Protein AF-A0A7J5WCY4-F1 (afdb_monomer_lite)

Foldseek 3Di:
DPPVVLLLVLLQVLLLLLLQLVVCLVPPLVSSLVSLQVSLCSLLVDGVVVVLPAQLVRVQVSQCVVPAHPLLSLLSNLSSLQSNLSSCVSVVNNVSSVRSNNSSVSSNVSSCVRPVPSNVVSVLSSVCLDVQLAQDDPVLVVQCVVVVVVQWFKWAFFFDDVQWTFTQTSSGTAIEGADPVCVVVDAQQQDDEHGWIFIWHPPDPDPHTYTPHTGDFLFWQWDDDVPDPRDTHTLHTNAAEEEAFAEPQVAGPQVLSLLLCVSCVLRNHAYAYEHEPVVNHPCSPVSQVVNCVSQPPHHYFYAYLVVGPRLVVCVVQFAGNHEYEYEYDVVRCPVVNVCVQQVHPPVPPPPDPPDDPDDPDDDATQGWDRGSRGYTYTDGPVRHPSSPDPLCVCLCVVVVVLVVQQVQAPDVPDLLPDDPRRSSVVCCVVVVDPPVSSVVSSVSVVVVVVVVVVVVVVSVVVVVVVVVVVVVVVVVVVVVVVVD

pLDDT: mean 75.49, std 17.95, range [25.03, 96.69]

Radius of gyration: 27.41 Å; chains: 1; bounding box: 66×43×81 Å

Structure (mmCIF, N/CA/C/O backbone):
data_AF-A0A7J5WCY4-F1
#
_entry.id   AF-A0A7J5WCY4-F1
#
loop_
_atom_site.group_PDB
_atom_site.id
_atom_site.type_symbol
_atom_site.label_atom_id
_atom_site.label_alt_id
_atom_site.label_comp_id
_atom_site.label_asym_id
_atom_site.label_entity_id
_atom_site.label_seq_id
_atom_site.pdbx_PDB_ins_code
_atom_site.Cartn_x
_atom_site.Cartn_y
_atom_site.Cartn_z
_atom_site.occupancy
_atom_site.B_iso_or_equiv
_atom_site.auth_seq_id
_atom_site.auth_comp_id
_atom_site.auth_asym_id
_atom_site.auth_atom_id
_atom_site.pdbx_PDB_model_num
ATOM 1 N N . MET A 1 1 ? 23.080 9.757 4.730 1.00 40.41 1 MET A N 1
ATOM 2 C CA . MET A 1 1 ? 22.085 8.906 4.050 1.00 40.41 1 MET A CA 1
ATOM 3 C C . MET A 1 1 ? 22.384 7.492 4.512 1.00 40.41 1 MET A C 1
ATOM 5 O O . MET A 1 1 ? 23.509 7.063 4.297 1.00 40.41 1 MET A O 1
ATOM 9 N N . GLN A 1 2 ? 21.509 6.858 5.300 1.00 40.66 2 GLN A N 1
ATOM 10 C CA . GLN A 1 2 ? 21.780 5.501 5.801 1.00 40.66 2 GLN A CA 1
ATOM 11 C C . GLN A 1 2 ? 21.866 4.535 4.609 1.00 40.66 2 GLN A C 1
ATOM 13 O O . GLN A 1 2 ? 21.174 4.735 3.616 1.00 40.66 2 GLN A O 1
ATOM 18 N N . GLN A 1 3 ? 22.721 3.515 4.689 1.00 39.09 3 GLN A N 1
ATOM 19 C CA . GLN A 1 3 ? 22.951 2.538 3.614 1.00 39.09 3 GLN A CA 1
ATOM 20 C C . GLN A 1 3 ? 21.634 1.894 3.120 1.00 39.09 3 GLN A C 1
ATOM 22 O O . GLN A 1 3 ? 21.461 1.693 1.921 1.00 39.09 3 GLN A O 1
ATOM 27 N N . SER A 1 4 ? 20.647 1.722 4.011 1.00 47.53 4 SER A N 1
ATOM 28 C CA . SER A 1 4 ? 19.283 1.279 3.678 1.00 47.53 4 SER A CA 1
ATOM 29 C C . SER A 1 4 ? 18.499 2.245 2.771 1.00 47.53 4 SER A C 1
ATOM 31 O O . SER A 1 4 ? 17.814 1.783 1.864 1.00 47.53 4 SER A O 1
ATOM 33 N N . ASP A 1 5 ? 18.630 3.568 2.941 1.00 48.53 5 ASP A N 1
ATOM 34 C CA . ASP A 1 5 ? 17.945 4.574 2.098 1.00 48.53 5 ASP A CA 1
ATOM 35 C C . ASP A 1 5 ? 18.496 4.617 0.668 1.00 48.53 5 ASP A C 1
ATOM 37 O O . ASP A 1 5 ? 17.808 5.053 -0.257 1.00 48.53 5 ASP A O 1
ATOM 41 N N . TYR A 1 6 ? 19.769 4.252 0.498 1.00 59.94 6 TYR A N 1
ATOM 42 C CA . TYR A 1 6 ? 20.415 4.181 -0.809 1.00 59.94 6 TYR A CA 1
ATOM 43 C C . TYR A 1 6 ? 19.966 2.931 -1.567 1.00 59.94 6 TYR A C 1
ATOM 45 O O . TYR A 1 6 ? 19.558 3.042 -2.718 1.00 59.94 6 TYR A O 1
ATOM 53 N N . ILE A 1 7 ? 19.972 1.767 -0.909 1.00 64.50 7 ILE A N 1
ATOM 54 C CA . ILE A 1 7 ? 19.540 0.504 -1.521 1.00 64.50 7 ILE A CA 1
ATOM 55 C C . ILE A 1 7 ? 18.063 0.549 -1.908 1.00 64.50 7 ILE A C 1
ATOM 57 O O . ILE A 1 7 ? 17.719 0.108 -2.996 1.00 64.50 7 ILE A O 1
ATOM 61 N N . LEU A 1 8 ? 17.194 1.134 -1.079 1.00 61.84 8 LEU A N 1
ATOM 62 C CA . LEU A 1 8 ? 15.782 1.303 -1.437 1.00 61.84 8 LEU A CA 1
ATOM 63 C C . LEU A 1 8 ? 15.611 2.149 -2.703 1.00 61.84 8 LEU A C 1
ATOM 65 O O . LEU A 1 8 ? 14.943 1.718 -3.635 1.00 61.84 8 LEU A O 1
ATOM 69 N N . ARG A 1 9 ? 16.289 3.300 -2.786 1.00 65.81 9 ARG A N 1
ATOM 70 C CA . ARG A 1 9 ? 16.275 4.126 -4.003 1.00 65.81 9 ARG A CA 1
ATOM 71 C C . ARG A 1 9 ? 16.847 3.400 -5.212 1.00 65.81 9 ARG A C 1
ATOM 73 O O . ARG A 1 9 ? 16.345 3.577 -6.315 1.00 65.81 9 ARG A O 1
ATOM 80 N N . LEU A 1 10 ? 17.880 2.588 -5.009 1.00 68.81 10 LEU A N 1
ATOM 81 C CA . LEU A 1 10 ? 18.473 1.794 -6.073 1.00 68.81 10 LEU A CA 1
ATOM 82 C C . LEU A 1 10 ? 17.500 0.718 -6.573 1.00 68.81 10 LEU A C 1
ATOM 84 O O . LEU A 1 10 ? 17.351 0.572 -7.777 1.00 68.81 10 LEU A O 1
ATOM 88 N N . ILE A 1 11 ? 16.796 0.022 -5.675 1.00 70.56 11 ILE A N 1
ATOM 89 C CA . ILE A 1 11 ? 15.743 -0.945 -6.026 1.00 70.56 11 ILE A CA 1
ATOM 90 C C . ILE A 1 11 ? 14.632 -0.254 -6.822 1.00 70.56 11 ILE A C 1
ATOM 92 O O . ILE A 1 11 ? 14.210 -0.774 -7.851 1.00 70.56 11 ILE A O 1
ATOM 96 N N . GLU A 1 12 ? 14.185 0.924 -6.383 1.00 67.06 12 GLU A N 1
ATOM 97 C CA . GLU A 1 12 ? 13.167 1.709 -7.089 1.00 67.06 12 GLU A CA 1
ATOM 98 C C . GLU A 1 12 ? 13.634 2.094 -8.500 1.00 67.06 12 GLU A C 1
ATOM 100 O O . GLU A 1 12 ? 12.932 1.832 -9.473 1.00 67.06 12 GLU A O 1
ATOM 105 N N . GLN A 1 13 ? 14.835 2.665 -8.626 1.00 71.06 13 GLN A N 1
ATOM 106 C CA . GLN A 1 13 ? 15.387 3.128 -9.903 1.00 71.06 13 GLN A CA 1
ATOM 107 C C . GLN A 1 13 ? 15.690 1.977 -10.867 1.00 71.06 13 GLN A C 1
ATOM 109 O O . GLN A 1 13 ? 15.347 2.051 -12.045 1.00 71.06 13 GLN A O 1
ATOM 114 N N . VAL A 1 14 ? 16.312 0.904 -10.378 1.00 76.56 14 VAL A N 1
ATOM 115 C CA . VAL A 1 14 ? 16.646 -0.271 -11.191 1.00 76.56 14 VAL A CA 1
ATOM 116 C C . VAL A 1 14 ? 15.376 -1.026 -11.576 1.00 76.56 14 VAL A C 1
ATOM 118 O O . VAL A 1 14 ? 15.234 -1.405 -12.734 1.00 76.56 14 VAL A O 1
ATOM 121 N N . GLY A 1 15 ? 14.415 -1.174 -10.659 1.00 70.38 15 GLY A N 1
ATOM 122 C CA . GLY A 1 15 ? 13.118 -1.794 -10.936 1.00 70.38 15 GLY A CA 1
ATOM 123 C C . GLY A 1 15 ? 12.342 -1.090 -12.053 1.00 70.38 15 GLY A C 1
ATOM 124 O O . GLY A 1 15 ? 11.773 -1.759 -12.914 1.00 70.38 15 GLY A O 1
ATOM 125 N N . THR A 1 16 ? 12.378 0.247 -12.088 1.00 66.75 16 THR A N 1
ATOM 126 C CA . THR A 1 16 ? 11.810 1.068 -13.171 1.00 66.75 16 THR A CA 1
ATOM 127 C C . THR A 1 16 ? 12.378 0.699 -14.532 1.00 66.75 16 THR A C 1
ATOM 129 O O . THR A 1 16 ? 11.653 0.323 -15.455 1.00 66.75 16 THR A O 1
ATOM 132 N N . VAL A 1 17 ? 13.699 0.748 -14.660 1.00 73.19 17 VAL A N 1
ATOM 133 C CA . VAL A 1 17 ? 14.337 0.538 -15.958 1.00 73.19 17 VAL A CA 1
ATOM 134 C C . VAL A 1 17 ? 14.281 -0.937 -16.390 1.00 73.19 17 VAL A C 1
ATOM 136 O O . VAL A 1 17 ? 14.078 -1.232 -17.568 1.00 73.19 17 VAL A O 1
ATOM 139 N N . LEU A 1 18 ? 14.342 -1.870 -15.435 1.00 73.06 18 LEU A N 1
ATOM 140 C CA . LEU A 1 18 ? 14.146 -3.302 -15.672 1.00 73.06 18 LEU A CA 1
ATOM 141 C C . LEU A 1 18 ? 12.793 -3.619 -16.308 1.00 73.06 18 LEU A C 1
ATOM 143 O O . LEU A 1 18 ? 12.726 -4.385 -17.268 1.00 73.06 18 LEU A O 1
ATOM 147 N N . ARG A 1 19 ? 11.705 -3.036 -15.800 1.00 70.00 19 ARG A N 1
ATOM 148 C CA . ARG A 1 19 ? 10.371 -3.320 -16.340 1.00 70.00 19 ARG A CA 1
ATOM 149 C C . ARG A 1 19 ? 10.179 -2.759 -17.747 1.00 70.00 19 ARG A C 1
ATOM 151 O O . ARG A 1 19 ? 9.595 -3.442 -18.587 1.00 70.00 19 ARG A O 1
ATOM 158 N N . ARG A 1 20 ? 10.761 -1.591 -18.049 1.00 70.38 20 ARG A N 1
ATOM 159 C CA . ARG A 1 20 ? 10.814 -1.067 -19.428 1.00 70.38 20 ARG A CA 1
ATOM 160 C C . ARG A 1 20 ? 11.528 -2.032 -20.371 1.00 70.38 20 ARG A C 1
ATOM 162 O O . ARG A 1 20 ? 11.011 -2.318 -21.450 1.00 70.38 20 ARG A O 1
ATOM 169 N N . ALA A 1 21 ? 12.669 -2.579 -19.941 1.00 70.00 21 ALA A N 1
ATOM 170 C CA . ALA A 1 21 ? 13.410 -3.570 -20.719 1.00 70.00 21 ALA A CA 1
ATOM 171 C C . ALA A 1 21 ? 12.562 -4.825 -20.996 1.00 70.00 21 ALA A C 1
ATOM 173 O O . ALA A 1 21 ? 12.467 -5.276 -22.137 1.00 70.00 21 ALA A O 1
ATOM 174 N N . LEU A 1 22 ? 11.875 -5.346 -19.973 1.00 68.31 22 LEU A N 1
ATOM 175 C CA . LEU A 1 22 ? 11.019 -6.531 -20.097 1.00 68.31 22 LEU A CA 1
ATOM 176 C C . LEU A 1 22 ? 9.798 -6.309 -21.000 1.00 68.31 22 LEU A C 1
ATOM 178 O O . LEU A 1 22 ? 9.417 -7.221 -21.730 1.00 68.31 22 LEU A O 1
ATOM 182 N N . LYS A 1 23 ? 9.195 -5.115 -20.984 1.00 66.88 23 LYS A N 1
ATOM 183 C CA . LYS A 1 23 ? 8.062 -4.765 -21.856 1.00 66.88 23 LYS A CA 1
ATOM 184 C C . LYS A 1 23 ? 8.486 -4.668 -23.320 1.00 66.88 23 LYS A C 1
ATOM 186 O O . LYS A 1 23 ? 7.857 -5.268 -24.190 1.00 66.88 23 LYS A O 1
ATOM 191 N N . ALA A 1 24 ? 9.598 -3.984 -23.584 1.00 65.50 24 ALA A N 1
ATOM 192 C CA . ALA A 1 24 ? 10.130 -3.827 -24.934 1.00 65.50 24 ALA A CA 1
ATOM 193 C C . ALA A 1 24 ? 10.561 -5.163 -25.574 1.00 65.50 24 ALA A C 1
ATOM 195 O O . ALA A 1 24 ? 10.575 -5.267 -26.800 1.00 65.50 24 ALA A O 1
ATOM 196 N N . ARG A 1 25 ? 10.825 -6.209 -24.771 1.00 65.81 25 ARG A N 1
ATOM 197 C CA . ARG A 1 25 ? 11.157 -7.572 -25.232 1.00 65.81 25 ARG A CA 1
ATOM 198 C C . ARG A 1 25 ? 10.136 -8.148 -26.228 1.00 65.81 25 ARG A C 1
ATOM 200 O O . ARG A 1 25 ? 10.508 -8.980 -27.048 1.00 65.81 25 ARG A O 1
ATOM 207 N N . GLY A 1 26 ? 8.866 -7.734 -26.152 1.00 60.59 26 GLY A N 1
ATOM 208 C CA . GLY A 1 26 ? 7.790 -8.222 -27.024 1.00 60.59 26 GLY A CA 1
ATOM 209 C C . GLY A 1 26 ? 7.502 -7.375 -28.270 1.00 60.59 26 GLY A C 1
ATOM 210 O O . GLY A 1 26 ? 6.788 -7.847 -29.152 1.00 60.59 26 GLY A O 1
ATOM 211 N N . GLU A 1 27 ? 8.031 -6.151 -28.351 1.00 62.94 27 GLU A N 1
ATOM 212 C CA . GLU A 1 27 ? 7.623 -5.156 -29.359 1.00 62.94 27 GLU A CA 1
ATOM 213 C C . GLU A 1 27 ? 8.814 -4.612 -30.165 1.00 62.94 27 GLU A C 1
ATOM 215 O O . GLU A 1 27 ? 8.760 -4.593 -31.393 1.00 62.94 27 GLU A O 1
ATOM 220 N N . GLU A 1 28 ? 9.914 -4.236 -29.499 1.00 77.81 28 GLU A N 1
ATOM 221 C CA . GLU A 1 28 ? 11.127 -3.691 -30.126 1.00 77.81 28 GLU A CA 1
ATOM 222 C C . GLU A 1 28 ? 12.398 -4.120 -29.361 1.00 77.81 28 GLU A C 1
ATOM 224 O O . GLU A 1 28 ? 12.808 -3.464 -28.396 1.00 77.81 28 GLU A O 1
ATOM 229 N N . PRO A 1 29 ? 13.093 -5.185 -29.808 1.00 72.69 29 PRO A N 1
ATOM 230 C CA . PRO A 1 29 ? 14.257 -5.732 -29.104 1.00 72.69 29 PRO A CA 1
ATOM 231 C C . PRO A 1 29 ? 15.403 -4.732 -28.860 1.00 72.69 29 PRO A C 1
ATOM 233 O O . PRO A 1 29 ? 16.076 -4.786 -27.833 1.00 72.69 29 PRO A O 1
ATOM 236 N N . GLY A 1 30 ? 15.598 -3.760 -29.759 1.00 76.12 30 GLY A N 1
ATOM 237 C CA . GLY A 1 30 ? 16.605 -2.705 -29.585 1.00 76.12 30 GLY A CA 1
ATOM 238 C C . GLY A 1 30 ? 16.299 -1.741 -28.430 1.00 76.12 30 GLY A C 1
ATOM 239 O O . GLY A 1 30 ? 17.213 -1.317 -27.724 1.00 76.12 30 GLY A O 1
ATOM 240 N N . ALA A 1 31 ? 15.023 -1.430 -28.184 1.00 74.75 31 ALA A N 1
ATOM 241 C CA . ALA A 1 31 ? 14.608 -0.586 -27.063 1.00 74.75 31 ALA A CA 1
ATOM 242 C C . ALA A 1 31 ? 14.756 -1.315 -25.716 1.00 74.75 31 ALA A C 1
ATOM 244 O O . ALA A 1 31 ? 15.099 -0.696 -24.701 1.00 74.75 31 ALA A O 1
ATOM 245 N N . ALA A 1 32 ? 14.562 -2.640 -25.720 1.00 77.44 32 ALA A N 1
ATOM 246 C CA . ALA A 1 32 ? 14.810 -3.488 -24.558 1.00 77.44 32 ALA A CA 1
ATOM 247 C C . ALA A 1 32 ? 16.286 -3.448 -24.144 1.00 77.44 32 ALA A C 1
ATOM 249 O O . ALA A 1 32 ? 16.589 -3.266 -22.965 1.00 77.44 32 ALA A O 1
ATOM 250 N N . LEU A 1 33 ? 17.196 -3.527 -25.121 1.00 84.00 33 LEU A N 1
ATOM 251 C CA . LEU A 1 33 ? 18.635 -3.486 -24.875 1.00 84.00 33 LEU A CA 1
ATOM 252 C C . LEU A 1 33 ? 19.092 -2.125 -24.328 1.00 84.00 33 LEU A C 1
ATOM 254 O O . LEU A 1 33 ? 19.837 -2.078 -23.353 1.00 84.00 33 LEU A O 1
ATOM 258 N N . LEU A 1 34 ? 18.592 -1.019 -24.891 1.00 82.88 34 LEU A N 1
ATOM 259 C CA . LEU A 1 34 ? 18.892 0.332 -24.395 1.00 82.88 34 LEU A CA 1
ATOM 260 C C . LEU A 1 34 ? 18.429 0.538 -22.948 1.00 82.88 34 LEU A C 1
ATOM 262 O O . LEU A 1 34 ? 19.157 1.117 -22.141 1.00 82.88 34 LEU A O 1
ATOM 266 N N . SER A 1 35 ? 17.237 0.040 -22.615 1.00 80.62 35 SER A N 1
ATOM 267 C CA . SER A 1 35 ? 16.720 0.090 -21.246 1.00 80.62 35 SER A CA 1
ATOM 268 C C . SER A 1 35 ? 17.594 -0.755 -20.315 1.00 80.62 35 SER A C 1
ATOM 270 O O . SER A 1 35 ? 18.016 -0.292 -19.261 1.00 80.62 35 SER A O 1
ATOM 272 N N . ALA A 1 36 ? 17.954 -1.975 -20.713 1.00 83.50 36 ALA A N 1
ATOM 273 C CA . ALA A 1 36 ? 18.827 -2.823 -19.907 1.00 83.50 36 ALA A CA 1
ATOM 274 C C . ALA A 1 36 ? 20.217 -2.190 -19.667 1.00 83.50 36 ALA A C 1
ATOM 276 O O . ALA A 1 36 ? 20.724 -2.243 -18.546 1.00 83.50 36 ALA A O 1
ATOM 277 N N . ASP A 1 37 ? 20.797 -1.521 -20.669 1.00 85.69 37 ASP A N 1
ATOM 278 C CA . ASP A 1 37 ? 22.052 -0.764 -20.539 1.00 85.69 37 ASP A CA 1
ATOM 279 C C . ASP A 1 37 ? 21.930 0.421 -19.563 1.00 85.69 37 ASP A C 1
ATOM 281 O O . ASP A 1 37 ? 22.851 0.702 -18.791 1.00 85.69 37 ASP A O 1
ATOM 285 N N . GLU A 1 38 ? 20.795 1.120 -19.561 1.00 81.19 38 GLU A N 1
ATOM 286 C CA . GLU A 1 38 ? 20.516 2.187 -18.596 1.00 81.19 38 GLU A CA 1
ATOM 287 C C . GLU A 1 38 ? 20.391 1.632 -17.167 1.00 81.19 38 GLU A C 1
ATOM 289 O O . GLU A 1 38 ? 20.999 2.174 -16.238 1.00 81.19 38 GLU A O 1
ATOM 294 N N . ALA A 1 39 ? 19.683 0.513 -16.985 1.00 81.31 39 ALA A N 1
ATOM 295 C CA . ALA A 1 39 ? 19.557 -0.148 -15.686 1.00 81.31 39 ALA A CA 1
ATOM 296 C C . ALA A 1 39 ? 20.932 -0.581 -15.157 1.00 81.31 39 ALA A C 1
ATOM 298 O O . ALA A 1 39 ? 21.235 -0.409 -13.974 1.00 81.31 39 ALA A O 1
ATOM 299 N N . LEU A 1 40 ? 21.791 -1.066 -16.057 1.00 84.94 40 LEU A N 1
ATOM 300 C CA . LEU A 1 40 ? 23.149 -1.490 -15.750 1.00 84.94 40 LEU A CA 1
ATOM 301 C C . LEU A 1 40 ? 23.980 -0.320 -15.217 1.00 84.94 40 LEU A C 1
ATOM 303 O O . LEU A 1 40 ? 24.574 -0.422 -14.141 1.00 84.94 40 LEU A O 1
ATOM 307 N N . ARG A 1 41 ? 23.941 0.830 -15.902 1.00 82.62 41 ARG A N 1
ATOM 308 C CA . ARG A 1 41 ? 24.613 2.057 -15.443 1.00 82.62 41 ARG A CA 1
ATOM 309 C C . ARG A 1 41 ? 24.147 2.481 -14.055 1.00 82.62 41 ARG A C 1
ATOM 311 O O . ARG A 1 41 ? 24.980 2.857 -13.232 1.00 82.62 41 ARG A O 1
ATOM 318 N N . LEU A 1 42 ? 22.849 2.387 -13.769 1.00 80.12 42 LEU A N 1
ATOM 319 C CA . LEU A 1 42 ? 22.295 2.730 -12.457 1.00 80.12 42 LEU A CA 1
ATOM 320 C C . LEU A 1 42 ? 22.787 1.784 -11.354 1.00 80.12 42 LEU A C 1
ATOM 322 O O . LEU A 1 42 ? 23.133 2.247 -10.269 1.00 80.12 42 LEU A O 1
ATOM 326 N N . THR A 1 43 ? 22.859 0.476 -11.620 1.00 81.06 43 THR A N 1
ATOM 327 C CA . THR A 1 43 ? 23.239 -0.513 -10.600 1.00 81.06 43 THR A CA 1
ATOM 328 C C . THR A 1 43 ? 24.707 -0.416 -10.182 1.00 81.06 43 THR A C 1
ATOM 330 O O . THR A 1 43 ? 25.010 -0.451 -8.987 1.00 81.06 43 THR A O 1
ATOM 333 N N . VAL A 1 44 ? 25.625 -0.288 -11.145 1.00 81.00 44 VAL A N 1
ATOM 334 C CA . VAL A 1 44 ? 27.082 -0.341 -10.898 1.00 81.00 44 VAL A CA 1
ATOM 335 C C . VAL A 1 44 ? 27.788 1.005 -11.018 1.00 81.00 44 VAL A C 1
ATOM 337 O O . VAL A 1 44 ? 28.975 1.091 -10.713 1.00 81.00 44 VAL A O 1
ATOM 340 N N . SER A 1 45 ? 27.083 2.065 -11.429 1.00 78.31 45 SER A N 1
ATOM 341 C CA . SER A 1 45 ? 27.686 3.381 -11.707 1.00 78.31 45 SER A CA 1
ATOM 342 C C . SER A 1 45 ? 28.847 3.299 -12.710 1.00 78.31 45 SER A C 1
ATOM 344 O O . SER A 1 45 ? 29.837 4.018 -12.588 1.00 78.31 45 SER A O 1
ATOM 346 N N . ALA A 1 46 ? 28.739 2.392 -13.685 1.00 75.81 46 ALA A N 1
ATOM 347 C CA . ALA A 1 46 ? 29.765 2.100 -14.679 1.00 75.81 46 ALA A CA 1
ATOM 348 C C . ALA A 1 46 ? 29.156 1.904 -16.072 1.00 75.81 46 ALA A C 1
ATOM 350 O O . ALA A 1 46 ? 27.983 1.559 -16.204 1.00 75.81 46 ALA A O 1
ATOM 351 N N . GLU A 1 47 ? 29.964 2.113 -17.113 1.00 83.75 47 GLU A N 1
ATOM 352 C CA . GLU A 1 47 ? 29.540 1.874 -18.495 1.00 83.75 47 GLU A CA 1
ATOM 353 C C . GLU A 1 47 ? 29.345 0.375 -18.776 1.00 83.75 47 GLU A C 1
ATOM 355 O O . GLU A 1 47 ? 30.156 -0.435 -18.308 1.00 83.75 47 GLU A O 1
ATOM 360 N N . PRO A 1 48 ? 28.346 -0.009 -19.596 1.00 84.81 48 PRO A N 1
ATOM 361 C CA . PRO A 1 48 ? 28.082 -1.407 -19.931 1.00 84.81 48 PRO A CA 1
ATOM 362 C C . PRO A 1 48 ? 29.296 -2.163 -20.469 1.00 84.81 48 PRO A C 1
ATOM 364 O O . PRO A 1 48 ? 29.533 -3.305 -20.083 1.00 84.81 48 PRO A O 1
ATOM 367 N N . SER A 1 49 ? 30.145 -1.489 -21.250 1.00 86.75 49 SER A N 1
ATOM 368 C CA . SER A 1 49 ? 31.370 -2.070 -21.806 1.00 86.75 49 SER A CA 1
ATOM 369 C C . SER A 1 49 ? 32.354 -2.569 -20.744 1.00 86.75 49 SER A C 1
ATOM 371 O O . SER A 1 49 ? 33.111 -3.502 -21.001 1.00 86.75 49 SER A O 1
ATOM 373 N N . LEU A 1 50 ? 32.373 -1.952 -19.554 1.00 86.25 50 LEU A N 1
ATOM 374 C CA . LEU A 1 50 ? 33.198 -2.435 -18.447 1.00 86.25 50 LEU A CA 1
ATOM 375 C C . LEU A 1 50 ? 32.665 -3.774 -17.942 1.00 86.25 50 LEU A C 1
ATOM 377 O O . LEU A 1 50 ? 33.436 -4.709 -17.759 1.00 86.25 50 LEU A O 1
ATOM 381 N N . ILE A 1 51 ? 31.350 -3.872 -17.752 1.00 89.06 51 ILE A N 1
ATOM 382 C CA . ILE A 1 51 ? 30.696 -5.099 -17.292 1.00 89.06 51 ILE A CA 1
ATOM 383 C C . ILE A 1 51 ? 30.828 -6.205 -18.335 1.00 89.06 51 ILE A C 1
ATOM 385 O O . ILE A 1 51 ? 31.076 -7.354 -17.977 1.00 89.06 51 ILE A O 1
ATOM 389 N N . ASP A 1 52 ? 30.757 -5.862 -19.620 1.00 90.00 52 ASP A N 1
ATOM 390 C CA . ASP A 1 52 ? 30.979 -6.797 -20.721 1.00 90.00 52 ASP A CA 1
ATOM 391 C C . ASP A 1 52 ? 32.395 -7.388 -20.701 1.00 90.00 52 ASP A C 1
ATOM 393 O O . ASP A 1 52 ? 32.547 -8.594 -20.893 1.00 90.00 52 ASP A O 1
ATOM 397 N N . ALA A 1 53 ? 33.404 -6.582 -20.359 1.00 90.75 53 ALA A N 1
ATOM 398 C CA . ALA A 1 53 ? 34.801 -7.007 -20.273 1.00 90.75 53 ALA A CA 1
ATOM 399 C C . ALA A 1 53 ? 35.147 -7.837 -19.020 1.00 90.75 53 ALA A C 1
ATOM 401 O O . ALA A 1 53 ? 36.175 -8.516 -19.005 1.00 90.75 53 ALA A O 1
ATOM 402 N N . LEU A 1 54 ? 34.335 -7.775 -17.960 1.00 91.38 54 LEU A N 1
ATOM 403 C CA . LEU A 1 54 ? 34.574 -8.535 -16.732 1.00 91.38 54 LEU A CA 1
ATOM 404 C C . LEU A 1 54 ? 34.131 -9.994 -16.894 1.00 91.38 54 LEU A C 1
ATOM 406 O O . LEU A 1 54 ? 33.042 -10.270 -17.396 1.00 91.38 54 LEU A O 1
ATOM 410 N N . THR A 1 55 ? 34.957 -10.926 -16.409 1.00 95.44 55 THR A N 1
ATOM 411 C CA . THR A 1 55 ? 34.537 -12.323 -16.207 1.00 95.44 55 THR A CA 1
ATOM 412 C C . THR A 1 55 ? 33.508 -12.406 -15.072 1.00 95.44 55 THR A C 1
ATOM 414 O O . THR A 1 55 ? 33.465 -11.489 -14.240 1.00 95.44 55 THR A O 1
ATOM 417 N N . PRO A 1 56 ? 32.710 -13.485 -14.977 1.00 95.81 56 PRO A N 1
ATOM 418 C CA . PRO A 1 56 ? 31.771 -13.668 -13.870 1.00 95.81 56 PRO A CA 1
ATOM 419 C C . PRO A 1 56 ? 32.430 -13.519 -12.485 1.00 95.81 56 PRO A C 1
ATOM 421 O O . PRO A 1 56 ? 31.923 -12.803 -11.622 1.00 95.81 56 PRO A O 1
ATOM 424 N N . GLU A 1 57 ? 33.623 -14.086 -12.286 1.00 93.56 57 GLU A N 1
ATOM 425 C CA . GLU A 1 57 ? 34.369 -13.997 -11.022 1.00 93.56 57 GLU A CA 1
ATOM 426 C C . GLU A 1 57 ? 34.884 -12.581 -10.759 1.00 93.56 57 GLU A C 1
ATOM 428 O O . GLU A 1 57 ? 34.832 -12.085 -9.632 1.00 93.56 57 GLU A O 1
ATOM 433 N N . SER A 1 58 ? 35.366 -11.912 -11.809 1.00 92.69 58 SER A N 1
ATOM 434 C CA . SER A 1 58 ? 35.865 -10.537 -11.720 1.00 92.69 58 SER A CA 1
ATOM 435 C C . SER A 1 58 ? 34.739 -9.559 -11.385 1.00 92.69 58 SER A C 1
ATOM 437 O O . SER A 1 58 ? 34.964 -8.577 -10.680 1.00 92.69 58 SER A O 1
ATOM 439 N N . LEU A 1 59 ? 33.519 -9.841 -11.848 1.00 91.94 59 LEU A N 1
ATOM 440 C CA . LEU A 1 59 ? 32.329 -9.052 -11.552 1.00 91.94 59 LEU A CA 1
ATOM 441 C C . LEU A 1 59 ? 31.869 -9.221 -10.097 1.00 91.94 59 LEU A C 1
ATOM 443 O O . LEU A 1 59 ? 31.560 -8.231 -9.432 1.00 91.94 59 LEU A O 1
ATOM 447 N N . VAL A 1 60 ? 31.894 -10.449 -9.570 1.00 92.75 60 VAL A N 1
ATOM 448 C CA . VAL A 1 60 ? 31.662 -10.709 -8.137 1.00 92.75 60 VAL A CA 1
ATOM 449 C C . VAL A 1 60 ? 32.714 -9.984 -7.289 1.00 92.75 60 VAL A C 1
ATOM 451 O O . VAL A 1 60 ? 32.368 -9.291 -6.333 1.00 92.75 60 VAL A O 1
ATOM 454 N N . ALA A 1 61 ? 33.993 -10.073 -7.669 1.00 90.94 61 ALA A N 1
ATOM 455 C CA . ALA A 1 61 ? 35.081 -9.385 -6.976 1.00 90.94 61 ALA A CA 1
ATOM 456 C C . ALA A 1 61 ? 34.938 -7.854 -7.026 1.00 90.94 61 ALA A C 1
ATOM 458 O O . ALA A 1 61 ? 35.203 -7.178 -6.033 1.00 90.94 61 ALA A O 1
ATOM 459 N N . PHE A 1 62 ? 34.472 -7.305 -8.151 1.00 89.88 62 PHE A N 1
ATOM 460 C CA . PHE A 1 62 ? 34.189 -5.878 -8.302 1.00 89.88 62 PHE A CA 1
ATOM 461 C C . PHE A 1 62 ? 33.146 -5.392 -7.282 1.00 89.88 62 PHE A C 1
ATOM 463 O O . PHE A 1 62 ? 33.349 -4.362 -6.640 1.00 89.88 62 PHE A O 1
ATOM 470 N N . LEU A 1 63 ? 32.072 -6.158 -7.062 1.00 88.44 63 LEU A N 1
ATOM 471 C CA . LEU A 1 63 ? 31.050 -5.835 -6.057 1.00 88.44 63 LEU A CA 1
ATOM 472 C C . LEU A 1 63 ? 31.493 -6.086 -4.606 1.00 88.44 63 LEU A C 1
ATOM 474 O O . LEU A 1 63 ? 30.847 -5.594 -3.682 1.00 88.44 63 LEU A O 1
ATOM 478 N N . ALA A 1 64 ? 32.589 -6.817 -4.406 1.00 88.94 64 ALA A N 1
ATOM 479 C CA . ALA A 1 64 ? 33.201 -7.080 -3.106 1.00 88.94 64 ALA A CA 1
ATOM 480 C C . ALA A 1 64 ? 34.432 -6.194 -2.820 1.00 88.94 64 ALA A C 1
ATOM 482 O O . ALA A 1 64 ? 35.113 -6.388 -1.814 1.00 88.94 64 ALA A O 1
ATOM 483 N N . ALA A 1 65 ? 34.734 -5.193 -3.660 1.00 80.31 65 ALA A N 1
ATOM 484 C CA . ALA A 1 65 ? 35.953 -4.377 -3.556 1.00 80.31 65 ALA A CA 1
ATOM 485 C C . ALA A 1 65 ? 36.106 -3.593 -2.226 1.00 80.31 65 ALA A C 1
ATOM 487 O O . ALA A 1 65 ? 37.173 -3.045 -1.953 1.00 80.31 65 ALA A O 1
ATOM 488 N N . GLY A 1 66 ? 35.064 -3.553 -1.386 1.00 70.44 66 GLY A N 1
ATOM 489 C CA . GLY A 1 66 ? 35.061 -2.971 -0.038 1.00 70.44 66 GLY A CA 1
ATOM 490 C C . GLY A 1 66 ? 35.152 -3.977 1.121 1.00 70.44 66 GLY A C 1
ATOM 491 O O . GLY A 1 66 ? 35.003 -3.564 2.269 1.00 70.44 66 GLY A O 1
ATOM 492 N N . GLY A 1 67 ? 35.377 -5.266 0.847 1.00 84.44 67 GLY A N 1
ATOM 493 C CA . GLY A 1 67 ? 35.418 -6.341 1.842 1.00 84.44 67 GLY A CA 1
ATOM 494 C C . GLY A 1 67 ? 34.340 -7.389 1.580 1.00 84.44 67 GLY A C 1
ATOM 495 O O . GLY A 1 67 ? 34.597 -8.386 0.912 1.00 84.44 67 GLY A O 1
ATOM 496 N N . GLU A 1 68 ? 33.142 -7.171 2.117 1.00 87.75 68 GLU A N 1
ATOM 497 C CA . GLU A 1 68 ? 31.993 -8.054 1.892 1.00 87.75 68 GLU A CA 1
ATOM 498 C C . GLU A 1 68 ? 31.259 -7.703 0.591 1.00 87.75 68 GLU A C 1
ATOM 500 O O . GLU A 1 68 ? 31.267 -6.555 0.138 1.00 87.75 68 GLU A O 1
ATOM 505 N N . LEU A 1 69 ? 30.620 -8.709 -0.013 1.00 89.56 69 LEU A N 1
ATOM 506 C CA . LEU A 1 69 ? 29.793 -8.539 -1.205 1.00 89.56 69 LEU A CA 1
ATOM 507 C C . LEU A 1 69 ? 28.585 -7.646 -0.887 1.00 89.56 69 LEU A C 1
ATOM 509 O O . LEU A 1 69 ? 27.835 -7.922 0.049 1.00 89.56 69 LEU A O 1
ATOM 513 N N . ASP A 1 70 ? 28.338 -6.627 -1.710 1.00 90.06 70 ASP A N 1
ATOM 514 C CA . ASP A 1 70 ? 27.067 -5.895 -1.691 1.00 90.06 70 ASP A CA 1
ATOM 515 C C . ASP A 1 70 ? 25.952 -6.783 -2.271 1.00 90.06 70 ASP A C 1
ATOM 517 O O . ASP A 1 70 ? 25.673 -6.766 -3.471 1.00 90.06 70 ASP A O 1
ATOM 521 N N . VAL A 1 71 ? 25.352 -7.613 -1.410 1.00 88.94 71 VAL A N 1
ATOM 522 C CA . VAL A 1 71 ? 24.376 -8.646 -1.794 1.00 88.94 71 VAL A CA 1
ATOM 523 C C . VAL A 1 71 ? 23.163 -8.047 -2.504 1.00 88.94 71 VAL A C 1
ATOM 525 O O . VAL A 1 71 ? 22.753 -8.555 -3.545 1.00 88.94 71 VAL A O 1
ATOM 528 N N . ALA A 1 72 ? 22.617 -6.938 -2.000 1.00 83.12 72 ALA A N 1
ATOM 529 C CA . ALA A 1 72 ? 21.462 -6.290 -2.617 1.00 83.12 72 ALA A CA 1
ATOM 530 C C . ALA A 1 72 ? 21.800 -5.770 -4.022 1.00 83.12 72 ALA A C 1
ATOM 532 O O . ALA A 1 72 ? 21.049 -6.004 -4.970 1.00 83.12 72 ALA A O 1
ATOM 533 N N . ARG A 1 73 ? 22.959 -5.118 -4.191 1.00 88.31 73 ARG A N 1
ATOM 534 C CA . ARG A 1 73 ? 23.410 -4.665 -5.513 1.00 88.31 73 ARG A CA 1
ATOM 535 C C . ARG A 1 73 ? 23.715 -5.839 -6.450 1.00 88.31 73 ARG A C 1
ATOM 537 O O . ARG A 1 73 ? 23.414 -5.732 -7.634 1.00 88.31 73 ARG A O 1
ATOM 544 N N . ALA A 1 74 ? 24.260 -6.947 -5.945 1.00 90.94 74 ALA A N 1
ATOM 545 C CA . ALA A 1 74 ? 24.515 -8.156 -6.731 1.00 90.94 74 ALA A CA 1
ATOM 546 C C . ALA A 1 74 ? 23.220 -8.776 -7.277 1.00 90.94 74 ALA A C 1
ATOM 548 O O . ALA A 1 74 ? 23.158 -9.107 -8.459 1.00 90.94 74 ALA A O 1
ATOM 549 N N . VAL A 1 75 ? 22.168 -8.855 -6.454 1.00 88.25 75 VAL A N 1
ATOM 550 C CA . VAL A 1 75 ? 20.838 -9.326 -6.877 1.00 88.25 75 VAL A CA 1
ATOM 551 C C . VAL A 1 75 ? 20.238 -8.407 -7.935 1.00 88.25 75 VAL A C 1
ATOM 553 O O . VAL A 1 75 ? 19.793 -8.882 -8.977 1.00 88.25 75 VAL A O 1
ATOM 556 N N . LEU A 1 76 ? 20.259 -7.089 -7.706 1.00 86.88 76 LEU A N 1
ATOM 557 C CA . LEU A 1 76 ? 19.777 -6.117 -8.692 1.00 86.88 76 LEU A CA 1
ATOM 558 C C . LEU A 1 76 ? 20.520 -6.255 -10.025 1.00 86.88 76 LEU A C 1
ATOM 560 O O . LEU A 1 76 ? 19.888 -6.292 -11.079 1.00 86.88 76 LEU A O 1
ATOM 564 N N . LEU A 1 77 ? 21.848 -6.382 -9.974 1.00 90.31 77 LEU A N 1
ATOM 565 C CA . LEU A 1 77 ? 22.684 -6.508 -11.161 1.00 90.31 77 LEU A CA 1
ATOM 566 C C . LEU A 1 77 ? 22.392 -7.800 -11.922 1.00 90.31 77 LEU A C 1
ATOM 568 O O . LEU A 1 77 ? 22.293 -7.767 -13.144 1.00 90.31 77 LEU A O 1
ATOM 572 N N . ALA A 1 78 ? 22.195 -8.916 -11.222 1.00 90.31 78 ALA A N 1
ATOM 573 C CA . ALA A 1 78 ? 21.823 -10.172 -11.857 1.00 90.31 78 ALA A CA 1
ATOM 574 C C . ALA A 1 78 ? 20.492 -10.065 -12.616 1.00 90.31 78 ALA A C 1
ATOM 576 O O . ALA A 1 78 ? 20.422 -10.465 -13.775 1.00 90.31 78 ALA A O 1
ATOM 577 N N . ARG A 1 79 ? 19.467 -9.429 -12.028 1.00 88.44 79 ARG A N 1
ATOM 578 C CA . ARG A 1 79 ? 18.179 -9.193 -12.712 1.00 88.44 79 ARG A CA 1
ATOM 579 C C . ARG A 1 79 ? 18.335 -8.319 -13.957 1.00 88.44 79 ARG A C 1
ATOM 581 O O . ARG A 1 79 ? 17.667 -8.558 -14.960 1.00 88.44 79 ARG A O 1
ATOM 588 N N . VAL A 1 80 ? 19.221 -7.322 -13.908 1.00 89.25 80 VAL A N 1
ATOM 589 C CA . VAL A 1 80 ? 19.553 -6.483 -15.073 1.00 89.25 80 VAL A CA 1
ATOM 590 C C . VAL A 1 80 ? 20.221 -7.295 -16.167 1.00 89.25 80 VAL A C 1
ATOM 592 O O . VAL A 1 80 ? 19.829 -7.180 -17.324 1.00 89.25 80 VAL A O 1
ATOM 595 N N . LEU A 1 81 ? 21.186 -8.138 -15.813 1.00 91.81 81 LEU A N 1
ATOM 596 C CA . LEU A 1 81 ? 21.890 -8.989 -16.767 1.00 91.81 81 LEU A CA 1
ATOM 597 C C . LEU A 1 81 ? 20.964 -10.037 -17.396 1.00 91.81 81 LEU A C 1
ATOM 599 O O . LEU A 1 81 ? 21.059 -10.257 -18.598 1.00 91.81 81 LEU A O 1
ATOM 603 N N . GLU A 1 82 ? 20.020 -10.613 -16.647 1.00 88.88 82 GLU A N 1
ATOM 604 C CA . GLU A 1 82 ? 18.978 -11.495 -17.200 1.00 88.88 82 GLU A CA 1
ATOM 605 C C . GLU A 1 82 ? 18.093 -10.766 -18.221 1.00 88.88 82 GLU A C 1
ATOM 607 O O . GLU A 1 82 ? 17.903 -11.248 -19.336 1.00 88.88 82 GLU A O 1
ATOM 612 N N . ALA A 1 83 ? 17.587 -9.575 -17.875 1.00 84.38 83 ALA A N 1
ATOM 613 C CA . ALA A 1 83 ? 16.778 -8.777 -18.797 1.00 84.38 83 ALA A CA 1
ATOM 614 C C . ALA A 1 83 ? 17.575 -8.367 -20.050 1.00 84.38 83 ALA A C 1
ATOM 616 O O . ALA A 1 83 ? 17.038 -8.343 -21.158 1.00 84.38 83 ALA A O 1
ATOM 617 N N . ARG A 1 84 ? 18.871 -8.076 -19.884 1.00 90.06 84 ARG A N 1
ATOM 618 C CA . ARG A 1 84 ? 19.797 -7.760 -20.977 1.00 90.06 84 ARG A CA 1
ATOM 619 C C . ARG A 1 84 ? 20.076 -8.976 -21.861 1.00 90.06 84 ARG A C 1
ATOM 621 O O . ARG A 1 84 ? 20.127 -8.823 -23.076 1.00 90.06 84 ARG A O 1
ATOM 628 N N . ALA A 1 85 ? 20.211 -10.167 -21.275 1.00 89.12 85 ALA A N 1
ATOM 629 C CA . ALA A 1 85 ? 20.369 -11.419 -22.010 1.00 89.12 85 ALA A CA 1
ATOM 630 C C . ALA A 1 85 ? 19.167 -11.684 -22.918 1.00 89.12 85 ALA A C 1
ATOM 632 O O . ALA A 1 85 ? 19.323 -11.918 -24.112 1.00 89.12 85 ALA A O 1
ATOM 633 N N . ASP A 1 86 ? 17.964 -11.558 -22.363 1.00 84.12 86 ASP A N 1
ATOM 634 C CA . ASP A 1 86 ? 16.728 -11.717 -23.120 1.00 84.12 86 ASP A CA 1
ATOM 635 C C . ASP A 1 86 ? 16.602 -10.681 -24.255 1.00 84.12 86 ASP A C 1
ATOM 637 O O . ASP A 1 86 ? 16.102 -10.991 -25.338 1.00 84.12 86 ASP A O 1
ATOM 641 N N . ALA A 1 87 ? 17.061 -9.444 -24.031 1.00 85.44 87 ALA A N 1
ATOM 642 C CA . ALA A 1 87 ? 17.104 -8.420 -25.072 1.00 85.44 87 ALA A CA 1
ATOM 643 C C . ALA A 1 87 ? 18.106 -8.773 -26.188 1.00 85.44 87 ALA A C 1
ATOM 645 O O . ALA A 1 87 ? 17.780 -8.605 -27.365 1.00 85.44 87 ALA A O 1
ATOM 646 N N . PHE A 1 88 ? 19.286 -9.302 -25.835 1.00 90.38 88 PHE A N 1
ATOM 647 C CA . PHE A 1 88 ? 20.280 -9.804 -26.791 1.00 90.38 88 PHE A CA 1
ATOM 648 C C . PHE A 1 88 ? 19.745 -10.968 -27.632 1.00 90.38 88 PHE A C 1
ATOM 650 O O . PHE A 1 88 ? 19.904 -10.955 -28.855 1.00 90.38 88 PHE A O 1
ATOM 657 N N . ASP A 1 89 ? 19.034 -11.917 -27.019 1.00 87.56 89 ASP A N 1
ATOM 658 C CA . ASP A 1 89 ? 18.328 -12.979 -27.744 1.00 87.56 89 ASP A CA 1
ATOM 659 C C . ASP A 1 89 ? 17.340 -12.385 -28.763 1.00 87.56 89 ASP A C 1
ATOM 661 O O . ASP A 1 89 ? 17.310 -12.792 -29.928 1.00 87.56 89 ASP A O 1
ATOM 665 N N . GLY A 1 90 ? 16.584 -11.358 -28.359 1.00 83.69 90 GLY A N 1
ATOM 666 C CA . GLY A 1 90 ? 15.625 -10.663 -29.219 1.00 83.69 90 GLY A CA 1
ATOM 667 C C . GLY A 1 90 ? 16.244 -9.933 -30.420 1.00 83.69 90 GLY A C 1
ATOM 668 O O . GLY A 1 90 ? 15.601 -9.842 -31.466 1.00 83.69 90 GLY A O 1
ATOM 669 N N . VAL A 1 91 ? 17.480 -9.428 -30.308 1.00 88.38 91 VAL A N 1
ATOM 670 C CA . VAL A 1 91 ? 18.221 -8.809 -31.431 1.00 88.38 91 VAL A CA 1
ATOM 671 C C . VAL A 1 91 ? 19.088 -9.806 -32.213 1.00 88.38 91 VAL A C 1
ATOM 673 O O . VAL A 1 91 ? 19.792 -9.409 -33.142 1.00 88.38 91 VAL A O 1
ATOM 676 N N . GLY A 1 92 ? 19.028 -11.102 -31.886 1.00 89.38 92 GLY A N 1
ATOM 677 C CA . GLY A 1 92 ? 19.768 -12.152 -32.591 1.00 89.38 92 GLY A CA 1
ATOM 678 C C . GLY A 1 92 ? 21.249 -12.243 -32.212 1.00 89.38 92 GLY A C 1
ATOM 679 O O . GLY A 1 92 ? 22.070 -12.607 -33.055 1.00 89.38 92 GLY A O 1
ATOM 680 N N . GLN A 1 93 ? 21.588 -11.929 -30.960 1.00 92.50 93 GLN A N 1
ATOM 681 C CA . GLN A 1 93 ? 22.940 -11.972 -30.389 1.00 92.50 93 GLN A CA 1
ATOM 682 C C . GLN A 1 93 ? 23.043 -13.011 -29.249 1.00 92.50 93 GLN A C 1
ATOM 684 O O . GLN A 1 93 ? 23.198 -12.651 -28.083 1.00 92.50 93 GLN A O 1
ATOM 689 N N . PRO A 1 94 ? 22.939 -14.320 -29.550 1.00 92.44 94 PRO A N 1
ATOM 690 C CA . PRO A 1 94 ? 22.852 -15.362 -28.523 1.00 92.44 94 PRO A CA 1
ATOM 691 C C . PRO A 1 94 ? 24.155 -15.558 -27.735 1.00 92.44 94 PRO A C 1
ATOM 693 O O . PRO A 1 94 ? 24.116 -15.922 -26.567 1.00 92.44 94 PRO A O 1
ATOM 696 N N . ALA A 1 95 ? 25.321 -15.293 -28.336 1.00 93.88 95 ALA A N 1
ATOM 697 C CA . ALA A 1 95 ? 26.599 -15.419 -27.632 1.00 93.88 95 ALA A CA 1
ATOM 698 C C . ALA A 1 95 ? 26.738 -14.348 -26.538 1.00 93.88 95 ALA A C 1
ATOM 700 O O . ALA A 1 95 ? 27.226 -14.614 -25.440 1.00 93.88 95 ALA A O 1
ATOM 701 N N . GLU A 1 96 ? 26.283 -13.133 -26.834 1.00 93.81 96 GLU A N 1
ATOM 702 C CA . GLU A 1 96 ? 26.189 -12.042 -25.881 1.00 93.81 96 GLU A CA 1
ATOM 703 C C . GLU A 1 96 ? 25.146 -12.353 -24.805 1.00 93.81 96 GLU A C 1
ATOM 705 O O . GLU A 1 96 ? 25.423 -12.126 -23.628 1.00 93.81 96 GLU A O 1
ATOM 710 N N . ALA A 1 97 ? 24.000 -12.932 -25.181 1.00 91.25 97 ALA A N 1
ATOM 711 C CA . ALA A 1 97 ? 22.977 -13.373 -24.237 1.00 91.25 97 ALA A CA 1
ATOM 712 C C . ALA A 1 97 ? 23.516 -14.411 -23.239 1.00 91.25 97 ALA A C 1
ATOM 714 O O . ALA A 1 97 ? 23.399 -14.207 -22.029 1.00 91.25 97 ALA A O 1
ATOM 715 N N . ASP A 1 98 ? 24.176 -15.465 -23.724 1.00 95.06 98 ASP A N 1
ATOM 716 C CA . ASP A 1 98 ? 24.7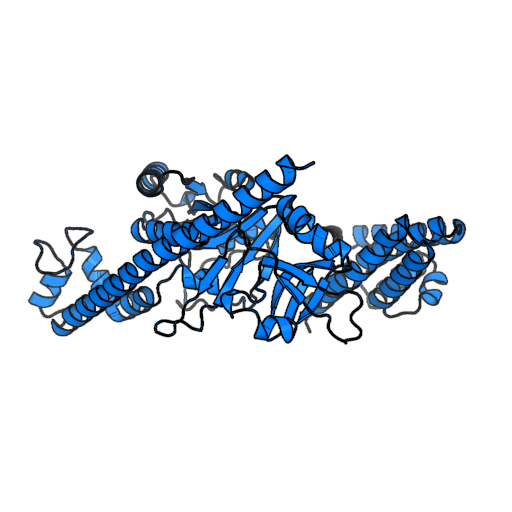89 -16.506 -22.890 1.00 95.06 98 ASP A CA 1
ATOM 717 C C . ASP A 1 98 ? 25.818 -15.911 -21.917 1.00 95.06 98 ASP A C 1
ATOM 719 O O . ASP A 1 98 ? 25.800 -16.214 -20.722 1.00 95.06 98 ASP A O 1
ATOM 723 N N . ALA A 1 99 ? 26.657 -14.986 -22.394 1.00 94.00 99 ALA A N 1
ATOM 724 C CA . ALA A 1 99 ? 27.638 -14.302 -21.556 1.00 94.00 99 ALA A CA 1
ATOM 725 C C . ALA A 1 99 ? 26.992 -13.435 -20.457 1.00 94.00 99 ALA A C 1
ATOM 727 O O . ALA A 1 99 ? 27.550 -13.311 -19.363 1.00 94.00 99 ALA A O 1
ATOM 728 N N . GLN A 1 100 ? 25.829 -12.819 -20.714 1.00 94.12 100 GLN A N 1
ATOM 729 C CA . GLN A 1 100 ? 25.089 -12.097 -19.673 1.00 94.12 100 GLN A CA 1
ATOM 730 C C . GLN A 1 100 ? 24.438 -13.065 -18.667 1.00 94.12 100 GLN A C 1
ATOM 732 O O . GLN A 1 100 ? 24.505 -12.800 -17.465 1.00 94.12 100 GLN A O 1
ATOM 737 N N . ARG A 1 101 ? 23.862 -14.193 -19.123 1.00 94.62 101 ARG A N 1
ATOM 738 C CA . ARG A 1 101 ? 23.265 -15.223 -18.243 1.00 94.62 101 ARG A CA 1
ATOM 739 C C . ARG A 1 101 ? 24.305 -15.810 -17.290 1.00 94.62 101 ARG A C 1
ATOM 741 O O . ARG A 1 101 ? 24.062 -15.863 -16.091 1.00 94.62 101 ARG A O 1
ATOM 748 N N . GLU A 1 102 ? 25.497 -16.137 -17.788 1.00 96.69 102 GLU A N 1
ATOM 749 C CA . GLU A 1 102 ? 26.585 -16.687 -16.967 1.00 96.69 102 GLU A CA 1
ATOM 750 C C . GLU A 1 102 ? 27.009 -15.724 -15.841 1.00 96.69 102 GLU A C 1
ATOM 752 O O . GLU A 1 102 ? 27.223 -16.129 -14.695 1.00 96.69 102 GLU A O 1
ATOM 757 N N . LYS A 1 103 ? 27.070 -14.417 -16.133 1.00 96.56 103 LYS A N 1
ATOM 758 C CA . LYS A 1 103 ? 27.353 -13.381 -15.125 1.00 96.56 103 LYS A CA 1
ATOM 759 C C . LYS A 1 103 ? 26.215 -13.235 -14.116 1.00 96.56 103 LYS A C 1
ATOM 761 O O . LYS A 1 103 ? 26.490 -13.074 -12.926 1.00 96.56 103 LYS A O 1
ATOM 766 N N . ALA A 1 104 ? 24.963 -13.281 -14.572 1.00 92.69 104 ALA A N 1
ATOM 767 C CA . ALA A 1 104 ? 23.795 -13.223 -13.697 1.00 92.69 104 ALA A CA 1
ATOM 768 C C . ALA A 1 104 ? 23.774 -14.405 -12.714 1.00 92.69 104 ALA A C 1
ATOM 770 O O . ALA A 1 104 ? 23.645 -14.195 -11.506 1.00 92.69 104 ALA A O 1
ATOM 771 N N . ASP A 1 105 ? 24.000 -15.620 -13.215 1.00 94.31 105 ASP A N 1
ATOM 772 C CA . ASP A 1 105 ? 24.040 -16.846 -12.417 1.00 94.31 105 ASP A CA 1
ATOM 773 C C . ASP A 1 105 ? 25.163 -16.804 -11.374 1.00 94.31 105 ASP A C 1
ATOM 775 O O . ASP A 1 105 ? 24.940 -17.114 -10.200 1.00 94.31 105 ASP A O 1
ATOM 779 N N . ALA A 1 106 ? 26.363 -16.358 -11.764 1.00 96.12 106 ALA A N 1
ATOM 780 C CA . ALA A 1 106 ? 27.491 -16.223 -10.845 1.00 96.12 106 ALA A CA 1
ATOM 781 C C . ALA A 1 106 ? 27.215 -15.211 -9.722 1.00 96.12 106 ALA A C 1
ATOM 783 O O . ALA A 1 106 ? 27.524 -15.477 -8.557 1.00 96.12 106 ALA A O 1
ATOM 784 N N . LEU A 1 107 ? 26.601 -14.070 -10.050 1.00 95.50 107 LEU A N 1
ATOM 785 C CA . LEU A 1 107 ? 26.205 -13.061 -9.068 1.00 95.50 107 LEU A CA 1
ATOM 786 C C . LEU A 1 107 ? 25.128 -13.579 -8.116 1.00 95.50 107 LEU A C 1
ATOM 788 O O . LEU A 1 107 ? 25.264 -13.403 -6.907 1.00 95.50 107 LEU A O 1
ATOM 792 N N . MET A 1 108 ? 24.089 -14.242 -8.633 1.00 92.88 108 MET A N 1
ATOM 793 C CA . MET A 1 108 ? 23.026 -14.823 -7.807 1.00 92.88 108 MET A CA 1
ATOM 794 C C . MET A 1 108 ? 23.555 -15.917 -6.885 1.00 92.88 108 MET A C 1
ATOM 796 O O . MET A 1 108 ? 23.186 -15.960 -5.710 1.00 92.88 108 MET A O 1
ATOM 800 N N . LEU A 1 109 ? 24.446 -16.775 -7.384 1.00 93.62 109 LEU A N 1
ATOM 801 C CA . LEU A 1 109 ? 25.094 -17.804 -6.579 1.00 93.62 109 LEU A CA 1
ATOM 802 C C . LEU A 1 109 ? 25.946 -17.180 -5.467 1.00 93.62 109 LEU A C 1
ATOM 804 O O . LEU A 1 109 ? 25.796 -17.553 -4.304 1.00 93.62 109 LEU A O 1
ATOM 808 N N . ALA A 1 110 ? 26.798 -16.207 -5.800 1.00 94.25 110 ALA A N 1
ATOM 809 C CA . ALA A 1 110 ? 27.632 -15.513 -4.821 1.00 94.25 110 ALA A CA 1
ATOM 810 C C . ALA A 1 110 ? 26.787 -14.784 -3.762 1.00 94.25 110 ALA A C 1
ATOM 812 O O . ALA A 1 110 ? 27.072 -14.881 -2.569 1.00 94.25 110 ALA A O 1
ATOM 813 N N . ALA A 1 111 ? 25.712 -14.115 -4.183 1.00 92.50 111 ALA A N 1
ATOM 814 C CA . ALA A 1 111 ? 24.774 -13.427 -3.306 1.00 92.50 111 ALA A CA 1
ATOM 815 C C . ALA A 1 111 ? 24.074 -14.398 -2.339 1.00 92.50 111 ALA A C 1
ATOM 817 O O . ALA A 1 111 ? 24.035 -14.141 -1.135 1.00 92.50 111 ALA A O 1
ATOM 818 N N . ARG A 1 112 ? 23.587 -15.546 -2.838 1.00 92.50 112 ARG A N 1
ATOM 819 C CA . ARG A 1 112 ? 22.936 -16.576 -2.008 1.00 92.50 112 ARG A CA 1
ATOM 820 C C . ARG A 1 112 ? 23.889 -17.245 -1.026 1.00 92.50 112 ARG A C 1
ATOM 822 O O . ARG A 1 112 ? 23.469 -17.580 0.075 1.00 92.50 112 ARG A O 1
ATOM 829 N N . LEU A 1 113 ? 25.151 -17.439 -1.408 1.00 93.25 113 LEU A N 1
ATOM 830 C CA . LEU A 1 113 ? 26.178 -17.961 -0.503 1.00 93.25 113 LEU A CA 1
ATOM 831 C C . LEU A 1 113 ? 26.554 -16.948 0.587 1.00 93.25 113 LEU A C 1
ATOM 833 O O . LEU A 1 113 ? 26.878 -17.357 1.699 1.00 93.25 113 LEU A O 1
ATOM 837 N N . ALA A 1 114 ? 26.519 -15.649 0.275 1.00 92.19 114 ALA A N 1
ATOM 838 C CA . ALA A 1 114 ? 26.888 -14.588 1.206 1.00 92.19 114 ALA A CA 1
ATOM 839 C C . ALA A 1 114 ? 25.778 -14.267 2.221 1.00 92.19 114 ALA A C 1
ATOM 841 O O . ALA A 1 114 ? 26.049 -14.217 3.418 1.00 92.19 114 ALA A O 1
ATOM 842 N N . ALA A 1 115 ? 24.543 -14.039 1.759 1.00 89.94 115 ALA A N 1
ATOM 843 C CA . ALA A 1 115 ? 23.408 -13.729 2.629 1.00 89.94 115 ALA A CA 1
ATOM 844 C C . ALA A 1 115 ? 22.071 -14.102 1.955 1.00 89.94 115 ALA A C 1
ATOM 846 O O . ALA A 1 115 ? 21.457 -13.250 1.306 1.00 89.94 115 ALA A O 1
ATOM 847 N N . PRO A 1 116 ? 21.591 -15.352 2.102 1.00 80.25 116 PRO A N 1
ATOM 848 C CA . PRO A 1 116 ? 20.362 -15.807 1.448 1.00 80.25 116 PRO A CA 1
ATOM 849 C C . PRO A 1 116 ? 19.135 -14.977 1.859 1.00 80.25 116 PRO A C 1
ATOM 851 O O . PRO A 1 116 ? 18.349 -14.601 0.995 1.00 80.25 116 PRO A O 1
ATOM 854 N N . ASP A 1 117 ? 19.035 -14.571 3.128 1.00 74.56 117 ASP A N 1
ATOM 855 C CA . ASP A 1 117 ? 17.913 -13.755 3.618 1.00 74.56 117 ASP A CA 1
ATOM 856 C C . ASP A 1 117 ? 17.851 -12.373 2.941 1.00 74.56 117 ASP A C 1
ATOM 858 O O . ASP A 1 117 ? 16.777 -11.865 2.623 1.00 74.56 117 ASP A O 1
ATOM 862 N N . VAL A 1 118 ? 19.011 -11.763 2.663 1.00 79.81 118 VAL A N 1
ATOM 863 C CA . VAL A 1 118 ? 19.098 -10.463 1.972 1.00 79.81 118 VAL A CA 1
ATOM 864 C C . VAL A 1 118 ? 18.752 -10.615 0.490 1.00 79.81 118 VAL A C 1
ATOM 866 O O . VAL A 1 118 ? 18.175 -9.698 -0.105 1.00 79.81 118 VAL A O 1
ATOM 869 N N . VAL A 1 119 ? 19.076 -11.766 -0.113 1.00 77.31 119 VAL A N 1
ATOM 870 C CA . VAL A 1 119 ? 18.655 -12.092 -1.482 1.00 77.31 119 VAL A CA 1
ATOM 871 C C . VAL A 1 119 ? 17.141 -12.167 -1.563 1.00 77.31 119 VAL A C 1
ATOM 873 O O . VAL A 1 119 ? 16.544 -11.469 -2.387 1.00 77.31 119 VAL A O 1
ATOM 876 N N . ASP A 1 120 ? 16.532 -12.958 -0.686 1.00 72.62 120 ASP A N 1
ATOM 877 C CA . ASP A 1 120 ? 15.087 -13.149 -0.658 1.00 72.62 120 ASP A CA 1
ATOM 878 C C . ASP A 1 120 ? 14.366 -11.828 -0.358 1.00 72.62 120 ASP A C 1
ATOM 880 O O . ASP A 1 120 ? 13.398 -11.484 -1.036 1.00 72.62 120 ASP A O 1
ATOM 884 N N . GLU A 1 121 ? 14.888 -11.011 0.563 1.00 73.69 121 GLU A N 1
ATOM 885 C CA . GLU A 1 121 ? 14.345 -9.681 0.843 1.00 73.69 121 GLU A CA 1
ATOM 886 C C . GLU A 1 121 ? 14.414 -8.750 -0.381 1.00 73.69 121 GLU A C 1
ATOM 888 O O . GLU A 1 121 ? 13.446 -8.040 -0.679 1.00 73.69 121 GLU A O 1
ATOM 893 N N . THR A 1 122 ? 15.539 -8.740 -1.101 1.00 75.69 122 THR A N 1
ATOM 894 C CA . THR A 1 122 ? 15.754 -7.859 -2.260 1.00 75.69 122 THR A CA 1
ATOM 895 C C . THR A 1 122 ? 14.868 -8.257 -3.439 1.00 75.69 122 THR A C 1
ATOM 897 O O . THR A 1 122 ? 14.222 -7.388 -4.031 1.00 75.69 122 THR A O 1
ATOM 900 N N . LEU A 1 123 ? 14.783 -9.556 -3.747 1.00 73.12 123 LEU A N 1
ATOM 901 C CA . LEU A 1 123 ? 13.879 -10.086 -4.773 1.00 73.12 123 LEU A CA 1
ATOM 902 C C . LEU A 1 123 ? 12.422 -9.797 -4.414 1.00 73.12 123 LEU A C 1
ATOM 904 O O . LEU A 1 123 ? 11.701 -9.188 -5.201 1.00 73.12 123 LEU A O 1
ATOM 908 N N . ALA A 1 124 ? 12.021 -10.102 -3.177 1.00 67.12 124 ALA A N 1
ATOM 909 C CA . ALA A 1 124 ? 10.668 -9.833 -2.718 1.00 67.12 124 ALA A CA 1
ATOM 910 C C . ALA A 1 124 ? 10.314 -8.343 -2.811 1.00 67.12 124 ALA A C 1
ATOM 912 O O . ALA A 1 124 ? 9.157 -8.006 -3.037 1.00 67.12 124 ALA A O 1
ATOM 913 N N . ARG A 1 125 ? 11.260 -7.419 -2.601 1.00 72.31 125 ARG A N 1
ATOM 914 C CA . ARG A 1 125 ? 11.014 -5.973 -2.761 1.00 72.31 125 ARG A CA 1
ATOM 915 C C . ARG A 1 125 ? 10.827 -5.567 -4.222 1.00 72.31 125 ARG A C 1
ATOM 917 O O . ARG A 1 125 ? 9.973 -4.727 -4.488 1.00 72.31 125 ARG A O 1
ATOM 924 N N . LEU A 1 126 ? 11.593 -6.140 -5.149 1.00 69.56 126 LEU A N 1
ATOM 925 C CA . LEU A 1 126 ? 11.420 -5.901 -6.585 1.00 69.56 126 LEU A CA 1
ATOM 926 C C . LEU A 1 126 ? 10.051 -6.388 -7.077 1.00 69.56 126 LEU A C 1
ATOM 928 O O . LEU A 1 126 ? 9.356 -5.640 -7.770 1.00 69.56 126 LEU A O 1
ATOM 932 N N . ASP A 1 127 ? 9.659 -7.596 -6.669 1.00 66.12 127 ASP A N 1
ATOM 933 C CA . ASP A 1 127 ? 8.400 -8.237 -7.070 1.00 66.12 127 ASP A CA 1
ATOM 934 C C . ASP A 1 127 ? 7.177 -7.521 -6.471 1.00 66.12 127 ASP A C 1
ATOM 936 O O . ASP A 1 127 ? 6.165 -7.315 -7.138 1.00 66.12 127 ASP A O 1
ATOM 940 N N . ARG A 1 128 ? 7.292 -7.026 -5.231 1.00 66.88 128 ARG A N 1
ATOM 941 C CA . ARG A 1 128 ? 6.250 -6.244 -4.535 1.00 66.88 128 ARG A CA 1
ATOM 942 C C . ARG A 1 128 ? 5.949 -4.875 -5.156 1.00 66.88 128 ARG A C 1
ATOM 944 O O . ARG A 1 128 ? 4.975 -4.230 -4.769 1.00 66.88 128 ARG A O 1
ATOM 951 N N . LEU A 1 129 ? 6.773 -4.425 -6.099 1.00 68.75 129 LEU A N 1
ATOM 952 C CA . LEU A 1 129 ? 6.562 -3.210 -6.886 1.00 68.75 129 LEU A CA 1
ATOM 953 C C . LEU A 1 129 ? 5.918 -3.521 -8.245 1.00 68.75 129 LEU A C 1
ATOM 955 O O . LEU A 1 129 ? 6.079 -2.756 -9.191 1.00 68.75 129 LEU A O 1
ATOM 959 N N . ASP A 1 130 ? 5.212 -4.632 -8.383 1.00 77.12 130 ASP A N 1
ATOM 960 C CA . ASP A 1 130 ? 4.326 -4.869 -9.517 1.00 77.12 130 ASP A CA 1
ATOM 961 C C . ASP A 1 130 ? 2.912 -4.317 -9.245 1.00 77.12 130 ASP A C 1
ATOM 963 O O . ASP A 1 130 ? 2.444 -4.294 -8.105 1.00 77.12 130 ASP A O 1
ATOM 967 N N . LEU A 1 131 ? 2.212 -3.853 -10.284 1.00 85.19 131 LEU A N 1
ATOM 968 C CA . LEU A 1 131 ? 0.884 -3.263 -10.123 1.00 85.19 131 LEU A CA 1
ATOM 969 C C . LEU A 1 131 ? -0.152 -4.273 -9.609 1.00 85.19 131 LEU A C 1
ATOM 971 O O . LEU A 1 131 ? -1.038 -3.867 -8.855 1.00 85.19 131 LEU A O 1
ATOM 975 N N . GLU A 1 132 ? -0.051 -5.563 -9.947 1.00 83.12 132 GLU A N 1
ATOM 976 C CA . GLU A 1 132 ? -0.977 -6.594 -9.447 1.00 83.12 132 GLU A CA 1
ATOM 977 C C . GLU A 1 132 ? -0.793 -6.820 -7.945 1.00 83.12 132 GLU A C 1
ATOM 979 O O . GLU A 1 132 ? -1.768 -6.815 -7.182 1.00 83.12 132 GLU A O 1
ATOM 984 N N . HIS A 1 133 ? 0.464 -6.892 -7.498 1.00 79.88 133 HIS A N 1
ATOM 985 C CA . HIS A 1 133 ? 0.814 -6.926 -6.075 1.00 79.88 1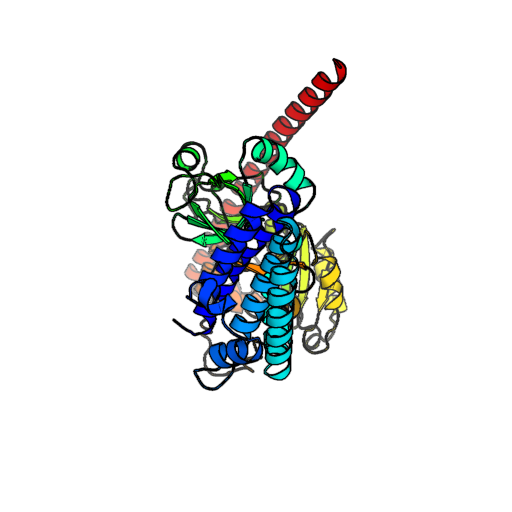33 HIS A CA 1
ATOM 986 C C . HIS A 1 133 ? 0.352 -5.667 -5.349 1.00 79.88 133 HIS A C 1
ATOM 988 O O . HIS A 1 133 ? -0.133 -5.742 -4.220 1.00 79.88 133 HIS A O 1
ATOM 994 N N . LEU A 1 134 ? 0.424 -4.522 -6.025 1.00 83.62 134 LEU A N 1
ATOM 995 C CA . LEU A 1 134 ? -0.087 -3.261 -5.520 1.00 83.62 134 LEU A CA 1
ATOM 996 C C . LEU A 1 134 ? -1.600 -3.111 -5.634 1.00 83.62 134 LEU A C 1
ATOM 998 O O . LEU A 1 134 ? -2.100 -2.034 -5.340 1.00 83.62 134 LEU A O 1
ATOM 1002 N N . GLY A 1 135 ? -2.351 -4.136 -6.029 1.00 84.75 135 GLY A N 1
ATOM 1003 C CA . GLY A 1 135 ? -3.809 -4.135 -5.982 1.00 84.75 135 GLY A CA 1
ATOM 1004 C C . GLY A 1 135 ? -4.517 -3.757 -7.287 1.00 84.75 135 GLY A C 1
ATOM 1005 O O . GLY A 1 135 ? -5.668 -3.322 -7.242 1.00 84.75 135 GLY A O 1
ATOM 1006 N N . LEU A 1 136 ? -3.850 -3.865 -8.441 1.00 87.88 136 LEU A N 1
ATOM 1007 C CA . LEU A 1 136 ? -4.487 -3.710 -9.752 1.00 87.88 136 LEU A CA 1
ATOM 1008 C C . LEU A 1 136 ? -5.550 -4.798 -9.946 1.00 87.88 136 LEU A C 1
ATOM 1010 O O . LEU A 1 136 ? -5.273 -5.983 -9.796 1.00 87.88 136 LEU A O 1
ATOM 1014 N N . ASN A 1 137 ? -6.766 -4.391 -10.305 1.00 84.81 137 ASN A N 1
ATOM 1015 C CA . ASN A 1 137 ? -7.890 -5.288 -10.570 1.00 84.81 137 ASN A CA 1
ATOM 1016 C C . ASN A 1 137 ? -8.633 -4.880 -11.853 1.00 84.81 137 ASN A C 1
ATOM 1018 O O . ASN A 1 137 ? -8.384 -3.809 -12.415 1.00 84.81 137 ASN A O 1
ATOM 1022 N N . ASP A 1 138 ? -9.573 -5.711 -12.305 1.00 84.88 138 ASP A N 1
ATOM 1023 C CA . ASP A 1 138 ? -10.295 -5.517 -13.573 1.00 84.88 138 ASP A CA 1
ATOM 1024 C C . ASP A 1 138 ? -11.029 -4.177 -13.664 1.00 84.88 138 ASP A C 1
ATOM 1026 O O . ASP A 1 138 ? -11.093 -3.567 -14.731 1.00 84.88 138 ASP A O 1
ATOM 1030 N N . ARG A 1 139 ? -11.549 -3.672 -12.538 1.00 86.75 139 ARG A N 1
ATOM 1031 C CA . ARG A 1 139 ? -12.201 -2.357 -12.494 1.00 86.75 139 ARG A CA 1
ATOM 1032 C C . ARG A 1 139 ? -11.204 -1.255 -12.829 1.00 86.75 139 ARG A C 1
ATOM 1034 O O . ARG A 1 139 ? -11.526 -0.362 -13.606 1.00 86.75 139 ARG A O 1
ATOM 1041 N N . VAL A 1 140 ? -10.023 -1.286 -12.216 1.00 89.19 140 VAL A N 1
ATOM 1042 C CA . VAL A 1 140 ? -8.979 -0.286 -12.466 1.00 89.19 140 VAL A CA 1
ATOM 1043 C C . VAL A 1 140 ? -8.488 -0.388 -13.910 1.00 89.19 140 VAL A C 1
ATOM 1045 O O . VAL A 1 140 ? -8.419 0.642 -14.573 1.00 89.19 140 VAL A O 1
ATOM 1048 N N . ARG A 1 141 ? -8.261 -1.604 -14.433 1.00 89.81 141 ARG A N 1
ATOM 1049 C CA . ARG A 1 141 ? -7.898 -1.819 -15.848 1.00 89.81 141 ARG A CA 1
ATOM 1050 C C . ARG A 1 141 ? -8.942 -1.222 -16.799 1.00 89.81 141 ARG A C 1
ATOM 1052 O O . ARG A 1 141 ? -8.597 -0.467 -17.699 1.00 89.81 141 ARG A O 1
ATOM 1059 N N . ALA A 1 142 ? -10.228 -1.477 -16.553 1.00 86.50 142 ALA A N 1
ATOM 1060 C CA . ALA A 1 142 ? -11.315 -0.931 -17.368 1.00 86.50 142 ALA A CA 1
ATOM 1061 C C . ALA A 1 142 ? -11.402 0.607 -17.314 1.00 86.50 142 ALA A C 1
ATOM 1063 O O . ALA A 1 142 ? -11.761 1.237 -18.306 1.00 86.50 142 ALA A O 1
ATOM 1064 N N . LEU A 1 143 ? -11.084 1.216 -16.166 1.00 91.50 143 LEU A N 1
ATOM 1065 C CA . LEU A 1 143 ? -11.028 2.674 -16.017 1.00 91.50 143 LEU A CA 1
ATOM 1066 C C . LEU A 1 143 ? -9.785 3.284 -16.678 1.00 91.50 143 LEU A C 1
ATOM 1068 O O . LEU A 1 143 ? -9.863 4.413 -17.152 1.00 91.50 143 LEU A O 1
ATOM 1072 N N . ALA A 1 144 ? -8.663 2.562 -16.705 1.00 93.38 144 ALA A N 1
ATOM 1073 C CA . ALA A 1 144 ? -7.407 3.011 -17.299 1.00 93.38 144 ALA A CA 1
ATOM 1074 C C . ALA A 1 144 ? -7.401 2.909 -18.833 1.00 93.38 144 ALA A C 1
ATOM 1076 O O . ALA A 1 144 ? -6.859 3.798 -19.485 1.00 93.38 144 ALA A O 1
ATOM 1077 N N . ALA A 1 145 ? -8.052 1.893 -19.413 1.00 92.00 145 ALA A N 1
ATOM 1078 C CA . ALA A 1 145 ? -7.962 1.580 -20.843 1.00 92.00 145 ALA A CA 1
ATOM 1079 C C . ALA A 1 145 ? -8.184 2.781 -21.797 1.00 92.00 145 ALA A C 1
ATOM 1081 O O . ALA A 1 145 ? -7.336 3.003 -22.662 1.00 92.00 145 ALA A O 1
ATOM 1082 N N . PRO A 1 146 ? -9.214 3.643 -21.628 1.00 92.94 146 PRO A N 1
ATOM 1083 C CA . PRO A 1 146 ? -9.398 4.803 -22.511 1.00 92.94 146 PRO A CA 1
ATOM 1084 C C . PRO A 1 146 ? -8.260 5.833 -22.432 1.00 92.94 146 PRO A C 1
ATOM 1086 O O . PRO A 1 146 ? -8.019 6.586 -23.372 1.00 92.94 146 PRO A O 1
ATOM 1089 N N . HIS A 1 147 ? -7.577 5.907 -21.289 1.00 93.94 147 HIS A N 1
ATOM 1090 C CA . HIS A 1 147 ? -6.439 6.797 -21.078 1.00 93.94 147 HIS A CA 1
ATOM 1091 C C . HIS A 1 147 ? -5.144 6.199 -21.641 1.00 93.94 147 HIS A C 1
ATOM 1093 O O . HIS A 1 147 ? -4.308 6.936 -22.159 1.00 93.94 147 HIS A O 1
ATOM 1099 N N . GLU A 1 148 ? -4.986 4.877 -21.573 1.00 91.00 148 GLU A N 1
ATOM 1100 C CA . GLU A 1 148 ? -3.855 4.159 -22.171 1.00 91.00 148 GLU A CA 1
ATOM 1101 C C . GLU A 1 148 ? -3.888 4.224 -23.703 1.00 91.00 148 GLU A C 1
ATOM 1103 O O . GLU A 1 148 ? -2.850 4.457 -24.323 1.00 91.00 148 GLU A O 1
ATOM 1108 N N . GLU A 1 149 ? -5.078 4.140 -24.309 1.00 90.38 149 GLU A N 1
ATOM 1109 C CA . GLU A 1 149 ? -5.294 4.401 -25.744 1.00 90.38 149 GLU A CA 1
ATOM 1110 C C . GLU A 1 149 ? -4.866 5.822 -26.152 1.00 90.38 149 GLU A C 1
ATOM 1112 O O . GLU A 1 149 ? -4.415 6.044 -27.275 1.00 90.38 149 GLU A O 1
ATOM 1117 N N . ALA A 1 150 ? -4.960 6.785 -25.229 1.00 91.25 150 ALA A N 1
ATOM 1118 C CA . ALA A 1 150 ? -4.493 8.157 -25.417 1.00 91.25 150 ALA A CA 1
ATOM 1119 C C . ALA A 1 150 ? -2.986 8.341 -25.134 1.00 91.25 150 ALA A C 1
ATOM 1121 O O . ALA A 1 150 ? -2.499 9.471 -25.134 1.00 91.25 150 ALA A O 1
ATOM 1122 N N . GLY A 1 151 ? -2.245 7.256 -24.887 1.00 88.69 151 GLY A N 1
ATOM 1123 C CA . GLY A 1 151 ? -0.801 7.271 -24.644 1.00 88.69 151 GLY A CA 1
ATOM 1124 C C . GLY A 1 151 ? -0.389 7.499 -23.188 1.00 88.69 151 GLY A C 1
ATOM 1125 O O . GLY A 1 151 ? 0.806 7.517 -22.900 1.00 88.69 151 GLY A O 1
ATOM 1126 N N . LEU A 1 152 ? -1.341 7.632 -22.257 1.00 93.12 152 LEU A N 1
ATOM 1127 C CA . LEU A 1 152 ? -1.035 7.765 -20.832 1.00 93.12 152 LEU A CA 1
ATOM 1128 C C . LEU A 1 152 ? -0.651 6.410 -20.217 1.00 93.12 152 LEU A C 1
ATOM 1130 O O . LEU A 1 152 ? -0.821 5.342 -20.814 1.00 93.12 152 LEU A O 1
ATOM 1134 N N . ARG A 1 153 ? -0.111 6.451 -19.001 1.00 92.19 153 ARG A N 1
ATOM 1135 C CA . ARG A 1 153 ? 0.300 5.270 -18.236 1.00 92.19 153 ARG A CA 1
ATOM 1136 C C . ARG A 1 153 ? -0.321 5.264 -16.859 1.00 92.19 153 ARG A C 1
ATOM 1138 O O . ARG A 1 153 ? -0.400 6.298 -16.196 1.00 92.19 153 ARG A O 1
ATOM 1145 N N . LEU A 1 154 ? -0.761 4.081 -16.450 1.00 95.38 154 LEU A N 1
ATOM 1146 C CA . LEU A 1 154 ? -1.327 3.846 -15.137 1.00 95.38 154 LEU A CA 1
ATOM 1147 C C . LEU A 1 154 ? -0.219 3.794 -14.083 1.00 95.38 154 LEU A C 1
ATOM 1149 O O . LEU A 1 154 ? 0.812 3.146 -14.265 1.00 95.38 154 LEU A O 1
ATOM 1153 N N . ALA A 1 155 ? -0.465 4.436 -12.947 1.00 93.31 155 ALA A N 1
ATOM 1154 C CA . ALA A 1 155 ? 0.359 4.303 -11.760 1.00 93.31 155 ALA A CA 1
ATOM 1155 C C . ALA A 1 155 ? -0.499 4.293 -10.489 1.00 93.31 155 ALA A C 1
ATOM 1157 O O . ALA A 1 155 ? -1.550 4.935 -10.428 1.00 93.31 155 ALA A O 1
ATOM 1158 N N . ARG A 1 156 ? -0.037 3.598 -9.447 1.00 93.81 156 ARG A N 1
ATOM 1159 C CA . ARG A 1 156 ? -0.609 3.658 -8.099 1.00 93.81 156 ARG A CA 1
ATOM 1160 C C . ARG A 1 156 ? 0.222 4.575 -7.216 1.00 93.81 156 ARG A C 1
ATOM 1162 O O . ARG A 1 156 ? 1.429 4.389 -7.085 1.00 93.81 156 ARG A O 1
ATOM 1169 N N . VAL A 1 157 ? -0.416 5.552 -6.583 1.00 92.19 157 VAL A N 1
ATOM 1170 C CA . VAL A 1 157 ? 0.234 6.498 -5.673 1.00 92.19 157 VAL A CA 1
ATOM 1171 C C . VAL A 1 157 ? 0.633 5.782 -4.387 1.00 92.19 157 VAL A C 1
ATOM 1173 O O . VAL A 1 157 ? -0.205 5.500 -3.530 1.00 92.19 157 VAL A O 1
ATOM 1176 N N . MET A 1 158 ? 1.931 5.536 -4.240 1.00 85.75 158 MET A N 1
ATOM 1177 C CA . MET A 1 158 ? 2.522 4.884 -3.074 1.00 85.75 158 MET A CA 1
ATOM 1178 C C . MET A 1 158 ? 2.673 5.853 -1.915 1.00 85.75 158 MET A C 1
ATOM 1180 O O . MET A 1 158 ? 2.494 5.474 -0.764 1.00 85.75 158 MET A O 1
ATOM 1184 N N . ARG A 1 159 ? 2.995 7.112 -2.216 1.00 82.94 159 ARG A N 1
ATOM 1185 C CA . ARG A 1 159 ? 3.267 8.140 -1.218 1.00 82.94 159 ARG A CA 1
ATOM 1186 C C . ARG A 1 159 ? 2.920 9.521 -1.755 1.00 82.94 159 ARG A C 1
ATOM 1188 O O . ARG A 1 159 ? 3.162 9.833 -2.918 1.00 82.94 159 ARG A O 1
ATOM 1195 N N . ALA A 1 160 ? 2.393 10.366 -0.876 1.00 78.81 160 ALA A N 1
ATOM 1196 C CA . ALA A 1 160 ? 2.136 11.770 -1.168 1.00 78.81 160 ALA A CA 1
ATOM 1197 C C . ALA A 1 160 ? 3.175 12.655 -0.468 1.00 78.81 160 ALA A C 1
ATOM 1199 O O . ALA A 1 160 ? 3.285 12.634 0.761 1.00 78.81 160 ALA A O 1
ATOM 1200 N N . ASP A 1 161 ? 3.901 13.453 -1.248 1.00 74.50 161 ASP A N 1
ATOM 1201 C CA . ASP A 1 161 ? 4.823 14.480 -0.769 1.00 74.50 161 ASP A CA 1
ATOM 1202 C C . ASP A 1 161 ? 4.216 15.882 -0.999 1.00 74.50 161 ASP A C 1
ATOM 1204 O O . ASP A 1 161 ? 3.095 16.047 -1.486 1.00 74.50 161 ASP A O 1
ATOM 1208 N N . ARG A 1 162 ? 4.919 16.947 -0.594 1.00 72.75 162 ARG A N 1
ATOM 1209 C CA . ARG A 1 162 ? 4.435 18.317 -0.838 1.00 72.75 162 ARG A CA 1
ATOM 1210 C C . ARG A 1 162 ? 4.566 18.657 -2.322 1.00 72.75 162 ARG A C 1
ATOM 1212 O O . ARG A 1 162 ? 5.675 18.871 -2.796 1.00 72.75 162 ARG A O 1
ATOM 1219 N N . GLY A 1 163 ? 3.434 18.750 -3.016 1.00 76.69 163 GLY A N 1
ATOM 1220 C CA . GLY A 1 163 ? 3.351 19.195 -4.413 1.00 76.69 163 GLY A CA 1
ATOM 1221 C C . GLY A 1 163 ? 3.577 18.100 -5.457 1.00 76.69 163 GLY A C 1
ATOM 1222 O O . GLY A 1 163 ? 3.212 18.306 -6.607 1.00 76.69 163 GLY A O 1
ATOM 1223 N N . SER A 1 164 ? 4.084 16.933 -5.055 1.00 83.44 164 SER A N 1
ATOM 1224 C CA . SER A 1 164 ? 4.296 15.766 -5.916 1.00 83.44 164 SER A CA 1
ATOM 1225 C C . SER A 1 164 ? 3.861 14.481 -5.216 1.00 83.44 164 SER A C 1
ATOM 1227 O O . SER A 1 164 ? 3.669 14.439 -3.998 1.00 83.44 164 SER A O 1
ATOM 1229 N N . VAL A 1 165 ? 3.710 13.423 -5.999 1.00 84.00 165 VAL A N 1
ATOM 1230 C CA . VAL A 1 165 ? 3.466 12.068 -5.521 1.00 84.00 165 VAL A CA 1
ATOM 1231 C C . VAL A 1 165 ? 4.563 11.137 -6.017 1.00 84.00 165 VAL A C 1
ATOM 1233 O O . VAL A 1 165 ? 5.095 11.310 -7.114 1.00 84.00 165 VAL A O 1
ATOM 1236 N N . LEU A 1 166 ? 4.891 10.138 -5.204 1.00 82.88 166 LEU A N 1
ATOM 1237 C CA . LEU A 1 166 ? 5.657 8.981 -5.640 1.00 82.88 166 LEU A CA 1
ATOM 1238 C C . LEU A 1 166 ? 4.650 7.887 -5.987 1.00 82.88 166 LEU A C 1
ATOM 1240 O O . LEU A 1 166 ? 3.865 7.464 -5.132 1.00 82.88 166 LEU A O 1
ATOM 1244 N N . ALA A 1 167 ? 4.643 7.466 -7.242 1.00 87.12 167 ALA A N 1
ATOM 1245 C CA . ALA A 1 167 ? 3.724 6.466 -7.751 1.00 87.12 167 ALA A CA 1
ATOM 1246 C C . ALA A 1 167 ? 4.503 5.322 -8.389 1.00 87.12 167 ALA A C 1
ATOM 1248 O O . ALA A 1 167 ? 5.583 5.525 -8.931 1.00 87.12 167 ALA A O 1
ATOM 1249 N N . ASN A 1 168 ? 3.960 4.116 -8.319 1.00 85.75 168 ASN A N 1
ATOM 1250 C CA . ASN A 1 168 ? 4.521 2.972 -9.010 1.00 85.75 168 ASN A CA 1
ATOM 1251 C C . ASN A 1 168 ? 3.679 2.658 -10.241 1.00 85.75 168 ASN A C 1
ATOM 1253 O O . ASN A 1 168 ? 2.456 2.646 -10.155 1.00 85.75 168 ASN A O 1
ATOM 1257 N N . SER A 1 169 ? 4.334 2.430 -11.367 1.00 84.62 169 SER A N 1
ATOM 1258 C CA . SER A 1 169 ? 3.739 2.121 -12.666 1.00 84.62 169 SER A CA 1
ATOM 1259 C C . SER A 1 169 ? 4.265 0.781 -13.180 1.00 84.62 169 SER A C 1
ATOM 1261 O O . SER A 1 169 ? 5.168 0.195 -12.578 1.00 84.62 169 SER A O 1
ATOM 1263 N N . GLU A 1 170 ? 3.754 0.317 -14.322 1.00 74.81 170 GLU A N 1
ATOM 1264 C CA . GLU A 1 170 ? 4.389 -0.793 -15.046 1.00 74.81 170 GLU A CA 1
ATOM 1265 C C . GLU A 1 170 ? 5.845 -0.475 -15.386 1.00 74.81 170 GLU A C 1
ATOM 1267 O O . GLU A 1 170 ? 6.696 -1.344 -15.300 1.00 74.81 170 GLU A O 1
ATOM 1272 N N . ASP A 1 171 ? 6.166 0.784 -15.674 1.00 66.56 171 ASP A N 1
ATOM 1273 C CA . ASP A 1 171 ? 7.531 1.230 -15.954 1.00 66.56 171 ASP A CA 1
ATOM 1274 C C . ASP A 1 171 ? 8.326 1.494 -14.665 1.00 66.56 171 ASP A C 1
ATOM 1276 O O . ASP A 1 171 ? 9.403 2.062 -14.729 1.00 66.56 171 ASP A O 1
ATOM 1280 N N . GLY A 1 172 ? 7.771 1.119 -13.507 1.00 67.75 172 GLY A N 1
ATOM 1281 C CA . GLY A 1 172 ? 8.264 1.252 -12.139 1.00 67.75 172 GLY A CA 1
ATOM 1282 C C . GLY A 1 172 ? 8.005 2.572 -11.429 1.00 67.75 172 GLY A C 1
ATOM 1283 O O . GLY A 1 172 ? 7.024 3.264 -11.708 1.00 67.75 172 GLY A O 1
ATOM 1284 N N . VAL A 1 173 ? 8.811 2.851 -10.405 1.00 72.12 173 VAL A N 1
ATOM 1285 C CA . VAL A 1 173 ? 8.583 3.963 -9.483 1.00 72.12 173 VAL A CA 1
ATOM 1286 C C . VAL A 1 173 ? 8.956 5.278 -10.154 1.00 72.12 173 VAL A C 1
ATOM 1288 O O . VAL A 1 173 ? 10.073 5.472 -10.638 1.00 72.12 173 VAL A O 1
ATOM 1291 N N . VAL A 1 174 ? 7.998 6.196 -10.159 1.00 71.56 174 VAL A N 1
ATOM 1292 C CA . VAL A 1 174 ? 8.060 7.490 -10.822 1.00 71.56 174 VAL A CA 1
ATOM 1293 C C . VAL A 1 174 ? 7.569 8.578 -9.870 1.00 71.56 174 VAL A C 1
ATOM 1295 O O . VAL A 1 174 ? 6.591 8.424 -9.134 1.00 71.56 174 VAL A O 1
ATOM 1298 N N . ARG A 1 175 ? 8.269 9.712 -9.870 1.00 80.38 175 ARG A N 1
ATOM 1299 C CA . ARG A 1 175 ? 7.779 10.937 -9.240 1.00 80.38 175 ARG A CA 1
ATOM 1300 C C . ARG A 1 175 ? 6.918 11.683 -10.248 1.00 80.38 175 ARG A C 1
ATOM 1302 O O . ARG A 1 175 ? 7.363 11.889 -11.370 1.00 80.38 175 ARG A O 1
ATOM 1309 N N . ILE A 1 176 ? 5.719 12.087 -9.845 1.00 86.06 176 ILE A N 1
ATOM 1310 C CA . ILE A 1 176 ? 4.749 12.746 -10.723 1.00 86.06 176 ILE A CA 1
ATOM 1311 C C . ILE A 1 176 ? 4.139 13.943 -9.989 1.00 86.06 176 ILE A C 1
ATOM 1313 O O . ILE A 1 176 ? 3.892 13.884 -8.783 1.00 86.06 176 ILE A O 1
ATOM 1317 N N . GLU A 1 177 ? 3.868 15.031 -10.701 1.00 91.44 177 GLU A N 1
ATOM 1318 C CA . GLU A 1 177 ? 3.181 16.208 -10.158 1.00 91.44 177 GLU A CA 1
ATOM 1319 C C . GLU A 1 177 ? 1.759 16.336 -10.710 1.00 91.44 177 GLU A C 1
ATOM 1321 O O . GLU A 1 177 ? 1.537 16.075 -11.890 1.00 91.44 177 GLU A O 1
ATOM 1326 N N . PRO A 1 178 ? 0.755 16.755 -9.919 1.00 90.06 178 PRO A N 1
ATOM 1327 C CA . PRO A 1 178 ? -0.541 17.107 -10.487 1.00 90.06 178 PRO A CA 1
ATOM 1328 C C . PRO A 1 178 ? -0.380 18.263 -11.479 1.00 90.06 178 PRO A C 1
ATOM 1330 O O . PRO A 1 178 ? 0.223 19.285 -11.144 1.00 90.06 178 PRO A O 1
ATOM 1333 N N . SER A 1 179 ? -0.919 18.124 -12.694 1.00 88.12 179 SER A N 1
ATOM 1334 C CA . SER A 1 179 ? -0.781 19.180 -13.698 1.00 88.12 179 SER A CA 1
ATOM 1335 C C . SER A 1 179 ? -1.435 20.495 -13.236 1.00 88.12 179 SER A C 1
ATOM 1337 O O . SER A 1 179 ? -2.432 20.489 -12.500 1.00 88.12 179 SER A O 1
ATOM 1339 N N . PRO A 1 180 ? -0.971 21.664 -13.721 1.00 86.50 180 PRO A N 1
ATOM 1340 C CA . PRO A 1 180 ? -1.648 22.940 -13.473 1.00 86.50 180 PRO A CA 1
ATOM 1341 C C . PRO A 1 180 ? -3.106 22.969 -13.957 1.00 86.50 180 PRO A C 1
ATOM 1343 O O . PRO A 1 180 ? -3.897 23.812 -13.530 1.00 86.50 180 PRO A O 1
ATOM 1346 N N . ARG A 1 181 ? -3.475 22.079 -14.888 1.00 90.06 181 ARG A N 1
ATOM 1347 C CA . ARG A 1 181 ? -4.865 21.861 -15.295 1.00 90.06 181 ARG A CA 1
ATOM 1348 C C . ARG A 1 181 ? -5.657 21.193 -14.169 1.00 90.06 181 ARG A C 1
ATOM 1350 O O . ARG A 1 181 ? -6.690 21.736 -13.789 1.00 90.06 181 ARG A O 1
ATOM 1357 N N . LEU A 1 182 ? -5.148 20.109 -13.577 1.00 87.44 182 LEU A N 1
ATOM 1358 C CA . LEU A 1 182 ? -5.816 19.430 -12.461 1.00 87.44 182 LEU A CA 1
ATOM 1359 C C . LEU A 1 182 ? -6.045 20.355 -11.265 1.00 87.44 182 LEU A C 1
ATOM 1361 O O . LEU A 1 182 ? -7.148 20.377 -10.738 1.00 87.44 182 LEU A O 1
ATOM 1365 N N . TYR A 1 183 ? -5.074 21.190 -10.885 1.00 85.75 183 TYR A N 1
ATOM 1366 C CA . TYR A 1 183 ? -5.272 22.161 -9.796 1.00 85.75 183 TYR A CA 1
ATOM 1367 C C . TYR A 1 183 ? -6.377 23.198 -10.065 1.00 85.75 183 TYR A C 1
ATOM 1369 O O . TYR A 1 183 ? -6.903 23.785 -9.122 1.00 85.75 183 TYR A O 1
ATOM 1377 N N . ARG A 1 184 ? -6.714 23.461 -11.336 1.00 86.62 184 ARG A N 1
ATOM 1378 C CA . ARG A 1 184 ? -7.797 24.381 -11.722 1.00 86.62 184 ARG A CA 1
ATOM 1379 C C . ARG A 1 184 ? -9.149 23.685 -11.840 1.00 86.62 184 ARG A C 1
ATOM 1381 O O . ARG A 1 184 ? -10.172 24.322 -11.609 1.00 86.62 184 ARG A O 1
ATOM 1388 N N . GLU A 1 185 ? -9.151 22.420 -12.246 1.00 86.56 185 GLU A N 1
ATOM 1389 C CA . GLU A 1 185 ? -10.366 21.648 -12.531 1.00 86.56 185 GLU A CA 1
ATOM 1390 C C . GLU A 1 185 ? -10.871 20.852 -11.324 1.00 86.56 185 GLU A C 1
ATOM 1392 O O . GLU A 1 185 ? -12.073 20.610 -11.218 1.00 86.56 185 GLU A O 1
ATOM 1397 N N . LEU A 1 186 ? -9.972 20.452 -10.424 1.00 84.62 186 LEU A N 1
ATOM 1398 C CA . LEU A 1 186 ? -10.265 19.581 -9.294 1.00 84.62 186 LEU A CA 1
ATOM 1399 C C . LEU A 1 186 ? -10.278 20.346 -7.974 1.00 84.62 186 LEU A C 1
ATOM 1401 O O . LEU A 1 186 ? -9.492 21.266 -7.739 1.00 84.62 186 LEU A O 1
ATOM 1405 N N . THR A 1 187 ? -11.158 19.922 -7.074 1.00 83.38 187 THR A N 1
ATOM 1406 C CA . THR A 1 187 ? -11.136 20.365 -5.680 1.00 83.38 187 THR A CA 1
ATOM 1407 C C . THR A 1 187 ? -10.019 19.654 -4.897 1.00 83.38 187 THR A C 1
ATOM 1409 O O . THR A 1 187 ? -9.513 18.619 -5.338 1.00 83.38 187 THR A O 1
ATOM 1412 N N . PRO A 1 188 ? -9.592 20.168 -3.726 1.00 80.31 188 PRO A N 1
ATOM 1413 C CA . PRO A 1 188 ? -8.526 19.544 -2.933 1.00 80.31 188 PRO A CA 1
ATOM 1414 C C . PRO A 1 188 ? -8.777 18.073 -2.569 1.00 80.31 188 PRO A C 1
ATOM 1416 O O . PRO A 1 188 ? -7.839 17.286 -2.496 1.00 80.31 188 PRO A O 1
ATOM 1419 N N . ASP A 1 189 ? -10.039 17.691 -2.385 1.00 79.94 189 ASP A N 1
ATOM 1420 C CA . ASP A 1 189 ? -10.484 16.320 -2.139 1.00 79.94 189 ASP A CA 1
ATOM 1421 C C . ASP A 1 189 ? -10.525 15.457 -3.408 1.00 79.94 189 ASP A C 1
ATOM 1423 O O . ASP A 1 189 ? -10.782 14.266 -3.316 1.00 79.94 189 ASP A O 1
ATOM 1427 N N . GLN A 1 190 ? -10.247 16.006 -4.587 1.00 85.31 190 GLN A N 1
ATOM 1428 C CA . GLN A 1 190 ? -10.134 15.271 -5.850 1.00 85.31 190 GLN A CA 1
ATOM 1429 C C . GLN A 1 190 ? -8.684 15.161 -6.341 1.00 85.31 190 GLN A C 1
ATOM 1431 O O . GLN A 1 190 ? -8.407 14.389 -7.257 1.00 85.31 190 GLN A O 1
ATOM 1436 N N . LEU A 1 191 ? -7.753 15.900 -5.731 1.00 89.31 191 LEU A N 1
ATOM 1437 C CA . LEU A 1 191 ? -6.328 15.789 -6.033 1.00 89.31 191 LEU A CA 1
ATOM 1438 C C . LEU A 1 191 ? -5.769 14.413 -5.623 1.00 89.31 191 LEU A C 1
ATOM 1440 O O . LEU A 1 191 ? -6.310 13.797 -4.697 1.00 89.31 191 LEU A O 1
ATOM 1444 N N . PRO A 1 192 ? -4.677 13.952 -6.271 1.00 91.81 192 PRO A N 1
ATOM 1445 C CA . PRO A 1 192 ? -4.042 12.679 -5.947 1.00 91.81 192 PRO A CA 1
ATOM 1446 C C . PRO A 1 192 ? -3.679 12.550 -4.462 1.00 91.81 192 PRO A C 1
ATOM 1448 O O . PRO A 1 192 ? -3.066 13.444 -3.874 1.00 91.81 192 PRO A O 1
ATOM 1451 N N . ALA A 1 193 ? -4.009 11.404 -3.878 1.00 90.12 193 ALA A N 1
ATOM 1452 C CA . ALA A 1 193 ? -3.674 11.012 -2.517 1.00 90.12 193 ALA A CA 1
ATOM 1453 C C . ALA A 1 193 ? -3.089 9.591 -2.482 1.00 90.12 193 ALA A C 1
ATOM 1455 O O . ALA A 1 193 ? -3.133 8.854 -3.464 1.00 90.12 193 ALA A O 1
ATOM 1456 N N . VAL A 1 194 ? -2.536 9.192 -1.334 1.00 90.19 194 VAL A N 1
ATOM 1457 C CA . VAL A 1 194 ? -2.018 7.828 -1.130 1.00 90.19 194 VAL A CA 1
ATOM 1458 C C . VAL A 1 194 ? -3.119 6.807 -1.415 1.00 90.19 194 VAL A C 1
ATOM 1460 O O . VAL A 1 194 ? -4.235 6.954 -0.919 1.00 90.19 194 VAL A O 1
ATOM 1463 N N . GLY A 1 195 ? -2.815 5.781 -2.208 1.00 91.50 195 GLY A N 1
ATOM 1464 C CA . GLY A 1 195 ? -3.804 4.786 -2.628 1.00 91.50 195 GLY A CA 1
ATOM 1465 C C . GLY A 1 195 ? -4.515 5.104 -3.939 1.00 91.50 195 GLY A C 1
ATOM 1466 O O . GLY A 1 195 ? -5.141 4.203 -4.496 1.00 91.50 195 GLY A O 1
ATOM 1467 N N . ASP A 1 196 ? -4.413 6.326 -4.470 1.00 94.88 196 ASP A N 1
ATOM 1468 C CA . ASP A 1 196 ? -5.031 6.656 -5.753 1.00 94.88 196 ASP A CA 1
ATOM 1469 C C . ASP A 1 196 ? -4.384 5.930 -6.927 1.00 94.88 196 ASP A C 1
ATOM 1471 O O . ASP A 1 196 ? -3.172 5.731 -6.982 1.00 94.88 196 ASP A O 1
ATOM 1475 N N . TRP A 1 197 ? -5.223 5.601 -7.901 1.00 95.75 197 TRP A N 1
ATOM 1476 C CA . TRP A 1 197 ? -4.793 5.232 -9.238 1.00 95.75 197 TRP A CA 1
ATOM 1477 C C . TRP A 1 197 ? -4.808 6.478 -10.112 1.00 95.75 197 TRP A C 1
ATOM 1479 O O . TRP A 1 197 ? -5.809 7.196 -10.162 1.00 95.75 197 TRP A O 1
ATOM 1489 N N . VAL A 1 198 ? -3.697 6.750 -10.781 1.00 96.56 198 VAL A N 1
ATOM 1490 C CA . VAL A 1 198 ? -3.497 7.952 -11.588 1.00 96.56 198 VAL A CA 1
ATOM 1491 C C . VAL A 1 198 ? -3.011 7.590 -12.983 1.00 96.56 198 VAL A C 1
ATOM 1493 O O . VAL A 1 198 ? -2.320 6.592 -13.165 1.00 96.56 198 VAL A O 1
ATOM 1496 N N . MET A 1 199 ? -3.361 8.427 -13.955 1.00 96.19 199 MET A N 1
ATOM 1497 C CA . MET A 1 199 ? -2.825 8.371 -15.310 1.00 96.19 199 MET A CA 1
ATOM 1498 C C . MET A 1 199 ? -1.829 9.509 -15.486 1.00 96.19 199 MET A C 1
ATOM 1500 O O . MET A 1 199 ? -2.170 10.665 -15.213 1.00 96.19 199 MET A O 1
ATOM 1504 N N . TYR A 1 200 ? -0.623 9.198 -15.944 1.00 93.69 200 TYR A N 1
ATOM 1505 C CA . TYR A 1 200 ? 0.417 10.186 -16.226 1.00 93.69 200 TYR A CA 1
ATOM 1506 C C . TYR A 1 200 ? 0.926 10.069 -17.657 1.00 93.69 200 TYR A C 1
ATOM 1508 O O . TYR A 1 200 ? 0.783 9.021 -18.285 1.00 93.69 200 TYR A O 1
ATOM 1516 N N . ASP A 1 201 ? 1.499 11.150 -18.175 1.00 89.50 201 ASP A N 1
ATOM 1517 C CA . ASP A 1 201 ? 2.109 11.162 -19.504 1.00 89.50 201 ASP A CA 1
ATOM 1518 C C . ASP A 1 201 ? 3.585 10.719 -19.422 1.00 89.50 201 ASP A C 1
ATOM 1520 O O . ASP A 1 201 ? 4.416 11.480 -18.910 1.00 89.50 201 ASP A O 1
ATOM 1524 N N . PRO A 1 202 ? 3.949 9.513 -19.904 1.00 78.19 202 PRO A N 1
ATOM 1525 C CA . PRO A 1 202 ? 5.338 9.056 -19.898 1.00 78.19 202 PRO A CA 1
ATOM 1526 C C . PRO A 1 202 ? 6.221 9.796 -20.914 1.00 78.19 202 PRO A C 1
ATOM 1528 O O . PRO A 1 202 ? 7.441 9.756 -20.783 1.00 78.19 202 PRO A O 1
ATOM 1531 N N . ALA A 1 203 ? 5.632 10.453 -21.918 1.00 78.75 203 ALA A N 1
ATOM 1532 C CA . ALA A 1 203 ? 6.338 11.171 -22.977 1.00 78.75 203 ALA A CA 1
ATOM 1533 C C . ALA A 1 203 ? 6.537 12.663 -22.651 1.00 78.75 203 ALA A C 1
ATOM 1535 O O . ALA A 1 203 ? 6.983 13.435 -23.505 1.00 78.75 203 ALA A O 1
ATOM 1536 N N . SER A 1 204 ? 6.218 13.079 -21.419 1.00 79.12 204 SER A N 1
ATOM 1537 C CA . SER A 1 204 ? 6.416 14.453 -20.966 1.00 79.12 204 SER A CA 1
ATOM 1538 C C . SER A 1 204 ? 7.868 14.893 -21.164 1.00 79.12 204 SER A C 1
ATOM 1540 O O . SER A 1 204 ? 8.807 14.239 -20.719 1.00 79.12 204 SER A O 1
ATOM 1542 N N . THR A 1 205 ? 8.057 16.060 -21.780 1.00 77.94 205 THR A N 1
ATOM 1543 C CA . THR A 1 205 ? 9.378 16.691 -21.940 1.00 77.94 205 THR A CA 1
ATOM 1544 C C . THR A 1 205 ? 9.860 17.405 -20.672 1.00 77.94 205 THR A C 1
ATOM 1546 O O . THR A 1 205 ? 10.897 18.067 -20.698 1.00 77.94 205 THR A O 1
ATOM 1549 N N . HIS A 1 206 ? 9.079 17.362 -19.591 1.00 78.19 206 HIS A N 1
ATOM 1550 C CA . HIS A 1 206 ? 9.422 17.985 -18.315 1.00 78.19 206 HIS A CA 1
ATOM 1551 C C . HIS A 1 206 ? 10.300 17.047 -17.487 1.00 78.19 206 HIS A C 1
ATOM 1553 O O . HIS A 1 206 ? 10.205 15.830 -17.605 1.00 78.19 206 HIS A O 1
ATOM 1559 N N . GLU A 1 207 ? 11.114 17.619 -16.596 1.00 73.25 207 GLU A N 1
ATOM 1560 C CA . GLU A 1 207 ? 11.946 16.845 -15.664 1.00 73.25 207 GLU A CA 1
ATOM 1561 C C . GLU A 1 207 ? 11.106 15.917 -14.769 1.00 73.25 207 GLU A C 1
ATOM 1563 O O . GLU A 1 207 ? 11.533 14.814 -14.437 1.00 73.25 207 GLU A O 1
ATOM 1568 N N . ILE A 1 208 ? 9.892 16.350 -14.411 1.00 78.56 208 ILE A N 1
ATOM 1569 C CA . ILE A 1 208 ? 8.914 15.560 -13.664 1.00 78.56 208 ILE A CA 1
ATOM 1570 C C . ILE A 1 208 ? 7.641 15.436 -14.518 1.00 78.56 208 ILE A C 1
ATOM 1572 O O . ILE A 1 208 ? 7.068 16.463 -14.896 1.00 78.56 208 ILE A O 1
ATOM 1576 N N . PRO A 1 209 ? 7.181 14.212 -14.841 1.00 87.44 209 PRO A N 1
ATOM 1577 C CA . PRO A 1 209 ? 5.920 13.995 -15.542 1.00 87.44 209 PRO A CA 1
ATOM 1578 C C . PRO A 1 209 ? 4.710 14.538 -14.779 1.00 87.44 209 PRO A C 1
ATOM 1580 O O . PRO A 1 209 ? 4.728 14.659 -13.549 1.00 87.44 209 PRO A O 1
ATOM 1583 N N . PHE A 1 210 ? 3.621 14.803 -15.503 1.00 92.00 210 PHE A N 1
ATOM 1584 C CA . PHE A 1 210 ? 2.377 15.267 -14.899 1.00 92.00 210 PHE A CA 1
ATOM 1585 C C . PHE A 1 210 ? 1.326 14.166 -14.784 1.00 92.00 210 PHE A C 1
ATOM 1587 O O . PHE A 1 210 ? 1.166 13.335 -15.678 1.00 92.00 210 PHE A O 1
ATOM 1594 N N . VAL A 1 211 ? 0.561 14.208 -13.692 1.00 93.75 211 VAL A N 1
ATOM 1595 C CA . VAL A 1 211 ? -0.708 13.496 -13.573 1.00 93.75 211 VAL A CA 1
ATOM 1596 C C . VAL A 1 211 ? -1.714 14.220 -14.459 1.00 93.75 211 VAL A C 1
ATOM 1598 O O . VAL A 1 211 ? -1.976 15.413 -14.274 1.00 93.75 211 VAL A O 1
ATOM 1601 N N . GLU A 1 212 ? -2.302 13.480 -15.389 1.00 92.88 212 GLU A N 1
ATOM 1602 C CA . GLU A 1 212 ? -3.334 13.961 -16.306 1.00 92.88 212 GLU A CA 1
ATOM 1603 C C . GLU A 1 212 ? -4.739 13.529 -15.875 1.00 92.88 212 GLU A C 1
ATOM 1605 O O . GLU A 1 212 ? -5.720 14.219 -16.166 1.00 92.88 212 GLU A O 1
ATOM 1610 N N . ALA A 1 213 ? -4.858 12.428 -15.131 1.00 93.44 213 ALA A N 1
ATOM 1611 C CA . ALA A 1 213 ? -6.125 12.011 -14.544 1.00 93.44 213 ALA A CA 1
ATOM 1612 C C . ALA A 1 213 ? -5.932 11.284 -13.210 1.00 93.44 213 ALA A C 1
ATOM 1614 O O . ALA A 1 213 ? -4.961 10.559 -13.013 1.00 93.44 213 ALA A O 1
ATOM 1615 N N . VAL A 1 214 ? -6.903 11.447 -12.312 1.00 95.12 214 VAL A N 1
ATOM 1616 C CA . VAL A 1 214 ? -7.080 10.604 -11.123 1.00 95.12 214 VAL A CA 1
ATOM 1617 C C . VAL A 1 214 ? -8.284 9.713 -11.392 1.00 95.12 214 VAL A C 1
ATOM 1619 O O . VAL A 1 214 ? -9.365 10.222 -11.697 1.00 95.12 214 VAL A O 1
ATOM 1622 N N . LEU A 1 215 ? -8.105 8.393 -11.332 1.00 94.56 215 LEU A N 1
ATOM 1623 C CA . LEU A 1 215 ? -9.195 7.461 -11.596 1.00 94.56 215 LEU A CA 1
ATOM 1624 C C . LEU A 1 215 ? -10.235 7.512 -10.461 1.00 94.56 215 LEU A C 1
ATOM 1626 O O . LEU A 1 215 ? -9.883 7.758 -9.305 1.00 94.56 215 LEU A O 1
ATOM 1630 N N . PRO A 1 216 ? -11.527 7.261 -10.752 1.00 90.88 216 PRO A N 1
ATOM 1631 C CA . PRO A 1 216 ? -12.574 7.273 -9.735 1.00 90.88 216 PRO A CA 1
ATOM 1632 C C . PRO A 1 216 ? -12.267 6.349 -8.550 1.00 90.88 216 PRO A C 1
ATOM 1634 O O . PRO A 1 216 ? -12.010 5.154 -8.730 1.00 90.88 216 PRO A O 1
ATOM 1637 N N . ARG A 1 217 ? -12.374 6.883 -7.331 1.00 90.44 217 ARG A N 1
ATOM 1638 C CA . ARG A 1 217 ? -12.121 6.134 -6.092 1.00 90.44 217 ARG A CA 1
ATOM 1639 C C . ARG A 1 217 ? -13.238 5.147 -5.763 1.00 90.44 217 ARG A C 1
ATOM 1641 O O . ARG A 1 217 ? -14.406 5.435 -6.026 1.00 90.44 217 ARG A O 1
ATOM 1648 N N . THR A 1 218 ? -12.892 4.004 -5.175 1.00 84.44 218 THR A N 1
ATOM 1649 C CA . THR A 1 218 ? -13.864 3.101 -4.521 1.00 84.44 218 THR A CA 1
ATOM 1650 C C . THR A 1 218 ? -14.163 3.541 -3.095 1.00 84.44 218 THR A C 1
ATOM 1652 O O . THR A 1 218 ? -15.316 3.522 -2.679 1.00 84.44 218 THR A O 1
ATOM 1655 N N . SER A 1 219 ? -13.135 4.003 -2.388 1.00 86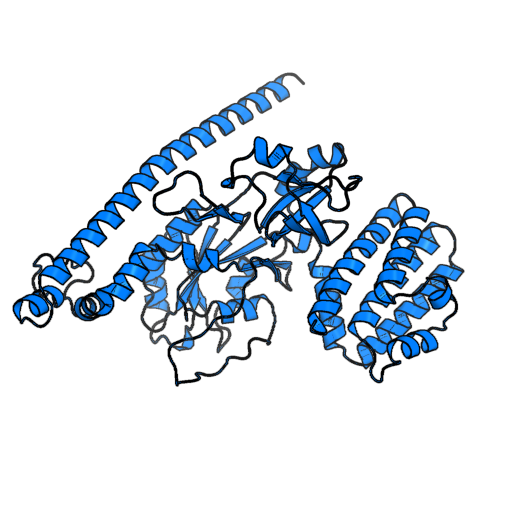.62 219 SER A N 1
ATOM 1656 C CA . SER A 1 219 ? -13.237 4.533 -1.035 1.00 86.62 219 SER A CA 1
ATOM 1657 C C . SER A 1 219 ? -12.283 5.707 -0.819 1.00 86.62 219 SER A C 1
ATOM 1659 O O . SER A 1 219 ? -11.301 5.875 -1.553 1.00 86.62 219 SER A O 1
ATOM 1661 N N . ALA A 1 220 ? -12.580 6.547 0.170 1.00 88.12 220 ALA A N 1
ATOM 1662 C CA . ALA A 1 220 ? -11.737 7.672 0.552 1.00 88.12 220 ALA A CA 1
ATOM 1663 C C . ALA A 1 220 ? -11.896 8.017 2.035 1.00 88.12 220 ALA A C 1
ATOM 1665 O O . ALA A 1 220 ? -12.975 8.395 2.488 1.00 88.12 220 ALA A O 1
ATOM 1666 N N . PHE A 1 221 ? -10.789 7.982 2.774 1.00 83.88 221 PHE A N 1
ATOM 1667 C CA . PHE A 1 221 ? -10.721 8.556 4.113 1.00 83.88 221 PHE A CA 1
ATOM 1668 C C . PHE A 1 221 ? -10.353 10.027 4.023 1.00 83.88 221 PHE A C 1
ATOM 1670 O O . PHE A 1 221 ? -9.294 10.388 3.503 1.00 83.88 221 PHE A O 1
ATOM 1677 N N . MET A 1 222 ? -11.213 10.880 4.565 1.00 78.56 222 MET A N 1
ATOM 1678 C CA . MET A 1 222 ? -11.052 12.328 4.519 1.00 78.56 222 MET A CA 1
ATOM 1679 C C . MET A 1 222 ? -10.832 12.889 5.919 1.00 78.56 222 MET A C 1
ATOM 1681 O O . MET A 1 222 ? -11.478 12.479 6.879 1.00 78.56 222 MET A O 1
ATOM 1685 N N . ARG A 1 223 ? -9.944 13.875 6.027 1.00 70.31 223 ARG A N 1
ATOM 1686 C CA . ARG A 1 223 ? -9.835 14.735 7.203 1.00 70.31 223 ARG A CA 1
ATOM 1687 C C . ARG A 1 223 ? -10.480 16.075 6.884 1.00 70.31 223 ARG A C 1
ATOM 1689 O O . ARG A 1 223 ? -10.005 16.780 5.997 1.00 70.31 223 ARG A O 1
ATOM 1696 N N . GLY A 1 224 ? -11.549 16.419 7.596 1.00 58.09 224 GLY A N 1
ATOM 1697 C CA . GLY A 1 224 ? -12.099 17.775 7.591 1.00 58.09 224 GLY A CA 1
ATOM 1698 C C . GLY A 1 224 ? -11.423 18.634 8.659 1.00 58.09 224 GLY A C 1
ATOM 1699 O O . GLY A 1 224 ? -11.195 18.151 9.766 1.00 58.09 224 GLY A O 1
ATOM 1700 N N . ASP A 1 225 ? -11.126 19.900 8.359 1.00 45.53 225 ASP A N 1
ATOM 1701 C CA . ASP A 1 225 ? -10.819 20.873 9.412 1.00 45.53 225 ASP A CA 1
ATOM 1702 C C . ASP A 1 225 ? -12.124 21.316 10.092 1.00 45.53 225 ASP A C 1
ATOM 1704 O O . ASP A 1 225 ? -13.061 21.751 9.402 1.00 45.53 225 ASP A O 1
ATOM 1708 N N . PRO A 1 226 ? -12.201 21.297 11.434 1.00 36.12 226 PRO A N 1
ATOM 1709 C CA . PRO A 1 226 ? -13.306 21.911 12.154 1.00 36.12 226 PRO A CA 1
ATOM 1710 C C . PRO A 1 226 ? -13.444 23.392 11.757 1.00 36.12 226 PRO A C 1
ATOM 1712 O O . PRO A 1 226 ? -12.565 24.212 12.015 1.00 36.12 226 PRO A O 1
ATOM 1715 N N . GLY A 1 227 ? -14.553 23.744 11.100 1.00 37.97 227 GLY A N 1
ATOM 1716 C CA . GLY A 1 227 ? -14.908 25.134 10.782 1.00 37.97 227 GLY A CA 1
ATOM 1717 C C . GLY A 1 227 ? -14.502 25.660 9.399 1.00 37.97 227 GLY A C 1
ATOM 1718 O O . GLY A 1 227 ? -14.854 26.796 9.081 1.00 37.97 227 GLY A O 1
ATOM 1719 N N . LYS A 1 228 ? -13.837 24.874 8.540 1.00 37.03 228 LYS A N 1
ATOM 1720 C CA . LYS A 1 228 ? -13.563 25.267 7.143 1.00 37.03 228 LYS A CA 1
ATOM 1721 C C . LYS A 1 228 ? -14.006 24.177 6.169 1.00 37.03 228 LYS A C 1
ATOM 1723 O O . LYS A 1 228 ? -13.370 23.143 6.032 1.00 37.03 228 LYS A O 1
ATOM 1728 N N . MET A 1 229 ? -15.091 24.443 5.437 1.00 36.59 229 MET A N 1
ATOM 1729 C CA . MET A 1 229 ? -15.629 23.527 4.417 1.00 36.59 229 MET A CA 1
ATOM 1730 C C . MET A 1 229 ? -14.705 23.331 3.198 1.00 36.59 229 MET A C 1
ATOM 1732 O O . MET A 1 229 ? -14.964 22.457 2.382 1.00 36.59 229 MET A O 1
ATOM 1736 N N . THR A 1 230 ? -13.645 24.131 3.058 1.00 41.34 230 THR A N 1
ATOM 1737 C CA . THR A 1 230 ? -12.777 24.189 1.869 1.00 41.34 230 THR A CA 1
ATOM 1738 C C . THR A 1 230 ? -11.440 23.449 2.010 1.00 41.34 230 THR A C 1
ATOM 1740 O O . THR A 1 230 ? -10.621 23.542 1.102 1.00 41.34 230 THR A O 1
ATOM 1743 N N . SER A 1 231 ? -11.178 22.747 3.119 1.00 50.66 231 SER A N 1
ATOM 1744 C CA . SER A 1 231 ? -9.891 22.065 3.369 1.00 50.66 231 SER A CA 1
ATOM 1745 C C . SER A 1 231 ? -10.021 20.572 3.684 1.00 50.66 231 SER A C 1
ATOM 1747 O O . SER A 1 231 ? -9.159 20.007 4.352 1.00 50.66 231 SER A O 1
ATOM 1749 N N . ALA A 1 232 ? -11.075 19.909 3.192 1.00 61.16 232 ALA A N 1
ATOM 1750 C CA . ALA A 1 232 ? -11.161 18.453 3.271 1.00 61.16 232 ALA A CA 1
ATOM 1751 C C . ALA A 1 232 ? -9.989 17.826 2.494 1.00 61.16 232 ALA A C 1
ATOM 1753 O O . ALA A 1 232 ? -9.903 17.957 1.273 1.00 61.16 232 ALA A O 1
ATOM 1754 N N . GLN A 1 233 ? -9.063 17.187 3.211 1.00 71.44 233 GLN A N 1
ATOM 1755 C CA . GLN A 1 233 ? -7.911 16.509 2.624 1.00 71.44 233 GLN A CA 1
ATOM 1756 C C . GLN A 1 233 ? -8.154 15.004 2.635 1.00 71.44 233 GLN A C 1
ATOM 1758 O O . GLN A 1 233 ? -8.429 14.419 3.684 1.00 71.44 233 GLN A O 1
ATOM 1763 N N . VAL A 1 234 ? -7.981 14.363 1.483 1.00 83.81 234 VAL A N 1
ATOM 1764 C CA . VAL A 1 234 ? -7.977 12.901 1.393 1.00 83.81 234 VAL A CA 1
ATOM 1765 C C . VAL A 1 234 ? -6.672 12.391 1.988 1.00 83.81 234 VAL A C 1
ATOM 1767 O O . VAL A 1 234 ? -5.579 12.800 1.593 1.00 83.81 234 VAL A O 1
ATOM 1770 N N . LEU A 1 235 ? -6.791 11.527 2.986 1.00 83.50 235 LEU A N 1
ATOM 1771 C CA . LEU A 1 235 ? -5.659 10.913 3.665 1.00 83.50 235 LEU A CA 1
ATOM 1772 C C . LEU A 1 235 ? -5.211 9.636 2.966 1.00 83.50 235 LEU A C 1
ATOM 1774 O O . LEU A 1 235 ? -4.011 9.390 2.865 1.00 83.50 235 LEU A O 1
ATOM 1778 N N . ALA A 1 236 ? -6.184 8.848 2.517 1.00 88.25 236 ALA A N 1
ATOM 1779 C CA . ALA A 1 236 ? -5.994 7.588 1.827 1.00 88.25 236 ALA A CA 1
ATOM 1780 C C . ALA A 1 236 ? -7.218 7.277 0.959 1.00 88.25 236 ALA A C 1
ATOM 1782 O O . ALA A 1 236 ? -8.340 7.648 1.315 1.00 88.25 236 ALA A O 1
ATOM 1783 N N . ALA A 1 237 ? -6.999 6.585 -0.152 1.00 91.12 237 ALA A N 1
ATOM 1784 C CA . ALA A 1 237 ? -8.024 6.206 -1.114 1.00 91.12 237 ALA A CA 1
ATOM 1785 C C . ALA A 1 237 ? -7.900 4.737 -1.537 1.00 91.12 237 ALA A C 1
ATOM 1787 O O . ALA A 1 237 ? -6.850 4.119 -1.367 1.00 91.12 237 ALA A O 1
AT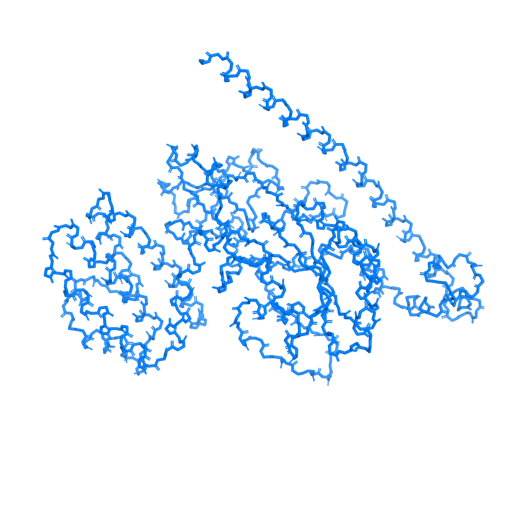OM 1788 N N . ASN A 1 238 ? -8.977 4.202 -2.118 1.00 93.00 238 ASN A N 1
ATOM 1789 C CA . ASN A 1 238 ? -9.053 2.836 -2.652 1.00 93.00 238 ASN A CA 1
ATOM 1790 C C . ASN A 1 238 ? -8.655 1.759 -1.633 1.00 93.00 238 ASN A C 1
ATOM 1792 O O . ASN A 1 238 ? -7.964 0.805 -1.971 1.00 93.00 238 ASN A O 1
ATOM 1796 N N . ILE A 1 239 ? -9.072 1.950 -0.383 1.00 91.75 239 ILE A N 1
ATOM 1797 C CA . ILE A 1 239 ? -9.028 0.949 0.682 1.00 91.75 239 ILE A CA 1
ATOM 1798 C C . ILE A 1 239 ? -10.239 0.028 0.526 1.00 91.75 239 ILE A C 1
ATOM 1800 O O . ILE A 1 239 ? -11.377 0.498 0.519 1.00 91.75 239 ILE A O 1
ATOM 1804 N N . ASP A 1 240 ? -9.999 -1.272 0.422 1.00 88.19 240 ASP A N 1
ATOM 1805 C CA . ASP A 1 240 ? -11.050 -2.280 0.305 1.00 88.19 240 ASP A CA 1
ATOM 1806 C C . ASP A 1 240 ? -11.553 -2.694 1.688 1.00 88.19 240 ASP A C 1
ATOM 1808 O O . ASP A 1 240 ? -12.759 -2.808 1.905 1.00 88.19 240 ASP A O 1
ATOM 1812 N N . THR A 1 241 ? -10.635 -2.886 2.641 1.00 92.06 241 THR A N 1
ATOM 1813 C CA . THR A 1 241 ? -10.959 -3.333 4.001 1.00 92.06 241 THR A CA 1
ATOM 1814 C C . THR A 1 241 ? -10.304 -2.461 5.066 1.00 92.06 241 THR A C 1
ATOM 1816 O O . THR A 1 241 ? -9.129 -2.107 4.978 1.00 92.06 241 THR A O 1
ATOM 1819 N N . VAL A 1 242 ? -11.060 -2.128 6.109 1.00 91.81 242 VAL A N 1
ATOM 1820 C CA . VAL A 1 242 ? -10.569 -1.385 7.272 1.00 91.81 242 VAL A CA 1
ATOM 1821 C C . VAL A 1 242 ? -10.661 -2.278 8.495 1.00 91.81 242 VAL A C 1
ATOM 1823 O O . VAL A 1 242 ? -11.750 -2.570 8.982 1.00 91.81 242 VAL A O 1
ATOM 1826 N N . PHE A 1 243 ? -9.509 -2.674 9.021 1.00 93.38 243 PHE A N 1
ATOM 1827 C CA . PHE A 1 243 ? -9.426 -3.375 10.290 1.00 93.38 243 PHE A CA 1
ATOM 1828 C C . PHE A 1 243 ? -9.590 -2.383 11.444 1.00 93.38 243 PHE A C 1
ATOM 1830 O O . PHE A 1 243 ? -8.749 -1.505 11.660 1.00 93.38 243 PHE A O 1
ATOM 1837 N N . ILE A 1 244 ? -10.675 -2.537 12.196 1.00 92.25 244 ILE A N 1
ATOM 1838 C CA . ILE A 1 244 ? -10.980 -1.796 13.418 1.00 92.25 244 ILE A CA 1
ATOM 1839 C C . ILE A 1 244 ? -10.412 -2.591 14.588 1.00 92.25 244 ILE A C 1
ATOM 1841 O O . ILE A 1 244 ? -10.988 -3.581 15.028 1.00 92.25 244 ILE A O 1
ATOM 1845 N N . VAL A 1 245 ? -9.240 -2.182 15.061 1.00 92.38 245 VAL A N 1
ATOM 1846 C CA . VAL A 1 245 ? -8.412 -2.974 15.974 1.00 92.38 245 VAL A CA 1
ATOM 1847 C C . VAL A 1 245 ? -8.601 -2.511 17.413 1.00 92.38 245 VAL A C 1
ATOM 1849 O O . VAL A 1 245 ? -8.249 -1.375 17.734 1.00 92.38 245 VAL A O 1
ATOM 1852 N N . HIS A 1 246 ? -9.081 -3.389 18.296 1.00 91.88 246 HIS A N 1
ATOM 1853 C CA . HIS A 1 246 ? -9.278 -3.110 19.728 1.00 91.88 246 HIS A CA 1
ATOM 1854 C C . HIS A 1 246 ? -8.740 -4.244 20.602 1.00 91.88 246 HIS A C 1
ATOM 1856 O O . HIS A 1 246 ? -8.879 -5.399 20.221 1.00 91.88 246 HIS A O 1
ATOM 1862 N N . PRO A 1 247 ? -8.133 -3.957 21.767 1.00 89.75 247 PRO A N 1
ATOM 1863 C CA . PRO A 1 247 ? -7.730 -5.007 22.694 1.00 89.75 247 PRO A CA 1
ATOM 1864 C C . PRO A 1 247 ? -8.957 -5.598 23.400 1.00 89.75 247 PRO A C 1
ATOM 1866 O O . PRO A 1 247 ? -9.892 -4.867 23.723 1.00 89.75 247 PRO A O 1
ATOM 1869 N N . ILE A 1 248 ? -8.934 -6.901 23.679 1.00 88.69 248 ILE A N 1
ATOM 1870 C CA . ILE A 1 248 ? -10.045 -7.600 24.343 1.00 88.69 248 ILE A CA 1
ATOM 1871 C C . ILE A 1 248 ? -9.934 -7.620 25.880 1.00 88.69 248 ILE A C 1
ATOM 1873 O O . ILE A 1 248 ? -10.933 -7.839 26.556 1.00 88.69 248 ILE A O 1
ATOM 1877 N N . ALA A 1 249 ? -8.734 -7.366 26.424 1.00 76.88 249 ALA A N 1
ATOM 1878 C CA . ALA A 1 249 ? -8.372 -7.603 27.829 1.00 76.88 249 ALA A CA 1
ATOM 1879 C C . ALA A 1 249 ? -9.284 -6.900 28.854 1.00 76.88 249 ALA A C 1
ATOM 1881 O O . ALA A 1 249 ? -9.715 -7.525 29.813 1.00 76.88 249 ALA A O 1
ATOM 1882 N N . ASP A 1 250 ? -9.622 -5.629 28.620 1.00 73.31 250 ASP A N 1
ATOM 1883 C CA . ASP A 1 250 ? -10.440 -4.819 29.540 1.00 73.31 250 ASP A CA 1
ATOM 1884 C C . ASP A 1 250 ? -11.907 -4.694 29.075 1.00 73.31 250 ASP A C 1
ATOM 1886 O O . ASP A 1 250 ? -12.645 -3.817 29.526 1.00 73.31 250 ASP A O 1
ATOM 1890 N N . GLY A 1 251 ? -12.324 -5.543 28.130 1.00 75.31 251 GLY A N 1
ATOM 1891 C CA . GLY A 1 251 ? -13.579 -5.399 27.398 1.00 75.31 251 GLY A CA 1
ATOM 1892 C C . GLY A 1 251 ? -13.481 -4.357 26.266 1.00 75.31 251 GLY A C 1
ATOM 1893 O O . GLY A 1 251 ? -12.958 -3.253 26.456 1.00 75.31 251 GLY A O 1
ATOM 1894 N N . PRO A 1 252 ? -13.967 -4.669 25.052 1.00 79.00 252 PRO A N 1
ATOM 1895 C CA . PRO A 1 252 ? -13.887 -3.749 23.924 1.00 79.00 252 PRO A CA 1
ATOM 1896 C C . PRO A 1 252 ? -14.755 -2.503 24.148 1.00 79.00 252 PRO A C 1
ATOM 1898 O O . PRO A 1 252 ? -15.900 -2.578 24.593 1.00 79.00 252 PRO A O 1
ATOM 1901 N N . ASN A 1 253 ? -14.236 -1.328 23.782 1.00 83.75 253 ASN A N 1
ATOM 1902 C CA . ASN A 1 253 ? -14.997 -0.083 23.864 1.00 83.75 253 ASN A CA 1
ATOM 1903 C C . ASN A 1 253 ? -16.036 -0.019 22.732 1.00 83.75 253 ASN A C 1
ATOM 1905 O O . ASN A 1 253 ? -15.760 0.505 21.649 1.00 83.75 253 ASN A O 1
ATOM 1909 N N . LEU A 1 254 ? -17.235 -0.534 23.008 1.00 84.62 254 LEU A N 1
ATOM 1910 C CA . LEU A 1 254 ? -18.331 -0.666 22.044 1.00 84.62 254 LEU A CA 1
ATOM 1911 C C . LEU A 1 254 ? -18.682 0.661 21.357 1.00 84.62 254 LEU A C 1
ATOM 1913 O O . LEU A 1 254 ? -18.705 0.730 20.132 1.00 84.62 254 LEU A O 1
ATOM 1917 N N . ARG A 1 255 ? -18.829 1.753 22.121 1.00 77.06 255 ARG A N 1
ATOM 1918 C CA . ARG A 1 255 ? -19.138 3.088 21.567 1.00 77.06 255 ARG A CA 1
ATOM 1919 C C . ARG A 1 255 ? -18.081 3.568 20.583 1.00 77.06 255 ARG A C 1
ATOM 1921 O O . ARG A 1 255 ? -18.387 4.219 19.588 1.00 77.06 255 ARG A O 1
ATOM 1928 N N . ARG A 1 256 ? -16.809 3.297 20.876 1.00 80.88 256 ARG A N 1
ATOM 1929 C CA . ARG A 1 256 ? -15.718 3.670 19.981 1.00 80.88 256 ARG A CA 1
ATOM 1930 C C . ARG A 1 256 ? -15.736 2.824 18.709 1.00 80.88 256 ARG A C 1
ATOM 1932 O O . ARG A 1 256 ? -15.550 3.390 17.634 1.00 80.88 256 ARG A O 1
ATOM 1939 N N . ILE A 1 257 ? -15.981 1.521 18.834 1.00 82.56 257 ILE A N 1
ATOM 1940 C CA 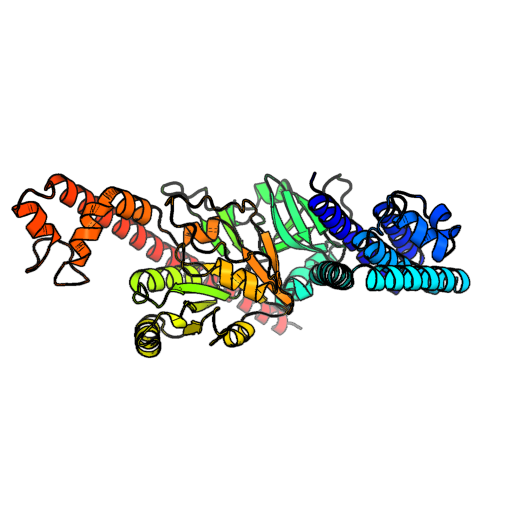. ILE A 1 257 ? -16.113 0.605 17.696 1.00 82.56 257 ILE A CA 1
ATOM 1941 C C . ILE A 1 257 ? -17.264 1.049 16.785 1.00 82.56 257 ILE A C 1
ATOM 1943 O O . ILE A 1 257 ? -17.037 1.200 15.592 1.00 82.56 257 ILE A O 1
ATOM 1947 N N . GLU A 1 258 ? -18.448 1.372 17.318 1.00 79.06 258 GLU A N 1
ATOM 1948 C CA . GLU A 1 258 ? -19.599 1.867 16.532 1.00 79.06 258 GLU A CA 1
ATOM 1949 C C . GLU A 1 258 ? -19.260 3.093 15.668 1.00 79.06 258 GLU A C 1
ATOM 1951 O O . GLU A 1 258 ? -19.662 3.197 14.504 1.00 79.06 258 GLU A O 1
ATOM 1956 N N . ARG A 1 259 ? -18.478 4.031 16.208 1.00 77.19 259 ARG A N 1
ATOM 1957 C CA . ARG A 1 259 ? -18.047 5.213 15.447 1.00 77.19 259 ARG A CA 1
ATOM 1958 C C . ARG A 1 259 ? -17.018 4.878 14.382 1.00 77.19 259 ARG A C 1
ATOM 1960 O O . ARG A 1 259 ? -17.088 5.413 13.283 1.00 77.19 259 ARG A O 1
ATOM 1967 N N . GLU A 1 260 ? -16.047 4.029 14.706 1.00 82.69 260 GLU A N 1
ATOM 1968 C CA . GLU A 1 260 ? -15.028 3.600 13.746 1.00 82.69 260 GLU A CA 1
ATOM 1969 C C . GLU A 1 260 ? -15.663 2.772 12.613 1.00 82.69 260 GLU A C 1
ATOM 1971 O O . GLU A 1 260 ? -15.282 2.946 11.456 1.00 82.69 260 GLU A O 1
ATOM 1976 N N . LEU A 1 261 ? -16.699 1.980 12.916 1.00 78.50 261 LEU A N 1
ATOM 1977 C CA . LEU A 1 261 ? -17.556 1.304 11.937 1.00 78.50 261 LEU A CA 1
ATOM 1978 C C . LEU A 1 261 ? -18.257 2.310 11.024 1.00 78.50 261 LEU A C 1
ATOM 1980 O O . LEU A 1 261 ? -18.208 2.168 9.804 1.00 78.50 261 LEU A O 1
ATOM 1984 N N . SER A 1 262 ? -18.863 3.348 11.604 1.00 77.50 262 SER A N 1
ATOM 1985 C CA . SER A 1 262 ? -19.528 4.412 10.840 1.00 77.50 262 SER A CA 1
ATOM 1986 C C . SER A 1 262 ? -18.550 5.112 9.890 1.00 77.50 262 SER A C 1
ATOM 1988 O O . SER A 1 262 ? -18.834 5.237 8.704 1.00 77.50 262 SER A O 1
ATOM 1990 N N . LEU A 1 263 ? -17.355 5.476 10.371 1.00 78.50 263 LEU A N 1
ATOM 1991 C CA . LEU A 1 263 ? -16.310 6.103 9.552 1.00 78.50 263 LEU A CA 1
ATOM 1992 C C . LEU A 1 263 ? -15.819 5.195 8.416 1.00 78.50 263 LEU A C 1
ATOM 1994 O O . LEU A 1 263 ? -15.577 5.669 7.306 1.00 78.50 263 LEU A O 1
ATOM 1998 N N . ALA A 1 264 ? -15.655 3.897 8.681 1.00 79.31 264 ALA A N 1
ATOM 1999 C CA . ALA A 1 264 ? -15.263 2.937 7.657 1.00 79.31 264 ALA A CA 1
ATOM 2000 C C . ALA A 1 264 ? -16.334 2.834 6.561 1.00 79.31 264 ALA A C 1
ATOM 2002 O O . ALA A 1 264 ? -16.005 2.990 5.384 1.00 79.31 264 ALA A O 1
ATOM 2003 N N . TRP A 1 265 ? -17.608 2.694 6.935 1.00 79.56 265 TRP A N 1
ATOM 2004 C CA . TRP A 1 265 ? -18.714 2.663 5.978 1.00 79.56 265 TRP A CA 1
ATOM 2005 C C . TRP A 1 265 ? -18.857 3.969 5.188 1.00 79.56 265 TRP A C 1
ATOM 2007 O O . TRP A 1 265 ? -19.001 3.924 3.967 1.00 79.56 265 TRP A O 1
ATOM 2017 N N . GLU A 1 266 ? -18.747 5.128 5.845 1.00 77.06 266 GLU A N 1
ATOM 2018 C CA . GLU A 1 266 ? -18.762 6.445 5.188 1.00 77.06 266 GLU A CA 1
ATOM 2019 C C . GLU A 1 266 ? -17.628 6.603 4.171 1.00 77.06 266 GLU A C 1
ATOM 2021 O O . GLU A 1 266 ? -17.803 7.244 3.132 1.00 77.06 266 GLU A O 1
ATOM 2026 N N . SER A 1 267 ? -16.465 6.004 4.448 1.00 78.38 267 SER A N 1
ATOM 2027 C CA . SER A 1 267 ? -15.343 6.010 3.511 1.00 78.38 267 SER A CA 1
ATOM 2028 C C . SER A 1 267 ? -15.625 5.188 2.251 1.00 78.38 267 SER A C 1
ATOM 2030 O O . SER A 1 267 ? -14.986 5.435 1.232 1.00 78.38 267 SER A O 1
ATOM 2032 N N . GLY A 1 268 ? -16.563 4.235 2.300 1.00 79.19 268 GLY A N 1
ATOM 2033 C CA . GLY A 1 268 ? -16.840 3.254 1.247 1.00 79.19 268 GLY A CA 1
ATOM 2034 C C . GLY A 1 268 ? -16.032 1.954 1.355 1.00 79.19 268 GLY A C 1
ATOM 2035 O O . GLY A 1 268 ? -16.179 1.085 0.500 1.00 79.19 268 GLY A O 1
ATOM 2036 N N . ALA A 1 269 ? -15.182 1.814 2.375 1.00 83.06 269 ALA A N 1
ATOM 2037 C CA . ALA A 1 269 ? -14.446 0.584 2.656 1.00 83.06 269 ALA A CA 1
ATOM 2038 C C . ALA A 1 269 ? -15.270 -0.378 3.527 1.00 83.06 269 ALA A C 1
ATOM 2040 O O . ALA A 1 269 ? -16.106 0.052 4.322 1.00 83.06 269 ALA A O 1
ATOM 2041 N N . VAL A 1 270 ? -15.000 -1.680 3.417 1.00 86.25 270 VAL A N 1
ATOM 2042 C CA . VAL A 1 270 ? -15.647 -2.703 4.249 1.00 86.25 270 VAL A CA 1
ATOM 2043 C C . VAL A 1 270 ? -14.939 -2.770 5.608 1.00 86.25 270 VAL A C 1
ATOM 2045 O O . VAL A 1 270 ? -13.739 -3.049 5.647 1.00 86.25 270 VAL A O 1
ATOM 2048 N N . PRO A 1 271 ? -15.613 -2.506 6.737 1.00 86.69 271 PRO A N 1
ATOM 2049 C CA . PRO A 1 271 ? -15.003 -2.701 8.042 1.00 86.69 271 PRO A CA 1
ATOM 2050 C C . PRO A 1 271 ? -14.910 -4.181 8.415 1.00 86.69 271 PRO A C 1
ATOM 2052 O O . PRO A 1 271 ? -15.771 -4.978 8.055 1.00 86.69 271 PRO A O 1
ATOM 2055 N N . VAL A 1 272 ? -13.896 -4.511 9.210 1.00 91.81 272 VAL A N 1
ATOM 2056 C CA . VAL A 1 272 ? -13.742 -5.783 9.927 1.00 91.81 272 VAL A CA 1
ATOM 2057 C C . VAL A 1 272 ? -13.244 -5.451 11.325 1.00 91.81 272 VAL A C 1
ATOM 2059 O O . VAL A 1 272 ? -12.248 -4.740 11.469 1.00 91.81 272 VAL A O 1
ATOM 2062 N N . VAL A 1 273 ? -13.915 -5.934 12.368 1.00 93.31 273 VAL A N 1
ATOM 2063 C CA . VAL A 1 273 ? -13.454 -5.710 13.743 1.00 93.31 273 VAL A CA 1
ATOM 2064 C C . VAL A 1 273 ? -12.439 -6.785 14.109 1.00 93.31 273 VAL A C 1
ATOM 2066 O O . VAL A 1 273 ? -12.699 -7.972 13.947 1.00 93.31 273 VAL A O 1
ATOM 2069 N N . VAL A 1 274 ? -11.278 -6.372 14.612 1.00 95.19 274 VAL A N 1
ATOM 2070 C CA . VAL A 1 274 ? -10.206 -7.269 15.053 1.00 95.19 274 VAL A CA 1
ATOM 2071 C C . VAL A 1 274 ? -9.962 -7.041 16.538 1.00 95.19 274 VAL A C 1
ATOM 2073 O O . VAL A 1 274 ? -9.363 -6.041 16.945 1.00 95.19 274 VAL A O 1
ATOM 2076 N N . LEU A 1 275 ? -10.436 -7.977 17.350 1.00 94.75 275 LEU A N 1
ATOM 2077 C CA . LEU A 1 275 ? -10.190 -8.025 18.781 1.00 94.75 275 LEU A CA 1
ATOM 2078 C C . LEU A 1 275 ? -8.836 -8.688 19.022 1.00 94.75 275 LEU A C 1
ATOM 2080 O O . LEU A 1 275 ? -8.637 -9.850 18.683 1.00 94.75 275 LEU A O 1
ATOM 2084 N N . THR A 1 276 ? -7.876 -7.937 19.549 1.00 92.44 276 THR A N 1
ATOM 2085 C CA . THR A 1 276 ? -6.496 -8.388 19.756 1.00 92.44 276 THR A CA 1
ATOM 2086 C C . THR A 1 276 ? -6.226 -8.734 21.211 1.00 92.44 276 THR A C 1
ATOM 2088 O O . THR A 1 276 ? -6.947 -8.304 22.114 1.00 92.44 276 THR A O 1
ATOM 2091 N N . LYS A 1 277 ? -5.109 -9.431 21.442 1.00 90.25 277 LYS A N 1
ATOM 2092 C CA . LYS A 1 277 ? -4.637 -9.840 22.772 1.00 90.25 277 LYS A CA 1
ATOM 2093 C C . LYS A 1 277 ? -5.614 -10.788 23.470 1.00 90.25 277 LYS A C 1
ATOM 2095 O O . LYS A 1 277 ? -5.887 -10.631 24.658 1.00 90.25 277 LYS A O 1
ATOM 2100 N N . SER A 1 278 ? -6.183 -11.736 22.722 1.00 90.75 278 SER A N 1
ATOM 2101 C CA . SER A 1 278 ? -7.107 -12.733 23.279 1.00 90.75 278 SER A CA 1
ATOM 2102 C C . SER A 1 278 ? -6.492 -13.583 24.387 1.00 90.75 278 SER A C 1
ATOM 2104 O O . SER A 1 278 ? -7.218 -14.040 25.258 1.00 90.75 278 SER A O 1
ATOM 2106 N N . ASP A 1 279 ? -5.164 -13.699 24.414 1.00 87.75 279 ASP A N 1
ATOM 2107 C CA . ASP A 1 279 ? -4.377 -14.307 25.491 1.00 87.75 279 ASP A CA 1
ATOM 2108 C C . ASP A 1 279 ? -4.568 -13.641 26.867 1.00 87.75 279 ASP A C 1
ATOM 2110 O O . ASP A 1 279 ? -4.276 -14.257 27.889 1.00 87.75 279 ASP A O 1
ATOM 2114 N N . LEU A 1 280 ? -5.069 -12.402 26.909 1.00 87.56 280 LEU A N 1
ATOM 2115 C CA . LEU A 1 280 ? -5.305 -11.646 28.143 1.00 87.56 280 LEU A CA 1
ATOM 2116 C C . LEU A 1 280 ? -6.775 -11.633 28.588 1.00 87.56 280 LEU A C 1
ATOM 2118 O O . LEU A 1 280 ? -7.093 -10.972 29.573 1.00 87.56 280 LEU A O 1
ATOM 2122 N N . SER A 1 281 ? -7.679 -12.294 27.862 1.00 87.06 281 SER A N 1
ATOM 2123 C CA . SER A 1 281 ? -9.107 -12.312 28.191 1.00 87.06 281 SER A CA 1
ATOM 2124 C C . SER A 1 281 ? -9.501 -13.627 28.852 1.00 87.06 281 SER A C 1
ATOM 2126 O O . SER A 1 281 ? -9.196 -14.701 28.341 1.00 87.06 281 SER A O 1
ATOM 2128 N N . GLU A 1 282 ? -10.218 -13.541 29.973 1.00 84.75 282 GLU A N 1
ATOM 2129 C CA . GLU A 1 282 ? -10.791 -14.715 30.644 1.00 84.75 282 GLU A CA 1
ATOM 2130 C C . GLU A 1 282 ? -11.984 -15.304 29.869 1.00 84.75 282 GLU A C 1
ATOM 2132 O O . GLU A 1 282 ? -12.239 -16.503 29.961 1.00 84.75 282 GLU A O 1
ATOM 2137 N N . ASP A 1 283 ? -12.686 -14.478 29.082 1.00 88.25 283 ASP A N 1
ATOM 2138 C CA . ASP A 1 283 ? -13.843 -14.872 28.270 1.00 88.25 283 ASP A CA 1
ATOM 2139 C C . ASP A 1 283 ? -13.883 -14.084 26.948 1.00 88.25 283 ASP A C 1
ATOM 2141 O O . ASP A 1 283 ? -14.613 -13.102 26.766 1.00 88.25 283 ASP A O 1
ATOM 2145 N N . ALA A 1 284 ? -13.038 -14.510 26.009 1.00 89.50 284 ALA A N 1
ATOM 2146 C CA . ALA A 1 284 ? -12.918 -13.875 24.703 1.00 89.50 284 ALA A CA 1
ATOM 2147 C C . ALA A 1 284 ? -14.198 -13.996 23.855 1.00 89.50 284 ALA A C 1
ATOM 2149 O O . ALA A 1 284 ? -14.461 -13.129 23.019 1.00 89.50 284 ALA A O 1
ATOM 2150 N N . GLU A 1 285 ? -14.999 -15.045 24.064 1.00 89.94 285 GLU A N 1
ATOM 2151 C CA . GLU A 1 285 ? -16.220 -15.267 23.288 1.00 89.94 285 GLU A CA 1
ATOM 2152 C C . GLU A 1 285 ? -17.328 -14.310 23.731 1.00 89.94 285 GLU A C 1
ATOM 2154 O O . GLU A 1 285 ? -17.943 -13.677 22.876 1.00 89.94 285 GLU A O 1
ATOM 2159 N N . ALA A 1 286 ? -17.504 -14.082 25.037 1.00 89.44 286 ALA A N 1
ATOM 2160 C CA . ALA A 1 286 ? -18.456 -13.084 25.528 1.00 89.44 286 ALA A CA 1
ATOM 2161 C C . ALA A 1 286 ? -18.136 -11.669 25.010 1.00 89.44 286 ALA A C 1
ATOM 2163 O O . ALA A 1 286 ? -19.023 -10.925 24.585 1.00 89.44 286 ALA A O 1
ATOM 2164 N N . ALA A 1 287 ? -16.853 -11.294 24.985 1.00 88.50 287 ALA A N 1
ATOM 2165 C CA . ALA A 1 287 ? -16.428 -10.016 24.419 1.00 88.50 287 ALA A CA 1
ATOM 2166 C C . ALA A 1 287 ? -16.653 -9.940 22.897 1.00 88.50 287 ALA A C 1
ATOM 2168 O O . ALA A 1 287 ? -17.001 -8.874 22.381 1.00 88.50 287 ALA A O 1
ATOM 2169 N N . ARG A 1 288 ? -16.495 -11.058 22.174 1.00 92.50 288 ARG A N 1
ATOM 2170 C CA . ARG A 1 288 ? -16.825 -11.157 20.746 1.00 92.50 288 ARG A CA 1
ATOM 2171 C C . ARG A 1 288 ? -18.323 -10.971 20.513 1.00 92.50 288 ARG A C 1
ATOM 2173 O O . ARG A 1 288 ? -18.694 -10.175 19.654 1.00 92.50 288 ARG A O 1
ATOM 2180 N N . GLU A 1 289 ? -19.169 -11.657 21.277 1.00 89.56 289 GLU A N 1
ATOM 2181 C CA . GLU A 1 289 ? -20.631 -11.569 21.179 1.00 89.56 289 GLU A CA 1
ATOM 2182 C C . GLU A 1 289 ? -21.129 -10.137 21.407 1.00 89.56 289 GLU A C 1
ATOM 2184 O O . GLU A 1 289 ? -21.884 -9.620 20.584 1.00 89.56 289 GLU A O 1
ATOM 2189 N N . ALA A 1 290 ? -20.615 -9.446 22.430 1.00 87.88 290 ALA A N 1
ATOM 2190 C CA . ALA A 1 290 ? -20.959 -8.047 22.699 1.00 87.88 290 ALA A CA 1
ATOM 2191 C C . ALA A 1 290 ? -20.644 -7.107 21.518 1.00 87.88 290 ALA A C 1
ATOM 2193 O O . ALA A 1 290 ? -21.357 -6.136 21.269 1.00 87.88 290 ALA A O 1
ATOM 2194 N N . VAL A 1 291 ? -19.575 -7.389 20.768 1.00 87.31 291 VAL A N 1
ATOM 2195 C CA . VAL A 1 291 ? -19.223 -6.624 19.564 1.00 87.31 291 VAL A CA 1
ATOM 2196 C C . VAL A 1 291 ? -20.093 -7.026 18.376 1.00 87.31 291 VAL A C 1
ATOM 2198 O O . VAL A 1 291 ? -20.501 -6.158 17.611 1.00 87.31 291 VAL A O 1
ATOM 2201 N N . VAL A 1 292 ? -20.418 -8.310 18.218 1.00 83.81 292 VAL A N 1
ATOM 2202 C CA . VAL A 1 292 ? -21.317 -8.788 17.153 1.00 83.81 292 VAL A CA 1
ATOM 2203 C C . VAL A 1 292 ? -22.699 -8.133 17.252 1.00 83.81 292 VAL A C 1
ATOM 2205 O O . VAL A 1 292 ? -23.285 -7.807 16.221 1.00 83.81 292 VAL A O 1
ATOM 2208 N N . GLU A 1 293 ? -23.198 -7.878 18.465 1.00 80.44 293 GLU A N 1
ATOM 2209 C CA . GLU A 1 293 ? -24.481 -7.190 18.674 1.00 80.44 293 GLU A CA 1
ATOM 2210 C C . GLU A 1 293 ? -24.513 -5.771 18.081 1.00 80.44 293 GLU A C 1
ATOM 2212 O O . GLU A 1 293 ? -25.540 -5.358 17.538 1.00 80.44 293 GLU A O 1
ATOM 2217 N N . ILE A 1 294 ? -23.396 -5.036 18.139 1.00 78.06 294 ILE A N 1
ATOM 2218 C CA . ILE A 1 294 ? -23.287 -3.671 17.591 1.00 78.06 294 ILE A CA 1
ATOM 2219 C C . ILE A 1 294 ? -22.782 -3.643 16.138 1.00 78.06 294 ILE A C 1
ATOM 2221 O O . ILE A 1 294 ? -23.059 -2.701 15.395 1.00 78.06 294 ILE A O 1
ATOM 2225 N N . ALA A 1 295 ? -22.047 -4.670 15.707 1.00 74.19 295 ALA A N 1
ATOM 2226 C CA . ALA A 1 295 ? -21.362 -4.745 14.418 1.00 74.19 295 ALA A CA 1
ATOM 2227 C C . ALA A 1 295 ? -22.161 -5.580 13.399 1.00 74.19 295 ALA A C 1
ATOM 2229 O O . ALA A 1 295 ? -21.661 -6.535 12.805 1.00 74.19 295 ALA A O 1
ATOM 2230 N N . LEU A 1 296 ? -23.435 -5.232 13.195 1.00 71.50 296 LEU A N 1
ATOM 2231 C CA . LEU A 1 296 ? -24.335 -5.986 12.317 1.00 71.50 296 LEU A CA 1
ATOM 2232 C C . LEU A 1 296 ? -23.800 -6.076 10.879 1.00 71.50 296 LEU A C 1
ATOM 2234 O O . LEU A 1 296 ? -23.591 -5.061 10.214 1.00 71.50 296 LEU A O 1
ATOM 2238 N N . GLY A 1 297 ? -23.635 -7.306 10.383 1.00 70.50 297 GLY A N 1
ATOM 2239 C CA . GLY A 1 297 ? -23.130 -7.567 9.030 1.00 70.50 297 GLY A CA 1
ATOM 2240 C C . GLY A 1 297 ? -21.633 -7.299 8.856 1.00 70.50 297 GLY A C 1
ATOM 2241 O O . GLY A 1 297 ? -21.173 -7.194 7.722 1.00 70.50 297 GLY A O 1
ATOM 2242 N N . VAL A 1 298 ? -20.893 -7.175 9.961 1.00 82.56 298 VAL A N 1
ATOM 2243 C CA . VAL A 1 298 ? -19.446 -6.973 9.985 1.00 82.56 298 VAL A CA 1
ATOM 2244 C C . VAL A 1 298 ? -18.784 -8.158 10.669 1.00 82.56 298 VAL A C 1
ATOM 2246 O O . VAL A 1 298 ? -19.219 -8.604 11.730 1.00 82.56 298 VAL A O 1
ATOM 2249 N N . ASP A 1 299 ? -17.716 -8.663 10.062 1.00 85.94 299 ASP A N 1
ATOM 2250 C CA . ASP A 1 299 ? -16.959 -9.766 10.637 1.00 85.94 299 ASP A CA 1
ATOM 2251 C C . ASP A 1 299 ? -16.196 -9.306 11.886 1.00 85.94 299 ASP A C 1
ATOM 2253 O O . ASP A 1 299 ? -15.571 -8.239 11.903 1.00 85.94 299 ASP A O 1
ATOM 2257 N N . VAL A 1 300 ? -16.248 -10.128 12.936 1.00 92.50 300 VAL A N 1
ATOM 2258 C CA . VAL A 1 300 ? -15.552 -9.899 14.208 1.00 92.50 300 VAL A CA 1
ATOM 2259 C C . VAL A 1 300 ? -14.555 -11.028 14.421 1.00 92.50 300 VAL A C 1
ATOM 2261 O O . VAL A 1 300 ? -14.934 -12.166 14.707 1.00 92.50 300 VAL A O 1
ATOM 2264 N N . LEU A 1 301 ? -13.276 -10.703 14.275 1.00 92.94 301 LEU A N 1
ATOM 2265 C CA . LEU A 1 301 ? -12.158 -11.625 14.424 1.00 92.94 301 LEU A CA 1
ATOM 2266 C C . LEU A 1 301 ? -11.556 -11.485 15.818 1.00 92.94 301 LEU A C 1
ATOM 2268 O O . LEU A 1 301 ? -11.325 -10.373 16.288 1.00 92.94 301 LEU A O 1
ATOM 2272 N N . VAL A 1 302 ? -11.252 -12.610 16.459 1.00 93.56 302 VAL A N 1
ATOM 2273 C CA . VAL A 1 302 ? -10.527 -12.654 17.734 1.00 93.56 302 VAL A CA 1
ATOM 2274 C C . VAL A 1 302 ? -9.124 -13.164 17.459 1.00 93.56 302 VAL A C 1
ATOM 2276 O O . VAL A 1 302 ? -8.962 -14.195 16.813 1.00 93.56 302 VAL A O 1
ATOM 2279 N N . THR A 1 303 ? -8.115 -12.429 17.917 1.00 92.25 303 THR A N 1
ATOM 2280 C CA . THR A 1 303 ? -6.716 -12.685 17.584 1.00 92.25 303 THR A CA 1
ATOM 2281 C C . THR A 1 303 ? -5.788 -12.551 18.785 1.00 92.25 303 THR A C 1
ATOM 2283 O O . THR A 1 303 ? -5.948 -11.667 19.634 1.00 92.25 303 THR A O 1
ATOM 2286 N N . SER A 1 304 ? -4.736 -13.364 18.798 1.00 89.00 304 SER A N 1
ATOM 2287 C CA . SER A 1 304 ? -3.551 -13.119 19.613 1.00 89.00 304 SER A CA 1
ATOM 2288 C C . SER A 1 304 ? -2.294 -13.306 18.779 1.00 89.00 304 SER A C 1
ATOM 2290 O O . SER A 1 304 ? -2.118 -14.287 18.063 1.00 89.00 304 SER A O 1
ATOM 2292 N N . ALA A 1 305 ? -1.401 -12.327 18.884 1.00 80.88 305 ALA A N 1
ATOM 2293 C CA . ALA A 1 305 ? -0.078 -12.405 18.285 1.00 80.88 305 ALA A CA 1
ATOM 2294 C C . ALA A 1 305 ? 0.904 -13.233 19.135 1.00 80.88 305 ALA A C 1
ATOM 2296 O O . ALA A 1 305 ? 1.995 -13.522 18.661 1.00 80.88 305 ALA A O 1
ATOM 2297 N N . VAL A 1 306 ? 0.545 -13.577 20.381 1.00 81.75 306 VAL A N 1
ATOM 2298 C CA . VAL A 1 306 ? 1.407 -14.337 21.302 1.00 81.75 306 VAL A CA 1
ATOM 2299 C C . VAL A 1 306 ? 1.377 -15.823 20.965 1.00 81.75 306 VAL A C 1
ATOM 2301 O O . VAL A 1 306 ? 2.425 -16.455 20.879 1.00 81.75 306 VAL A O 1
ATOM 2304 N N . ASP A 1 307 ? 0.182 -16.374 20.759 1.00 81.56 307 ASP A N 1
ATOM 2305 C CA . ASP A 1 307 ? -0.024 -17.795 20.460 1.00 81.56 307 ASP A CA 1
ATOM 2306 C C . ASP A 1 307 ? -0.453 -18.055 19.002 1.00 81.56 307 ASP A C 1
ATOM 2308 O O . ASP A 1 307 ? -0.582 -19.205 18.584 1.00 81.56 307 ASP A O 1
ATOM 2312 N N . GLY A 1 308 ? -0.647 -16.991 18.214 1.00 79.62 308 GLY A N 1
ATOM 2313 C CA . GLY A 1 308 ? -1.056 -17.055 16.812 1.00 79.62 308 GLY A CA 1
ATOM 2314 C C . GLY A 1 308 ? -2.557 -17.273 16.596 1.00 79.62 308 GLY A C 1
ATOM 2315 O O . GLY A 1 308 ? -2.990 -17.376 15.443 1.00 79.62 308 GLY A O 1
ATOM 2316 N N . THR A 1 309 ? -3.370 -17.322 17.656 1.00 83.81 309 THR A N 1
ATOM 2317 C CA . THR A 1 309 ? -4.817 -17.558 17.570 1.00 83.81 309 THR A CA 1
ATOM 2318 C C . THR A 1 309 ? -5.478 -16.572 16.614 1.00 83.81 309 THR A C 1
ATOM 2320 O O . THR A 1 309 ? -5.233 -15.368 16.680 1.00 83.81 309 THR A O 1
ATOM 2323 N N . GLY A 1 310 ? -6.312 -17.086 15.704 1.00 80.50 310 GLY A N 1
ATOM 2324 C CA . GLY A 1 310 ? -7.157 -16.297 14.798 1.00 80.50 310 GLY A CA 1
ATOM 2325 C C . GLY A 1 310 ? -6.430 -15.450 13.750 1.00 80.50 310 GLY A C 1
ATOM 2326 O O . GLY A 1 310 ? -7.085 -14.803 12.938 1.00 80.50 310 GLY A O 1
ATOM 2327 N N . THR A 1 311 ? -5.097 -15.465 13.718 1.00 80.12 311 THR A N 1
ATOM 2328 C CA . THR A 1 311 ? -4.299 -14.647 12.790 1.00 80.12 311 THR A CA 1
ATOM 2329 C C . THR A 1 311 ? -4.518 -15.048 11.330 1.00 80.12 311 THR A C 1
ATOM 2331 O O . THR A 1 311 ? -4.663 -14.177 10.480 1.00 80.12 311 THR A O 1
ATOM 2334 N N . VAL A 1 312 ? -4.693 -16.347 11.060 1.00 81.88 312 VAL A N 1
ATOM 2335 C CA . VAL A 1 312 ? -5.017 -16.899 9.727 1.00 81.88 312 VAL A CA 1
ATOM 2336 C C . VAL A 1 312 ? -6.346 -16.365 9.175 1.00 81.88 312 VAL A C 1
ATOM 2338 O O . VAL A 1 312 ? -6.530 -16.272 7.966 1.00 81.88 312 VAL A O 1
ATOM 2341 N N . ALA A 1 313 ? -7.292 -15.963 10.031 1.00 85.19 313 ALA A N 1
ATOM 2342 C CA . ALA A 1 313 ? -8.556 -15.394 9.559 1.00 85.19 313 ALA A CA 1
ATOM 2343 C C . ALA A 1 313 ? -8.369 -14.028 8.868 1.00 85.19 313 ALA A C 1
ATOM 2345 O O . ALA A 1 313 ? -9.217 -13.625 8.073 1.00 85.19 313 ALA A O 1
ATOM 2346 N N . LEU A 1 314 ? -7.256 -13.329 9.128 1.00 85.62 314 LEU A N 1
ATOM 2347 C CA . LEU A 1 314 ? -6.915 -12.070 8.458 1.00 85.62 314 LEU A CA 1
ATOM 2348 C C . LEU A 1 314 ? -6.575 -12.284 6.977 1.00 85.62 314 LEU A C 1
ATOM 2350 O O . LEU A 1 314 ? -6.850 -11.397 6.166 1.00 85.62 314 LEU A O 1
ATOM 2354 N N . ASP A 1 315 ? -6.068 -13.468 6.615 1.00 83.31 315 ASP A N 1
ATOM 2355 C CA . ASP A 1 315 ? -5.698 -13.835 5.240 1.00 83.31 315 ASP A CA 1
ATOM 2356 C C . ASP A 1 315 ? -6.897 -13.784 4.286 1.00 83.31 315 ASP A C 1
ATOM 2358 O O . ASP A 1 315 ? -6.743 -13.565 3.089 1.00 83.31 315 ASP A O 1
ATOM 2362 N N . ALA A 1 316 ? -8.120 -13.900 4.812 1.00 85.88 316 ALA A N 1
ATOM 2363 C CA . ALA A 1 316 ? -9.338 -13.754 4.024 1.00 85.88 316 ALA A CA 1
ATOM 2364 C C . ALA A 1 316 ? -9.559 -12.328 3.493 1.00 85.88 316 ALA A C 1
ATOM 2366 O O . ALA A 1 316 ? -10.387 -12.162 2.595 1.00 85.88 316 ALA A O 1
ATOM 2367 N N . TYR A 1 317 ? -8.854 -11.320 4.024 1.00 86.31 317 TYR A N 1
ATOM 2368 C CA . TYR A 1 317 ? -8.995 -9.895 3.686 1.00 86.31 317 TYR A CA 1
ATOM 2369 C C . TYR A 1 317 ? -7.743 -9.289 3.044 1.00 86.31 317 TYR A C 1
ATOM 2371 O O . TYR A 1 317 ? -7.833 -8.221 2.437 1.00 86.31 317 TYR A O 1
ATOM 2379 N N . VAL A 1 318 ? -6.602 -9.972 3.131 1.00 84.38 318 VAL A N 1
ATOM 2380 C CA . VAL A 1 318 ? -5.347 -9.587 2.474 1.00 84.38 318 VAL A CA 1
ATOM 2381 C C . VAL A 1 318 ? -5.071 -10.495 1.274 1.00 84.38 318 VAL A C 1
ATOM 2383 O O . VAL A 1 318 ? -5.614 -11.588 1.172 1.00 84.38 318 VAL A O 1
ATOM 2386 N N . GLY A 1 319 ? -4.293 -10.019 0.305 1.00 80.44 319 GLY A N 1
ATOM 2387 C CA . GLY A 1 319 ? -3.986 -10.762 -0.918 1.00 80.44 319 GLY A CA 1
ATOM 2388 C C . GLY A 1 319 ? -3.999 -9.885 -2.172 1.00 80.44 319 GLY A C 1
ATOM 2389 O O . GLY A 1 319 ? -4.351 -8.702 -2.100 1.00 80.44 319 GLY A O 1
ATOM 2390 N N . PRO A 1 320 ? -3.630 -10.444 -3.339 1.00 79.19 320 PRO A N 1
ATOM 2391 C CA . PRO A 1 320 ? -3.541 -9.696 -4.589 1.00 79.19 320 PRO A CA 1
ATOM 2392 C C . PRO A 1 320 ? -4.849 -8.964 -4.903 1.00 79.19 320 PRO A C 1
ATOM 2394 O O . PRO A 1 320 ? -5.942 -9.484 -4.670 1.00 79.19 320 PRO A O 1
ATOM 2397 N N . GLY A 1 321 ? -4.749 -7.734 -5.407 1.00 80.81 321 GLY A N 1
ATOM 2398 C CA . GLY A 1 321 ? -5.931 -6.909 -5.673 1.00 80.81 321 GLY A CA 1
ATOM 2399 C C . GLY A 1 321 ? -6.516 -6.183 -4.454 1.00 80.81 321 GLY A C 1
ATOM 2400 O O . GLY A 1 321 ? -7.407 -5.361 -4.653 1.00 80.81 321 GLY A O 1
ATOM 2401 N N . ARG A 1 322 ? -6.044 -6.454 -3.224 1.00 86.31 322 ARG A N 1
ATOM 2402 C CA . ARG A 1 322 ? -6.647 -5.924 -1.988 1.00 86.31 322 ARG A CA 1
ATOM 2403 C C . ARG A 1 322 ? -5.800 -4.869 -1.293 1.00 86.31 322 ARG A C 1
ATOM 2405 O O . ARG A 1 322 ? -4.575 -4.946 -1.235 1.00 86.31 322 ARG A O 1
ATOM 2412 N N . THR A 1 323 ? -6.492 -3.908 -0.706 1.00 91.19 323 THR A N 1
ATOM 2413 C CA . THR A 1 323 ? -5.935 -2.769 0.014 1.00 91.19 323 THR A CA 1
ATOM 2414 C C . THR A 1 323 ? -6.546 -2.724 1.403 1.00 91.19 323 THR A C 1
ATOM 2416 O O . THR A 1 323 ? -7.758 -2.548 1.545 1.00 91.19 323 THR A O 1
ATOM 2419 N N . VAL A 1 324 ? -5.718 -2.839 2.434 1.00 92.50 324 VAL A N 1
ATOM 2420 C CA . VAL A 1 324 ? -6.162 -2.819 3.827 1.00 92.50 324 VAL A CA 1
ATOM 2421 C C . VAL A 1 324 ? -5.633 -1.602 4.573 1.00 92.50 324 VAL A C 1
ATOM 2423 O O . VAL A 1 324 ? -4.569 -1.071 4.262 1.00 92.50 324 VAL A O 1
ATOM 2426 N N . ALA A 1 325 ? -6.369 -1.152 5.582 1.00 91.56 325 ALA A N 1
ATOM 2427 C CA . ALA A 1 325 ? -5.928 -0.124 6.518 1.00 91.56 325 ALA A CA 1
ATOM 2428 C C . ALA A 1 325 ? -6.276 -0.530 7.952 1.00 91.56 325 ALA A C 1
ATOM 2430 O O . ALA A 1 325 ? -7.239 -1.260 8.174 1.00 91.56 325 ALA A O 1
ATOM 2431 N N . LEU A 1 326 ? -5.507 -0.049 8.933 1.00 90.00 326 LEU A N 1
ATOM 2432 C CA . LEU A 1 326 ? -5.761 -0.308 10.353 1.00 90.00 326 LEU A CA 1
ATOM 2433 C C . LEU A 1 326 ? -6.145 0.987 11.079 1.00 90.00 326 LEU A C 1
ATOM 2435 O O . LEU A 1 326 ? -5.421 1.985 11.025 1.00 90.00 326 LEU A O 1
ATOM 2439 N N . VAL A 1 327 ? -7.234 0.939 11.843 1.00 87.06 327 VAL A N 1
ATOM 2440 C CA . VAL A 1 327 ? -7.690 2.010 12.745 1.00 87.06 327 VAL A CA 1
ATOM 2441 C C . VAL A 1 327 ? -7.924 1.460 14.153 1.00 87.06 327 VAL A C 1
ATOM 2443 O O . VAL A 1 327 ? -7.992 0.252 14.346 1.00 87.06 327 VAL A O 1
ATOM 2446 N N . GLY A 1 328 ? -7.950 2.331 15.165 1.00 83.44 328 GLY A N 1
ATOM 2447 C CA . GLY A 1 328 ? -8.191 1.934 16.560 1.00 83.44 328 GLY A CA 1
ATOM 2448 C C . GLY A 1 328 ? -7.270 2.619 17.581 1.00 83.44 328 GLY A C 1
ATOM 2449 O O . GLY A 1 328 ? -6.389 3.406 17.201 1.00 83.44 328 GLY A O 1
ATOM 2450 N N . PRO A 1 329 ? -7.414 2.332 18.889 1.00 78.44 329 PRO A N 1
ATOM 2451 C CA . PRO A 1 329 ? -6.671 2.983 19.971 1.00 78.44 329 PRO A CA 1
ATOM 2452 C C . PRO A 1 329 ? -5.153 2.809 19.902 1.00 78.44 329 PRO A C 1
ATOM 2454 O O . PRO A 1 329 ? -4.636 1.821 19.371 1.00 78.44 329 PRO A O 1
ATOM 2457 N N . SER A 1 330 ? -4.406 3.743 20.501 1.00 76.44 330 SER A N 1
ATOM 2458 C CA . SER A 1 330 ? -3.006 3.457 20.845 1.00 76.44 330 SER A CA 1
ATOM 2459 C C . SER A 1 330 ? -2.950 2.262 21.801 1.00 76.44 330 SER A C 1
ATOM 2461 O O . SER A 1 330 ? -3.841 2.096 22.627 1.00 76.44 330 SER A O 1
ATOM 2463 N N . GLY A 1 331 ? -1.947 1.397 21.655 1.00 75.75 331 GLY A N 1
ATOM 2464 C CA . GLY A 1 331 ? -1.832 0.179 22.464 1.00 75.75 331 GLY A CA 1
ATOM 2465 C C . GLY A 1 331 ? -2.774 -0.970 22.075 1.00 75.75 331 GLY A C 1
ATOM 2466 O O . GLY A 1 331 ? -2.645 -2.051 22.644 1.00 75.75 331 GLY A O 1
ATOM 2467 N N . ALA A 1 332 ? -3.645 -0.802 21.073 1.00 83.88 332 ALA A N 1
ATOM 2468 C CA . ALA A 1 332 ? -4.577 -1.838 20.610 1.00 83.88 332 ALA A CA 1
ATOM 2469 C C . ALA A 1 332 ? -3.935 -2.998 19.819 1.00 83.88 332 ALA A C 1
ATOM 2471 O O . ALA A 1 332 ? -4.645 -3.849 19.312 1.00 83.88 332 ALA A O 1
ATOM 2472 N N . GLY A 1 333 ? -2.610 -3.033 19.649 1.00 82.50 333 GLY A N 1
ATOM 2473 C CA . GLY A 1 333 ? -1.934 -4.103 18.897 1.00 82.50 333 GLY A CA 1
ATOM 2474 C C . GLY A 1 333 ? -1.805 -3.876 17.384 1.00 82.50 333 GLY A C 1
ATOM 2475 O O . GLY A 1 333 ? -1.326 -4.760 16.688 1.00 82.50 333 GLY A O 1
ATOM 2476 N N . LYS A 1 334 ? -2.145 -2.686 16.859 1.00 85.31 334 LYS A N 1
ATOM 2477 C CA . LYS A 1 334 ? -1.987 -2.366 15.423 1.00 85.31 334 LYS A CA 1
ATOM 2478 C C . LYS A 1 334 ? -0.572 -2.600 14.897 1.00 85.31 334 LYS A C 1
ATOM 2480 O O . LYS A 1 334 ? -0.423 -3.266 13.891 1.00 85.31 334 LYS A O 1
ATOM 2485 N N . SER A 1 335 ? 0.461 -2.078 15.566 1.00 78.50 335 SER A N 1
ATOM 2486 C CA . SER A 1 335 ? 1.854 -2.279 15.130 1.00 78.50 335 SER A CA 1
ATOM 2487 C C . SER A 1 335 ? 2.236 -3.758 15.089 1.00 78.50 335 SER A C 1
ATOM 2489 O O . SER A 1 335 ? 2.909 -4.187 14.163 1.00 78.50 335 SER A O 1
ATOM 2491 N N . THR A 1 336 ? 1.761 -4.541 16.060 1.00 81.06 336 THR A N 1
ATOM 2492 C CA . THR A 1 336 ? 1.970 -5.990 16.098 1.00 81.06 336 THR A CA 1
ATOM 2493 C C . THR A 1 336 ? 1.292 -6.681 14.914 1.00 81.06 336 THR A C 1
ATOM 2495 O O . THR A 1 336 ? 1.922 -7.497 14.254 1.00 81.06 336 THR A O 1
ATOM 2498 N N . LEU A 1 337 ? 0.049 -6.306 14.592 1.00 84.50 337 LEU A N 1
ATOM 2499 C CA . LEU A 1 337 ? -0.647 -6.807 13.404 1.00 84.50 337 LEU A CA 1
ATOM 2500 C C . LEU A 1 337 ? 0.034 -6.378 12.101 1.00 84.50 337 LEU A C 1
ATOM 2502 O O . LEU A 1 337 ? 0.113 -7.179 11.182 1.00 84.50 337 LEU A O 1
ATOM 2506 N N . ILE A 1 338 ? 0.548 -5.146 12.019 1.00 83.31 338 ILE A N 1
ATOM 2507 C CA . ILE A 1 338 ? 1.313 -4.686 10.852 1.00 83.31 338 ILE A CA 1
ATOM 2508 C C . ILE A 1 338 ? 2.504 -5.611 10.630 1.00 83.31 338 ILE A C 1
ATOM 2510 O O . ILE A 1 338 ? 2.630 -6.132 9.533 1.00 83.31 338 ILE A O 1
ATOM 2514 N N . ASN A 1 339 ? 3.309 -5.871 11.664 1.00 76.75 339 ASN A N 1
ATOM 2515 C CA . ASN A 1 339 ? 4.475 -6.751 11.552 1.00 76.75 339 ASN A CA 1
ATOM 2516 C C . ASN A 1 339 ? 4.102 -8.164 11.098 1.00 76.75 339 ASN A C 1
ATOM 2518 O O . ASN A 1 339 ? 4.798 -8.745 10.267 1.00 76.75 339 ASN A O 1
ATOM 2522 N N . LEU A 1 340 ? 3.000 -8.693 11.640 1.00 81.44 340 LEU A N 1
ATOM 2523 C CA . LEU A 1 340 ? 2.474 -10.001 11.272 1.00 81.44 340 LEU A CA 1
ATOM 2524 C C . LEU A 1 340 ? 2.082 -10.036 9.790 1.00 81.44 340 LEU A C 1
ATOM 2526 O O . LEU A 1 340 ? 2.489 -10.943 9.074 1.00 81.44 340 LEU A O 1
ATOM 2530 N N . LEU A 1 341 ? 1.360 -9.020 9.311 1.00 80.38 341 LEU A N 1
ATOM 2531 C CA . LEU A 1 341 ? 0.934 -8.923 7.912 1.00 80.38 341 LEU A CA 1
ATOM 2532 C C . LEU A 1 341 ? 2.102 -8.658 6.951 1.00 80.38 341 LEU A C 1
ATOM 2534 O O . LEU A 1 341 ? 2.089 -9.142 5.823 1.00 80.38 341 LEU A O 1
ATOM 2538 N N . THR A 1 342 ? 3.110 -7.886 7.363 1.00 75.19 342 THR A N 1
ATOM 2539 C CA . THR A 1 342 ? 4.273 -7.563 6.522 1.00 75.19 342 THR A CA 1
ATOM 2540 C C . THR A 1 342 ? 5.340 -8.654 6.524 1.00 75.19 342 THR A C 1
ATOM 2542 O O . THR A 1 342 ? 6.287 -8.555 5.744 1.00 75.19 342 THR A O 1
ATOM 2545 N N . GLY A 1 343 ? 5.207 -9.682 7.371 1.00 69.38 343 GLY A N 1
ATOM 2546 C CA . GLY A 1 343 ? 6.200 -10.748 7.519 1.00 69.38 343 GLY A CA 1
ATOM 2547 C C . GLY A 1 343 ? 7.550 -10.244 8.034 1.00 69.38 343 GLY A C 1
ATOM 2548 O O . GLY A 1 343 ? 8.584 -10.835 7.741 1.00 69.38 343 GLY A O 1
ATOM 2549 N N . THR A 1 344 ? 7.566 -9.113 8.746 1.00 60.56 344 THR A N 1
ATOM 2550 C CA . THR A 1 344 ? 8.793 -8.515 9.285 1.00 60.56 344 THR A CA 1
ATOM 2551 C C . THR A 1 344 ? 8.888 -8.780 10.783 1.00 60.56 344 THR A C 1
ATOM 2553 O O . THR A 1 344 ? 8.124 -8.196 11.550 1.00 60.56 344 THR A O 1
ATOM 2556 N N . ASP A 1 345 ? 9.907 -9.523 11.220 1.00 47.00 345 ASP A N 1
ATOM 2557 C CA . ASP A 1 345 ? 10.279 -9.650 12.644 1.00 47.00 345 ASP A CA 1
ATOM 2558 C C . ASP A 1 345 ? 10.859 -8.341 13.243 1.00 47.00 345 ASP A C 1
ATOM 2560 O O . ASP A 1 345 ? 11.279 -8.277 14.399 1.00 47.00 345 ASP A O 1
ATOM 2564 N N . SER A 1 346 ? 10.885 -7.243 12.477 1.00 39.72 346 SER A N 1
ATOM 2565 C CA . SER A 1 346 ? 11.633 -6.019 12.787 1.00 39.72 346 SER A CA 1
ATOM 2566 C C . SER A 1 346 ? 10.816 -4.857 13.376 1.00 39.72 346 SER A C 1
ATOM 2568 O O . SER A 1 346 ? 11.185 -3.693 13.215 1.00 39.72 346 SER A O 1
ATOM 2570 N N . GLN A 1 347 ? 9.762 -5.132 14.142 1.00 33.84 347 GLN A N 1
ATOM 2571 C CA . GLN A 1 347 ? 9.632 -4.414 15.414 1.00 33.84 347 GLN A CA 1
ATOM 2572 C C . GLN A 1 347 ? 9.565 -5.469 16.498 1.00 33.84 347 GLN A C 1
ATOM 2574 O O . GLN A 1 347 ? 8.494 -5.729 17.048 1.00 33.84 347 GLN A O 1
ATOM 2579 N N . ALA A 1 348 ? 10.723 -6.079 16.781 1.00 29.89 348 ALA A N 1
ATOM 2580 C CA . ALA A 1 348 ? 10.973 -6.702 18.065 1.00 29.89 348 ALA A CA 1
ATOM 2581 C C . ALA A 1 348 ? 10.303 -5.819 19.111 1.00 29.89 348 ALA A C 1
ATOM 2583 O O . ALA A 1 348 ? 10.629 -4.634 19.254 1.00 29.89 348 ALA A O 1
ATOM 2584 N N . THR A 1 349 ? 9.278 -6.395 19.725 1.00 31.91 349 THR A N 1
ATOM 2585 C CA . THR A 1 349 ? 8.637 -5.930 20.933 1.00 31.91 349 THR A CA 1
ATOM 2586 C C . THR A 1 349 ? 9.710 -5.289 21.791 1.00 31.91 349 THR A C 1
ATOM 2588 O O . THR A 1 349 ? 10.535 -5.975 22.391 1.00 31.91 349 THR A O 1
ATOM 2591 N N . ALA A 1 350 ? 9.733 -3.955 21.818 1.00 26.80 350 ALA A N 1
ATOM 2592 C CA . ALA A 1 350 ? 10.292 -3.263 22.952 1.00 26.80 350 ALA A CA 1
ATOM 2593 C C . ALA A 1 350 ? 9.380 -3.691 24.095 1.00 26.80 350 ALA A C 1
ATOM 2595 O O . ALA A 1 350 ? 8.317 -3.102 24.301 1.00 26.80 350 ALA A O 1
ATOM 2596 N N . GLU A 1 351 ? 9.756 -4.800 24.736 1.00 25.72 351 GLU A N 1
ATOM 2597 C CA . GLU A 1 351 ? 9.281 -5.182 26.046 1.00 25.72 351 GLU A CA 1
ATOM 2598 C C . GLU A 1 351 ? 9.139 -3.895 26.834 1.00 25.72 351 GLU A C 1
ATOM 2600 O O . GLU A 1 351 ? 10.075 -3.092 26.893 1.00 25.72 351 GLU A O 1
ATOM 2605 N N . VAL A 1 352 ? 7.917 -3.677 27.308 1.00 33.41 352 VAL A N 1
ATOM 2606 C CA . VAL A 1 352 ? 7.542 -2.792 28.401 1.00 33.41 352 VAL A CA 1
ATOM 2607 C C . VAL A 1 352 ? 8.765 -2.098 29.015 1.00 33.41 352 VAL A C 1
ATOM 2609 O O . VAL A 1 352 ? 9.319 -2.544 30.016 1.00 33.41 352 VAL A O 1
ATOM 2612 N N . ARG A 1 353 ? 9.193 -0.963 28.446 1.00 25.94 353 ARG A N 1
ATOM 2613 C CA . ARG A 1 353 ? 9.979 -0.002 29.221 1.00 25.94 353 ARG A CA 1
ATOM 2614 C C . ARG A 1 353 ? 8.979 0.731 30.094 1.00 25.94 353 ARG A C 1
ATOM 2616 O O . ARG A 1 353 ? 8.518 1.825 29.785 1.00 25.94 353 ARG A O 1
ATOM 2623 N N . ALA A 1 354 ? 8.589 0.047 31.164 1.00 31.64 354 ALA A N 1
ATOM 2624 C CA . ALA A 1 354 ? 8.001 0.657 32.335 1.00 31.64 354 ALA A CA 1
ATOM 2625 C C . ALA A 1 354 ? 9.010 1.678 32.876 1.00 31.64 354 ALA A C 1
ATOM 2627 O O . ALA A 1 354 ? 9.907 1.297 33.618 1.00 31.64 354 ALA A O 1
ATOM 2628 N N . ALA A 1 355 ? 8.905 2.941 32.453 1.00 26.09 355 ALA A N 1
ATOM 2629 C CA . ALA A 1 355 ? 9.492 4.079 33.165 1.00 26.09 355 ALA A CA 1
ATOM 2630 C C . ALA A 1 355 ? 9.082 5.470 32.653 1.00 26.09 355 ALA A C 1
ATOM 2632 O O . ALA A 1 355 ? 9.516 6.441 33.251 1.00 26.09 355 ALA A O 1
ATOM 2633 N N . ASP A 1 356 ? 8.282 5.655 31.601 1.00 26.77 356 ASP A N 1
ATOM 2634 C CA . ASP A 1 356 ? 7.941 7.024 31.179 1.00 26.77 356 ASP A CA 1
ATOM 2635 C C . ASP A 1 356 ? 6.818 7.055 30.136 1.00 26.77 356 ASP A C 1
ATOM 2637 O O . ASP A 1 356 ? 7.016 6.794 28.951 1.00 26.77 356 ASP A O 1
ATOM 2641 N N . GLY A 1 357 ? 5.612 7.422 30.582 1.00 27.14 357 GLY A N 1
ATOM 2642 C CA . GLY A 1 357 ? 4.374 7.508 29.797 1.00 27.14 357 GLY A CA 1
ATOM 2643 C C . GLY A 1 357 ? 4.345 8.591 28.709 1.00 27.14 357 GLY A C 1
ATOM 2644 O O . GLY A 1 357 ? 3.424 9.403 28.668 1.00 27.14 357 GLY A O 1
ATOM 2645 N N . ARG A 1 358 ? 5.339 8.628 27.816 1.00 26.41 358 ARG A N 1
ATOM 2646 C CA . ARG A 1 358 ? 5.363 9.452 26.596 1.00 26.41 358 ARG A CA 1
ATOM 2647 C C . ARG A 1 358 ? 6.080 8.706 25.468 1.00 26.41 358 ARG A C 1
ATOM 2649 O O . ARG A 1 358 ? 7.175 9.078 25.049 1.00 26.41 358 ARG A O 1
ATOM 2656 N N . GLY A 1 359 ? 5.446 7.654 24.952 1.00 25.03 359 GLY A N 1
ATOM 2657 C CA . GLY A 1 359 ? 5.909 6.942 23.761 1.00 25.03 359 GLY A CA 1
ATOM 2658 C C . GLY A 1 359 ? 5.927 7.859 22.534 1.00 25.03 359 GLY A C 1
ATOM 2659 O O . GLY A 1 359 ? 4.893 8.146 21.934 1.00 25.03 359 GLY A O 1
ATOM 2660 N N . ARG A 1 360 ? 7.111 8.342 22.143 1.00 27.47 360 ARG A N 1
ATOM 2661 C CA . ARG A 1 360 ? 7.338 9.021 20.859 1.00 27.47 360 ARG A CA 1
ATOM 2662 C C . ARG A 1 360 ? 7.310 7.984 19.736 1.00 27.47 360 ARG A C 1
ATOM 2664 O O . ARG A 1 360 ? 8.343 7.440 19.358 1.00 27.47 360 ARG A O 1
ATOM 2671 N N . HIS A 1 361 ? 6.125 7.738 19.190 1.00 35.59 361 HIS A N 1
ATOM 2672 C CA . HIS A 1 361 ? 5.954 6.995 17.944 1.00 35.59 361 HIS A CA 1
ATOM 2673 C C . HIS A 1 361 ? 6.612 7.776 16.790 1.00 35.59 361 HIS A C 1
ATOM 2675 O O . HIS A 1 361 ? 6.149 8.859 16.432 1.00 35.59 361 HIS A O 1
ATOM 2681 N N . LYS A 1 362 ? 7.702 7.254 16.215 1.00 27.59 362 LYS A N 1
ATOM 2682 C CA . LYS A 1 362 ? 8.308 7.783 14.984 1.00 27.59 362 LYS A CA 1
ATOM 2683 C C . LYS A 1 362 ? 7.960 6.877 13.799 1.00 27.59 362 LYS A C 1
ATOM 2685 O O . LYS A 1 362 ? 8.672 5.911 13.577 1.00 27.59 362 LYS A O 1
ATOM 2690 N N . THR A 1 363 ? 6.954 7.262 13.014 1.00 34.28 363 THR A N 1
ATOM 2691 C CA . THR A 1 363 ? 6.888 6.963 11.569 1.00 34.28 363 THR A CA 1
ATOM 2692 C C . THR A 1 363 ? 6.147 8.125 10.899 1.00 34.28 363 THR A C 1
ATOM 2694 O O . THR A 1 363 ? 5.005 8.412 11.250 1.00 34.28 363 THR A O 1
ATOM 2697 N N . VAL A 1 364 ? 6.834 8.884 10.037 1.00 38.12 364 VAL A N 1
ATOM 2698 C CA . VAL A 1 364 ? 6.392 10.202 9.514 1.00 38.12 364 VAL A CA 1
ATOM 2699 C C . VAL A 1 364 ? 5.998 10.141 8.023 1.00 38.12 364 VAL A C 1
ATOM 2701 O O . VAL A 1 364 ? 5.682 11.168 7.431 1.00 38.12 364 VAL A O 1
ATOM 2704 N N . ALA A 1 365 ? 5.948 8.961 7.400 1.00 44.69 365 ALA A N 1
ATOM 2705 C CA . ALA A 1 365 ? 5.512 8.817 6.008 1.00 44.69 365 ALA A CA 1
ATOM 2706 C C . ALA A 1 365 ? 4.044 8.360 5.919 1.00 44.69 365 ALA A C 1
ATOM 2708 O O . ALA A 1 365 ? 3.584 7.568 6.735 1.00 44.69 365 ALA A O 1
ATOM 2709 N N . ARG A 1 366 ? 3.296 8.918 4.957 1.00 63.97 366 ARG A N 1
ATOM 2710 C CA . ARG A 1 366 ? 1.988 8.413 4.512 1.00 63.97 366 ARG A CA 1
ATOM 2711 C C . ARG A 1 366 ? 2.277 7.508 3.320 1.00 63.97 366 ARG A C 1
ATOM 2713 O O . ARG A 1 366 ? 2.574 8.046 2.252 1.00 63.97 366 ARG A O 1
ATOM 2720 N N . GLU A 1 367 ? 2.252 6.195 3.501 1.00 78.25 367 GLU A N 1
ATOM 2721 C CA . GLU A 1 367 ? 2.698 5.283 2.446 1.00 78.25 367 GLU A CA 1
ATOM 2722 C C . GLU A 1 367 ? 1.879 3.996 2.338 1.00 78.25 367 GLU A C 1
ATOM 2724 O O . GLU A 1 367 ? 1.203 3.570 3.278 1.00 78.25 367 GLU A O 1
ATOM 2729 N N . ILE A 1 368 ? 1.934 3.413 1.143 1.00 83.12 368 ILE A N 1
ATOM 2730 C CA . ILE A 1 368 ? 1.512 2.050 0.854 1.00 83.12 368 ILE A CA 1
ATOM 2731 C C . ILE A 1 368 ? 2.680 1.111 1.159 1.00 83.12 368 ILE A C 1
ATOM 2733 O O . ILE A 1 368 ? 3.776 1.286 0.628 1.00 83.12 368 ILE A O 1
ATOM 2737 N N . VAL A 1 369 ? 2.416 0.084 1.958 1.00 81.00 369 VAL A N 1
ATOM 2738 C CA . VAL A 1 369 ? 3.342 -0.999 2.286 1.00 81.00 369 VAL A CA 1
ATOM 2739 C C . VAL A 1 369 ? 2.853 -2.279 1.600 1.00 81.00 369 VAL A C 1
ATOM 2741 O O . VAL A 1 369 ? 1.781 -2.775 1.952 1.00 81.00 369 VAL A O 1
ATOM 2744 N N . PRO A 1 370 ? 3.586 -2.832 0.622 1.00 79.12 370 PRO A N 1
ATOM 2745 C CA . PRO A 1 370 ? 3.187 -4.078 -0.025 1.00 79.12 370 PRO A CA 1
ATOM 2746 C C . PRO A 1 370 ? 3.342 -5.283 0.912 1.00 79.12 370 PRO A C 1
ATOM 2748 O O . PRO A 1 370 ? 4.331 -5.388 1.645 1.00 79.12 370 PRO A O 1
ATOM 2751 N N . LEU A 1 371 ? 2.388 -6.212 0.857 1.00 80.06 371 LEU A N 1
ATOM 2752 C CA . LEU A 1 371 ? 2.364 -7.408 1.700 1.00 80.06 371 LEU A CA 1
ATOM 2753 C C . LEU A 1 371 ? 3.015 -8.612 0.986 1.00 80.06 371 LEU A C 1
ATOM 2755 O O . LEU A 1 371 ? 2.899 -8.719 -0.236 1.00 80.06 371 LEU A O 1
ATOM 2759 N N . PRO A 1 372 ? 3.681 -9.536 1.711 1.00 70.06 372 PRO A N 1
ATOM 2760 C CA . PRO A 1 372 ? 4.343 -10.702 1.112 1.00 70.06 372 PRO A CA 1
ATOM 2761 C C . PRO A 1 372 ? 3.400 -11.623 0.328 1.00 70.06 372 PRO A C 1
ATOM 2763 O O . PRO A 1 372 ? 3.774 -12.130 -0.721 1.00 70.06 372 PRO A O 1
ATOM 2766 N N . GLY A 1 373 ? 2.166 -11.808 0.810 1.00 69.31 373 GLY A N 1
ATOM 2767 C CA . GLY A 1 373 ? 1.131 -12.602 0.134 1.00 69.31 373 GLY A CA 1
ATOM 2768 C C . GLY A 1 373 ? 0.396 -11.865 -0.993 1.00 69.31 373 GLY A C 1
ATOM 2769 O O . GLY A 1 373 ? -0.598 -12.378 -1.501 1.00 69.31 373 GLY A O 1
ATOM 2770 N N . GLY A 1 374 ? 0.844 -10.660 -1.364 1.00 71.69 374 GLY A N 1
ATOM 2771 C CA . GLY A 1 374 ? 0.153 -9.762 -2.286 1.00 71.69 374 GLY A CA 1
ATOM 2772 C C . GLY A 1 374 ? -0.861 -8.845 -1.596 1.00 71.69 374 GLY A C 1
ATOM 2773 O O . GLY A 1 374 ? -1.293 -9.076 -0.465 1.00 71.69 374 GLY A O 1
ATOM 2774 N N . GLY A 1 375 ? -1.241 -7.776 -2.295 1.00 82.31 375 GLY A N 1
ATOM 2775 C CA . GLY A 1 375 ? -2.035 -6.696 -1.722 1.00 82.31 375 GLY A CA 1
ATOM 2776 C C . GLY A 1 375 ? -1.181 -5.722 -0.923 1.00 82.31 375 GLY A C 1
ATOM 2777 O O . GLY A 1 375 ? 0.045 -5.840 -0.834 1.00 82.31 375 GLY A O 1
ATOM 2778 N N . VAL A 1 376 ? -1.837 -4.718 -0.350 1.00 87.88 376 VAL A N 1
ATOM 2779 C CA . VAL A 1 376 ? -1.131 -3.618 0.300 1.00 87.88 376 VAL A CA 1
ATOM 2780 C C . VAL A 1 376 ? -1.796 -3.148 1.580 1.00 87.88 376 VAL A C 1
ATOM 2782 O O . VAL A 1 376 ? -3.018 -3.131 1.704 1.00 87.88 376 VAL A O 1
ATOM 2785 N N . LEU A 1 377 ? -0.970 -2.691 2.510 1.00 88.00 377 LEU A N 1
ATOM 2786 C CA . LEU A 1 377 ? -1.364 -1.987 3.714 1.00 88.00 377 LEU A CA 1
ATOM 2787 C C . LEU A 1 377 ? -1.162 -0.482 3.525 1.00 88.00 377 LEU A C 1
ATOM 2789 O O . LEU A 1 377 ? -0.093 -0.035 3.121 1.00 88.00 377 LEU A O 1
ATOM 2793 N N . VAL A 1 378 ? -2.157 0.318 3.890 1.00 86.94 378 VAL A N 1
ATOM 2794 C CA . VAL A 1 378 ? -2.036 1.774 3.967 1.00 86.94 378 VAL A CA 1
ATOM 2795 C C . VAL A 1 378 ? -1.828 2.187 5.425 1.00 86.94 378 VAL A C 1
ATOM 2797 O O . VAL A 1 378 ? -2.763 2.139 6.227 1.00 86.94 378 VAL A O 1
ATOM 2800 N N . ASP A 1 379 ? -0.618 2.641 5.770 1.00 75.88 379 ASP A N 1
ATOM 2801 C CA . ASP A 1 379 ? -0.328 3.265 7.070 1.00 75.88 379 ASP A CA 1
ATOM 2802 C C . ASP A 1 379 ? -0.137 4.767 6.863 1.00 75.88 379 ASP A C 1
ATOM 2804 O O . ASP A 1 379 ? 0.881 5.247 6.362 1.00 75.88 379 ASP A O 1
ATOM 2808 N N . THR A 1 380 ? -1.153 5.545 7.238 1.00 64.06 380 THR A N 1
ATOM 2809 C CA . THR A 1 380 ? -1.016 6.999 7.304 1.00 64.06 380 THR A CA 1
ATOM 2810 C C . THR A 1 380 ? -1.248 7.468 8.737 1.00 64.06 380 THR A C 1
ATOM 2812 O O . THR A 1 380 ? -2.261 7.119 9.352 1.00 64.06 380 THR A O 1
ATOM 2815 N N . PRO A 1 381 ? -0.375 8.333 9.290 1.00 57.88 381 PRO A N 1
ATOM 2816 C CA . PRO A 1 381 ? -0.593 8.922 10.612 1.00 57.88 381 PRO A CA 1
ATOM 2817 C C . PRO A 1 381 ? -1.962 9.611 10.761 1.00 57.88 381 PRO A C 1
ATOM 2819 O O . PRO A 1 381 ? -2.488 9.707 11.864 1.00 57.88 381 PRO A O 1
ATOM 2822 N N . GLY A 1 382 ? -2.553 10.075 9.652 1.00 50.78 382 GLY A N 1
ATOM 2823 C CA . GLY A 1 382 ? -3.869 10.709 9.625 1.00 50.78 382 GLY A CA 1
ATOM 2824 C C . GLY A 1 382 ? -5.041 9.743 9.822 1.00 50.78 382 GLY A C 1
ATOM 2825 O O . GLY A 1 382 ? -6.013 10.139 10.454 1.00 50.78 382 GLY A O 1
ATOM 2826 N N . LEU A 1 383 ? -4.960 8.492 9.352 1.00 58.19 383 LEU A N 1
ATOM 2827 C CA . LEU A 1 383 ? -6.002 7.479 9.603 1.00 58.19 383 LEU A CA 1
ATOM 2828 C C . LEU A 1 383 ? -6.138 7.187 11.102 1.00 58.19 383 LEU A C 1
ATOM 2830 O O . LEU A 1 383 ? -7.243 7.037 11.619 1.00 58.19 383 LEU A O 1
ATOM 2834 N N . ARG A 1 384 ? -5.009 7.222 11.824 1.00 51.84 384 ARG A N 1
ATOM 2835 C CA . ARG A 1 384 ? -4.974 7.104 13.289 1.00 51.84 384 ARG A CA 1
ATOM 2836 C C . ARG A 1 384 ? -5.690 8.259 13.988 1.00 51.84 384 ARG A C 1
ATOM 2838 O O . ARG A 1 384 ? -6.175 8.054 15.091 1.00 51.84 384 ARG A O 1
ATOM 2845 N N . ALA A 1 385 ? -5.731 9.438 13.362 1.00 42.59 385 ALA A N 1
ATOM 2846 C CA . ALA A 1 385 ? -6.358 10.646 13.892 1.00 42.59 385 ALA A CA 1
ATOM 2847 C C . ALA A 1 385 ? -7.819 10.815 13.443 1.00 42.59 385 ALA A C 1
ATOM 2849 O O . ALA A 1 385 ? -8.598 11.339 14.212 1.00 42.59 385 ALA A O 1
ATOM 2850 N N . VAL A 1 386 ? -8.234 10.356 12.254 1.00 47.50 386 VAL A N 1
ATOM 2851 C CA . VAL A 1 386 ? -9.642 10.460 11.796 1.00 47.50 386 VAL A CA 1
ATOM 2852 C C . VAL A 1 386 ? -10.577 9.521 12.562 1.00 47.50 386 VAL A C 1
ATOM 2854 O O . VAL A 1 386 ? -11.718 9.884 12.821 1.00 47.50 386 VAL A O 1
ATOM 2857 N N . ALA A 1 387 ? -10.069 8.382 13.046 1.00 44.75 387 ALA A N 1
ATOM 2858 C CA . ALA A 1 387 ? -10.752 7.549 14.044 1.00 44.75 387 ALA A CA 1
ATOM 2859 C C . ALA A 1 387 ? -10.923 8.246 15.415 1.00 44.75 387 ALA A C 1
ATOM 2861 O O . ALA A 1 387 ? -11.549 7.710 16.331 1.00 44.75 387 ALA A O 1
ATOM 2862 N N . MET A 1 388 ? -10.340 9.436 15.580 1.00 44.31 388 MET A N 1
ATOM 2863 C CA . MET A 1 388 ? -10.411 10.249 16.785 1.00 44.31 388 MET A CA 1
ATOM 2864 C C . MET A 1 388 ? -11.090 11.564 16.414 1.00 44.31 388 MET A C 1
ATOM 2866 O O . MET A 1 388 ? -10.490 12.466 15.845 1.00 44.31 388 MET A O 1
ATOM 2870 N N . THR A 1 389 ? -12.371 11.713 16.739 1.00 43.81 389 THR A N 1
ATOM 2871 C CA . THR A 1 389 ? -12.957 13.054 16.764 1.00 43.81 389 THR A CA 1
ATOM 2872 C C . THR A 1 389 ? -12.104 13.917 17.698 1.00 43.81 389 THR A C 1
ATOM 2874 O O . THR A 1 389 ? -12.030 13.615 18.889 1.00 43.81 389 THR A O 1
ATOM 2877 N N . ASP A 1 390 ? -11.470 14.974 17.167 1.00 40.94 390 ASP A N 1
ATOM 2878 C CA . ASP A 1 390 ? -10.612 15.928 17.906 1.00 40.94 390 ASP A CA 1
ATOM 2879 C C . ASP A 1 390 ? -11.302 16.462 19.180 1.00 40.94 390 ASP A C 1
ATOM 2881 O O . ASP A 1 390 ? -10.650 16.794 20.171 1.00 40.94 390 ASP A O 1
ATOM 2885 N N . ALA A 1 391 ? -12.639 16.472 19.184 1.00 41.06 391 ALA A N 1
ATOM 2886 C CA . ALA A 1 391 ? -13.445 16.785 20.350 1.00 41.06 391 ALA A CA 1
ATOM 2887 C C . ALA A 1 391 ? -13.174 15.829 21.521 1.00 41.06 391 ALA A C 1
ATOM 2889 O O . ALA A 1 391 ? -12.973 16.304 22.622 1.00 41.06 391 ALA A O 1
ATOM 2890 N N . GLU A 1 392 ? -13.093 14.511 21.336 1.00 38.09 392 GLU A N 1
ATOM 2891 C CA . GLU A 1 392 ? -13.026 13.572 22.464 1.00 38.09 392 GLU A CA 1
ATOM 2892 C C . GLU A 1 392 ? -11.638 13.363 23.052 1.00 38.09 392 GLU A C 1
ATOM 2894 O O . GLU A 1 392 ? -11.554 13.161 24.251 1.00 38.09 392 GLU A O 1
ATOM 2899 N N . GLN A 1 393 ? -10.543 13.435 22.294 1.00 39.69 393 GLN A N 1
ATOM 2900 C CA . GLN A 1 393 ? -9.224 13.459 22.941 1.00 39.69 393 GLN A CA 1
ATOM 2901 C C . GLN A 1 393 ? -8.980 14.797 23.626 1.00 39.69 393 GLN A C 1
ATOM 2903 O O . GLN A 1 393 ? -8.427 14.813 24.720 1.00 39.69 393 GLN A O 1
ATOM 2908 N N . GLY A 1 394 ? -9.443 15.904 23.040 1.00 42.50 394 GLY A N 1
ATOM 2909 C CA . GLY A 1 394 ? -9.439 17.200 23.709 1.00 42.50 394 GLY A CA 1
ATOM 2910 C C . GLY A 1 394 ? -10.275 17.173 24.989 1.00 42.50 394 GLY A C 1
ATOM 2911 O O . GLY A 1 394 ? -9.767 17.539 26.039 1.00 42.50 394 GLY A O 1
ATOM 2912 N N . VAL A 1 395 ? -11.513 16.666 24.929 1.00 44.19 395 VAL A N 1
ATOM 2913 C CA . VAL A 1 395 ? -12.430 16.535 26.076 1.00 44.19 395 VAL A CA 1
ATOM 2914 C C . VAL A 1 395 ? -11.901 15.537 27.093 1.00 44.19 395 VAL A C 1
ATOM 2916 O O . VAL A 1 395 ? -11.743 15.894 28.247 1.00 44.19 395 VAL A O 1
ATOM 2919 N N . ALA A 1 396 ? -11.624 14.293 26.706 1.00 45.12 396 ALA A N 1
ATOM 2920 C CA . ALA A 1 396 ? -11.225 13.236 27.633 1.00 45.12 396 ALA A CA 1
ATOM 2921 C C . ALA A 1 396 ? -9.861 13.521 28.267 1.00 45.12 396 ALA A C 1
ATOM 2923 O O . ALA A 1 396 ? -9.645 13.149 29.411 1.00 45.12 396 ALA A O 1
ATOM 2924 N N . THR A 1 397 ? -8.960 14.230 27.574 1.00 47.78 397 THR A N 1
ATOM 2925 C CA . THR A 1 397 ? -7.699 14.686 28.182 1.00 47.78 397 THR A CA 1
ATOM 2926 C C . THR A 1 397 ? -7.901 15.946 29.036 1.00 47.78 397 THR A C 1
ATOM 2928 O O . THR A 1 397 ? -7.280 16.065 30.087 1.00 47.78 397 THR A O 1
ATOM 2931 N N . ALA A 1 398 ? -8.769 16.887 28.638 1.00 51.56 398 ALA A N 1
ATOM 2932 C CA . ALA A 1 398 ? -9.036 18.115 29.406 1.00 51.56 398 ALA A CA 1
ATOM 2933 C C . ALA A 1 398 ? -9.944 17.902 30.633 1.00 51.56 398 ALA A C 1
ATOM 2935 O O . ALA A 1 398 ? -9.889 18.695 31.577 1.00 51.56 398 ALA A O 1
ATOM 2936 N N . PHE A 1 399 ? -10.752 16.842 30.614 1.00 70.25 399 PHE A N 1
ATOM 2937 C CA . PHE A 1 399 ? -11.726 16.450 31.635 1.00 70.25 399 PHE A CA 1
ATOM 2938 C C . PHE A 1 399 ? -11.497 15.000 32.098 1.00 70.25 399 PHE A C 1
ATOM 2940 O O . PHE A 1 399 ? -12.451 14.281 32.396 1.00 70.25 399 PHE A O 1
ATOM 2947 N N . ALA A 1 400 ? -10.235 14.558 32.135 1.00 62.66 400 ALA A N 1
ATOM 2948 C CA . ALA A 1 400 ? -9.853 13.214 32.583 1.00 62.66 400 ALA A CA 1
ATOM 2949 C C . ALA A 1 400 ? -10.362 12.906 34.001 1.00 62.66 400 ALA A C 1
ATOM 2951 O O . ALA A 1 400 ? -10.789 11.794 34.279 1.00 62.66 400 ALA A O 1
ATOM 2952 N N . ASP A 1 401 ? -10.405 13.928 34.852 1.00 69.69 401 ASP A N 1
ATOM 2953 C CA . ASP A 1 401 ? -10.968 13.885 36.198 1.00 69.69 401 ASP A CA 1
ATOM 2954 C C . ASP A 1 401 ? -12.473 13.570 36.213 1.00 69.69 401 ASP A C 1
ATOM 2956 O O . ASP A 1 401 ? -12.950 12.842 37.076 1.00 69.69 401 ASP A O 1
ATOM 2960 N N . ILE A 1 402 ? -13.231 14.060 35.227 1.00 78.06 402 ILE A N 1
ATOM 2961 C CA . ILE A 1 402 ? -14.653 13.720 35.073 1.00 78.06 402 ILE A CA 1
ATOM 2962 C C . ILE A 1 402 ? -14.810 12.312 34.492 1.00 78.06 402 ILE A C 1
ATOM 2964 O O . ILE A 1 402 ? -15.714 11.589 34.900 1.00 78.06 402 ILE A O 1
ATOM 2968 N N . ALA A 1 403 ? -13.944 11.913 33.557 1.00 70.19 403 ALA A N 1
ATOM 2969 C CA . ALA A 1 403 ? -13.979 10.584 32.949 1.00 70.19 403 ALA A CA 1
ATOM 2970 C C . ALA A 1 403 ? -13.670 9.466 33.962 1.00 70.19 403 ALA A C 1
ATOM 2972 O O . ALA A 1 403 ? -14.319 8.424 33.927 1.00 70.19 403 ALA A O 1
ATOM 2973 N N . GLU A 1 404 ? -12.733 9.705 34.882 1.00 78.00 404 GLU A N 1
ATOM 2974 C CA . GLU A 1 404 ? -12.400 8.791 35.980 1.00 78.00 404 GLU A CA 1
ATOM 2975 C C . GLU A 1 404 ? -13.591 8.624 36.935 1.00 78.00 404 GLU A C 1
ATOM 2977 O O . GLU A 1 404 ? -14.038 7.508 37.177 1.00 78.00 404 GLU A O 1
ATOM 2982 N N . LEU A 1 405 ? -14.211 9.730 37.360 1.00 82.06 405 LEU A N 1
ATOM 2983 C CA . LEU A 1 405 ? -15.424 9.705 38.189 1.00 82.06 405 LEU A CA 1
ATOM 2984 C C . LEU A 1 405 ? -16.639 9.099 37.465 1.00 82.06 405 LEU A C 1
ATOM 2986 O O . LEU A 1 405 ? -17.546 8.559 38.096 1.00 82.06 405 LEU A O 1
ATOM 2990 N N . ALA A 1 406 ? -16.704 9.207 36.138 1.00 77.62 406 ALA A N 1
ATOM 2991 C CA . ALA A 1 406 ? -17.791 8.642 35.348 1.00 77.62 406 ALA A CA 1
ATOM 2992 C C . ALA A 1 406 ? -17.755 7.107 35.301 1.00 77.62 406 ALA A C 1
ATOM 2994 O O . ALA A 1 406 ? -18.813 6.503 35.128 1.00 77.62 406 ALA A O 1
ATOM 2995 N N . ALA A 1 407 ? -16.588 6.481 35.495 1.00 81.50 407 ALA A N 1
ATOM 2996 C CA . ALA A 1 407 ? -16.457 5.024 35.561 1.00 81.50 407 ALA A CA 1
ATOM 2997 C C . ALA A 1 407 ? -17.204 4.422 36.765 1.00 81.50 407 ALA A C 1
ATOM 2999 O O . ALA A 1 407 ? -17.724 3.313 36.672 1.00 81.50 407 ALA A O 1
ATOM 3000 N N . ASP A 1 408 ? -17.343 5.193 37.846 1.00 86.88 408 ASP A N 1
ATOM 3001 C CA . ASP A 1 408 ? -18.052 4.794 39.067 1.00 86.88 408 ASP A CA 1
ATOM 3002 C C . ASP A 1 408 ? -19.554 5.127 39.033 1.00 86.88 408 ASP A C 1
ATOM 3004 O O . ASP A 1 408 ? -20.276 4.972 40.024 1.00 86.88 408 ASP A O 1
ATOM 3008 N N . CYS A 1 409 ? -20.065 5.628 37.905 1.00 85.19 409 CYS A N 1
ATOM 3009 C CA . CYS A 1 409 ? -21.490 5.879 37.760 1.00 85.19 409 CYS A CA 1
ATOM 3010 C C . CYS A 1 409 ? -22.274 4.565 37.698 1.00 85.19 409 CYS A C 1
ATOM 3012 O O . CYS A 1 409 ? -21.928 3.632 36.981 1.00 85.19 409 CYS A O 1
ATOM 3014 N N . ARG A 1 410 ? -23.419 4.535 38.387 1.00 76.75 410 ARG A N 1
ATOM 3015 C CA . ARG A 1 410 ? -24.345 3.394 38.380 1.00 76.75 410 ARG A CA 1
ATOM 3016 C C . ARG A 1 410 ? -24.809 2.992 36.973 1.00 76.75 410 ARG A C 1
ATOM 3018 O O . ARG A 1 410 ? -25.103 1.822 36.744 1.00 76.75 410 ARG A O 1
ATOM 3025 N N . PHE A 1 411 ? -24.936 3.962 36.070 1.00 65.44 411 PHE A N 1
ATOM 3026 C CA . PHE A 1 411 ? -25.402 3.764 34.700 1.00 65.44 411 PHE A CA 1
ATOM 3027 C C . PHE A 1 411 ? -24.296 4.118 33.707 1.00 65.44 411 PHE A C 1
ATOM 3029 O O . PHE A 1 411 ? -23.675 5.177 33.816 1.00 65.44 411 PHE A O 1
ATOM 3036 N N . SER A 1 412 ? -24.090 3.260 32.709 1.00 58.06 412 SER A N 1
ATOM 3037 C CA . SER A 1 412 ? -23.073 3.435 31.664 1.00 58.06 412 SER A CA 1
ATOM 3038 C C . SER A 1 412 ? -23.424 4.534 30.646 1.00 58.06 412 SER A C 1
ATOM 3040 O O . SER A 1 412 ? -22.562 5.021 29.910 1.00 58.06 412 SER A O 1
ATOM 3042 N N . ASP A 1 413 ? -24.684 4.966 30.593 1.00 60.16 413 ASP A N 1
ATOM 3043 C CA . ASP A 1 413 ? -25.217 6.062 29.774 1.00 60.16 413 ASP A CA 1
ATOM 3044 C C . ASP A 1 413 ? -25.550 7.326 30.583 1.00 60.16 413 ASP A C 1
ATOM 3046 O O . ASP A 1 413 ? -26.223 8.227 30.081 1.00 60.16 413 ASP A O 1
ATOM 3050 N N . CYS A 1 414 ? -25.030 7.426 31.811 1.00 69.62 414 CYS A N 1
ATOM 3051 C CA . CYS A 1 414 ? -25.209 8.586 32.675 1.00 69.62 414 CYS A CA 1
ATOM 3052 C C . CYS A 1 414 ? -24.815 9.886 31.948 1.00 69.62 414 CYS A C 1
ATOM 3054 O O . CYS A 1 414 ? -23.680 10.060 31.505 1.00 69.62 414 CYS A O 1
ATOM 3056 N N . THR A 1 415 ? -25.754 10.828 31.842 1.00 75.94 415 THR A N 1
ATOM 3057 C CA . THR A 1 415 ? -25.517 12.174 31.290 1.00 75.94 415 THR A CA 1
ATOM 3058 C C . THR A 1 415 ? -24.980 13.143 32.347 1.00 75.94 415 THR A C 1
ATOM 3060 O O . THR A 1 415 ? -24.699 14.314 32.071 1.00 75.94 415 THR A O 1
ATOM 3063 N N . HIS A 1 416 ? -24.823 12.630 33.567 1.00 84.50 416 HIS A N 1
ATOM 3064 C CA . HIS A 1 416 ? -24.431 13.317 34.782 1.00 84.50 416 HIS A CA 1
ATOM 3065 C C . HIS A 1 416 ? -25.371 14.447 35.182 1.00 84.50 416 HIS A C 1
ATOM 3067 O O . HIS A 1 416 ? -24.974 15.264 36.000 1.00 84.50 416 HIS A O 1
ATOM 3073 N N . ALA A 1 417 ? -26.585 14.518 34.633 1.00 76.81 417 ALA A N 1
ATOM 3074 C CA . ALA A 1 417 ? -27.580 15.574 34.817 1.00 76.81 417 ALA A CA 1
ATOM 3075 C C . ALA A 1 417 ? -28.431 15.445 36.099 1.00 76.81 417 ALA A C 1
ATOM 3077 O O . ALA A 1 417 ? -29.409 16.175 36.251 1.00 76.81 417 ALA A O 1
ATOM 3078 N N . GLY A 1 418 ? -28.050 14.560 37.024 1.00 75.94 418 GLY A N 1
ATOM 3079 C CA . GLY A 1 418 ? -28.745 14.342 38.300 1.00 75.94 418 GLY A CA 1
ATOM 3080 C C . GLY A 1 418 ? -29.352 12.946 38.430 1.00 75.94 418 GLY A C 1
ATOM 3081 O O . GLY A 1 418 ? -30.277 12.738 39.211 1.00 75.94 418 GLY A O 1
ATOM 3082 N N . GLU A 1 419 ? -28.862 11.985 37.648 1.00 84.56 419 GLU A N 1
ATOM 3083 C CA . GLU A 1 419 ? -29.284 10.594 37.725 1.00 84.56 419 GLU A CA 1
ATOM 3084 C C . GLU A 1 419 ? -28.913 9.969 39.082 1.00 84.56 419 GLU A C 1
ATOM 3086 O O . GLU A 1 419 ? -27.826 10.223 39.618 1.00 84.56 419 GLU A O 1
ATOM 3091 N N . PRO A 1 420 ? -29.778 9.105 39.644 1.00 79.12 420 PRO A N 1
ATOM 3092 C CA . PRO A 1 420 ? -29.502 8.452 40.916 1.00 79.12 420 PRO A CA 1
ATOM 3093 C C . PRO A 1 420 ? -28.297 7.508 40.798 1.00 79.12 420 PRO A C 1
ATOM 3095 O O . PRO A 1 420 ? -28.302 6.577 39.996 1.00 79.12 420 PRO A O 1
ATOM 3098 N N . GLY A 1 421 ? -27.281 7.710 41.640 1.00 80.06 421 GLY A N 1
ATOM 3099 C CA . GLY A 1 421 ? -26.030 6.939 41.588 1.00 80.06 421 GLY A CA 1
ATOM 3100 C C . GLY A 1 421 ? -24.996 7.484 40.595 1.00 80.06 421 GLY A C 1
ATOM 3101 O O . GLY A 1 421 ? -24.104 6.750 40.178 1.00 80.06 421 GLY A O 1
ATOM 3102 N N . CYS A 1 422 ? -25.108 8.752 40.194 1.00 89.75 422 CYS A N 1
ATOM 3103 C CA . CYS A 1 422 ? -24.077 9.442 39.429 1.00 89.75 422 CYS A CA 1
ATOM 3104 C C . CYS A 1 422 ? -22.905 9.861 40.336 1.00 89.75 422 CYS A C 1
ATOM 3106 O O . CYS A 1 422 ? -23.013 10.826 41.095 1.00 89.75 422 CYS A O 1
ATOM 3108 N N . ALA A 1 423 ? -21.771 9.168 40.222 1.00 87.31 423 ALA A N 1
ATOM 3109 C CA . ALA A 1 423 ? -20.545 9.488 40.953 1.00 87.31 423 ALA A CA 1
ATOM 3110 C C . ALA A 1 423 ? -20.000 10.890 40.621 1.00 87.31 423 ALA A C 1
ATOM 3112 O O . ALA A 1 423 ? -19.532 11.599 41.508 1.00 87.31 423 ALA A O 1
ATOM 3113 N N . VAL A 1 424 ? -20.162 11.354 39.377 1.00 87.06 424 VAL A N 1
ATOM 3114 C CA . VAL A 1 424 ? -19.773 12.715 38.965 1.00 87.06 424 VAL A CA 1
ATOM 3115 C C . VAL A 1 424 ? -20.617 13.783 39.671 1.00 87.06 424 VAL A C 1
ATOM 3117 O O . VAL A 1 424 ? -20.082 14.788 40.129 1.00 87.06 424 VAL A O 1
ATOM 3120 N N . ALA A 1 425 ? -21.932 13.576 39.795 1.00 85.69 425 ALA A N 1
ATOM 3121 C CA . ALA A 1 425 ? -22.813 14.507 40.500 1.00 85.69 425 ALA A CA 1
ATOM 3122 C C . ALA A 1 425 ? -22.527 14.504 42.010 1.00 85.69 425 ALA A C 1
ATOM 3124 O O . ALA A 1 425 ? -22.431 15.571 42.613 1.00 85.69 425 ALA A O 1
ATOM 3125 N N . ALA A 1 426 ? -22.290 13.324 42.591 1.00 87.75 426 ALA A N 1
ATOM 3126 C CA . ALA A 1 426 ? -21.888 13.188 43.989 1.00 87.75 426 ALA A CA 1
ATOM 3127 C C . ALA A 1 426 ? -20.551 13.896 44.280 1.00 87.75 426 ALA A C 1
ATOM 3129 O O . ALA A 1 426 ? -20.414 14.556 45.307 1.00 87.75 426 ALA A O 1
ATOM 3130 N N . ALA A 1 427 ? -19.583 13.832 43.360 1.00 87.06 427 ALA A N 1
ATOM 3131 C CA . ALA A 1 427 ? -18.307 14.534 43.489 1.00 87.06 427 ALA A CA 1
ATOM 3132 C C . ALA A 1 427 ? -18.451 16.065 43.435 1.00 87.06 427 ALA A C 1
ATOM 3134 O O . ALA A 1 427 ? -17.661 16.773 44.069 1.00 87.06 427 ALA A O 1
ATOM 3135 N N . VAL A 1 428 ? -19.455 16.581 42.714 1.00 89.75 428 VAL A N 1
ATOM 3136 C CA . VAL A 1 428 ? -19.808 18.010 42.729 1.00 89.75 428 VAL A CA 1
ATOM 3137 C C . VAL A 1 428 ? -20.467 18.399 44.050 1.00 89.75 428 VAL A C 1
ATOM 3139 O O . VAL A 1 428 ? -20.082 19.403 44.645 1.00 89.75 428 VAL A O 1
ATOM 3142 N N . GLU A 1 429 ? -21.409 17.595 44.549 1.00 87.44 429 GLU A N 1
ATOM 3143 C CA . GLU A 1 429 ? -22.058 17.826 45.849 1.00 87.44 429 GLU A CA 1
ATOM 3144 C C . GLU A 1 429 ? -21.062 17.778 47.018 1.00 87.44 429 GLU A C 1
ATOM 3146 O O . GLU A 1 429 ? -21.148 18.585 47.942 1.00 87.44 429 GLU A O 1
ATOM 3151 N N . ALA A 1 430 ? -20.073 16.884 46.950 1.00 88.06 430 ALA A N 1
ATOM 3152 C CA . ALA A 1 430 ? -18.994 16.764 47.928 1.00 88.06 430 ALA A CA 1
ATOM 3153 C C . ALA A 1 430 ? -17.917 17.863 47.806 1.00 88.06 430 ALA A C 1
ATOM 3155 O O . ALA A 1 430 ? -16.997 17.915 48.623 1.00 88.06 430 ALA A O 1
ATOM 3156 N N . GLY A 1 431 ? -17.991 18.730 46.788 1.00 86.38 431 GLY A N 1
ATOM 3157 C CA . GLY A 1 431 ? -17.024 19.807 46.547 1.00 86.38 431 GLY A CA 1
ATOM 3158 C C . GLY A 1 431 ? -15.663 19.350 46.008 1.00 86.38 431 GLY A C 1
ATOM 3159 O O . GLY A 1 431 ? -14.755 20.166 45.867 1.00 86.38 431 GLY A O 1
ATOM 3160 N N . THR A 1 432 ? -15.508 18.064 45.689 1.00 87.69 432 THR A N 1
ATOM 3161 C CA . THR A 1 432 ? -14.284 17.486 45.107 1.00 87.69 432 THR A CA 1
ATOM 3162 C C . THR A 1 432 ? -14.147 17.746 43.604 1.00 87.69 432 THR A C 1
ATOM 3164 O O . THR A 1 432 ? -13.037 17.713 43.081 1.00 87.69 432 THR A O 1
ATOM 3167 N N . LEU A 1 433 ? -15.252 18.062 42.919 1.00 83.81 433 LEU A N 1
ATOM 3168 C CA . LEU A 1 433 ? -15.283 18.517 41.529 1.00 83.81 433 LEU A CA 1
ATOM 3169 C C . LEU A 1 433 ? -16.014 19.874 41.452 1.00 83.81 433 LEU A C 1
ATOM 3171 O O . LEU A 1 433 ? -17.172 19.960 41.859 1.00 83.81 433 LEU A O 1
ATOM 3175 N N . PRO A 1 434 ? -15.403 20.949 40.922 1.00 85.94 434 PRO A N 1
ATOM 3176 C CA . PRO A 1 434 ? -16.092 22.231 40.777 1.00 85.94 434 PRO A CA 1
ATOM 3177 C C . PRO A 1 434 ? -17.304 22.141 39.836 1.00 85.94 434 PRO A C 1
ATOM 3179 O O . PRO A 1 434 ? -17.192 21.630 38.721 1.00 85.94 434 PRO A O 1
ATOM 3182 N N . ALA A 1 435 ? -18.452 22.699 40.235 1.00 81.25 435 ALA A N 1
ATOM 3183 C CA . ALA A 1 435 ? -19.689 22.656 39.442 1.00 81.25 435 ALA A CA 1
ATOM 3184 C C . ALA A 1 435 ? -19.537 23.274 38.034 1.00 81.25 435 ALA A C 1
ATOM 3186 O O . ALA A 1 435 ? -20.016 22.709 37.049 1.00 81.25 435 ALA A O 1
ATOM 3187 N N . GLU A 1 436 ? -18.790 24.378 37.919 1.00 77.00 436 GLU A N 1
ATOM 3188 C CA . GLU A 1 436 ? -18.480 25.053 36.645 1.00 77.00 436 GLU A CA 1
ATOM 3189 C C . GLU A 1 436 ? -17.724 24.143 35.658 1.00 77.00 436 GLU A C 1
ATOM 3191 O O . GLU A 1 436 ? -17.833 24.271 34.433 1.00 77.00 436 GLU A O 1
ATOM 3196 N N . ARG A 1 437 ? -16.960 23.180 36.188 1.00 78.12 437 ARG A N 1
ATOM 3197 C CA . ARG A 1 437 ? -16.182 22.222 35.400 1.00 78.12 437 ARG A CA 1
ATOM 3198 C C . ARG A 1 437 ? -17.088 21.173 34.754 1.00 78.12 437 ARG A C 1
ATOM 3200 O O . ARG A 1 437 ? -16.927 20.884 33.568 1.00 78.12 437 ARG A O 1
ATOM 3207 N N . LEU A 1 438 ? -18.093 20.685 35.487 1.00 82.44 438 LEU A N 1
ATOM 3208 C CA . LEU A 1 438 ? -19.136 19.802 34.953 1.00 82.44 438 LEU A CA 1
ATOM 3209 C C . LEU A 1 438 ? -20.023 20.520 33.924 1.00 82.44 438 LEU A C 1
ATOM 3211 O O . LEU A 1 438 ? -20.400 19.936 32.907 1.00 82.44 438 LEU A O 1
ATOM 3215 N N . GLU A 1 439 ? -20.329 21.798 34.144 1.00 78.31 439 GLU A N 1
ATOM 3216 C CA . GLU A 1 439 ? -21.085 22.610 33.187 1.00 78.31 439 GLU A CA 1
ATOM 3217 C C . GLU A 1 439 ? -20.324 22.794 31.864 1.00 78.31 439 GLU A C 1
ATOM 3219 O O . GLU A 1 439 ? -20.885 22.585 30.784 1.00 78.31 439 GLU A O 1
ATOM 3224 N N . SER A 1 440 ? -19.023 23.083 31.948 1.00 68.75 440 SER A N 1
ATOM 3225 C CA . SER A 1 440 ? -18.133 23.184 30.784 1.00 68.75 440 SER A CA 1
ATOM 3226 C C . SER A 1 440 ? -18.080 21.877 29.985 1.00 68.75 440 SER A C 1
ATOM 3228 O O . SER A 1 440 ? -18.176 21.898 28.756 1.00 68.75 440 SER A O 1
ATOM 3230 N N . TYR A 1 441 ? -18.001 20.737 30.676 1.00 73.69 441 TYR A N 1
ATOM 3231 C CA . TYR A 1 441 ? -18.035 19.408 30.063 1.00 73.69 441 TYR A CA 1
ATOM 3232 C C . TYR A 1 441 ? -19.348 19.145 29.308 1.00 73.69 441 TYR A C 1
ATOM 3234 O O . TYR A 1 441 ? -19.332 18.747 28.141 1.00 73.69 441 TYR A O 1
ATOM 3242 N N . ARG A 1 442 ? -20.499 19.427 29.932 1.00 74.88 442 ARG A N 1
ATOM 3243 C CA . ARG A 1 442 ? -21.820 19.231 29.307 1.00 74.88 442 ARG A CA 1
ATOM 3244 C C . ARG A 1 442 ? -22.028 20.128 28.090 1.00 74.88 442 ARG A C 1
ATOM 3246 O O . ARG A 1 442 ? -22.552 19.665 27.077 1.00 74.88 442 ARG A O 1
ATOM 3253 N N . LYS A 1 443 ? -21.611 21.395 28.171 1.00 67.38 443 LYS A N 1
ATOM 3254 C CA . LYS A 1 443 ? -21.705 22.341 27.052 1.00 67.38 443 LYS A CA 1
ATOM 3255 C C . LYS A 1 443 ? -20.930 21.829 25.839 1.00 67.38 443 LYS A C 1
ATOM 3257 O O . LYS A 1 443 ? -21.461 21.813 24.731 1.00 67.38 443 LYS A O 1
ATOM 3262 N N . LEU A 1 444 ? -19.713 21.344 26.062 1.00 58.50 444 LEU A N 1
ATOM 3263 C CA . LEU A 1 444 ? -18.845 20.881 24.986 1.00 58.50 444 LEU A CA 1
ATOM 3264 C C . LEU A 1 444 ? -19.314 19.541 24.381 1.00 58.50 444 LEU A C 1
ATOM 3266 O O . LEU A 1 444 ? -19.255 19.359 23.166 1.00 58.50 444 LEU A O 1
ATOM 3270 N N . GLN A 1 445 ? -19.892 18.648 25.194 1.00 59.94 445 GLN A N 1
ATOM 3271 C CA . GLN A 1 445 ? -20.603 17.448 24.722 1.00 59.94 445 GLN A CA 1
ATOM 3272 C C . GLN A 1 445 ? -21.808 17.794 23.827 1.00 59.94 445 GLN A C 1
ATOM 3274 O O . GLN A 1 445 ? -22.036 17.152 22.799 1.00 59.94 445 GLN A O 1
ATOM 3279 N N . LEU A 1 446 ? -22.581 18.823 24.189 1.00 59.59 446 LEU A N 1
ATOM 3280 C CA . LEU A 1 446 ? -23.744 19.264 23.414 1.00 59.59 446 LEU A CA 1
ATOM 3281 C C . LEU A 1 446 ? -23.334 19.841 22.048 1.00 59.59 446 LEU A C 1
ATOM 3283 O O . LEU A 1 446 ? -23.948 19.523 21.028 1.00 59.59 446 LEU A O 1
ATOM 3287 N N . GLU A 1 447 ? -22.275 20.653 22.022 1.00 52.69 447 GLU A N 1
ATOM 3288 C CA . GLU A 1 447 ? -21.707 21.221 20.794 1.00 52.69 447 GLU A CA 1
ATOM 3289 C C . GLU A 1 447 ? -21.166 20.123 19.861 1.00 52.69 447 GLU A C 1
ATOM 3291 O O . GLU A 1 447 ? -21.438 20.152 18.657 1.00 52.69 447 GLU A O 1
ATOM 3296 N N . ALA A 1 448 ? -20.492 19.107 20.413 1.00 50.25 448 ALA A N 1
ATOM 3297 C CA . ALA A 1 448 ? -20.006 17.952 19.657 1.00 50.25 448 ALA A CA 1
ATOM 3298 C C . ALA A 1 448 ? -21.153 17.141 19.021 1.00 50.25 448 ALA A C 1
ATOM 3300 O O . ALA A 1 448 ? -21.105 16.822 17.830 1.00 50.25 448 ALA A O 1
ATOM 3301 N N . ARG A 1 449 ? -22.232 16.872 19.772 1.00 50.91 449 ARG A N 1
ATOM 3302 C CA . ARG A 1 449 ? -23.427 16.169 19.259 1.00 50.91 449 ARG A CA 1
ATOM 3303 C C . ARG A 1 449 ? -24.146 16.962 18.165 1.00 50.91 449 ARG A C 1
ATOM 3305 O O . ARG A 1 449 ? -24.573 16.392 17.162 1.00 50.91 449 ARG A O 1
ATOM 3312 N N . ALA A 1 450 ? -24.252 18.281 18.326 1.00 46.34 450 ALA A N 1
ATOM 3313 C CA . ALA A 1 450 ? -24.871 19.158 17.333 1.00 46.34 450 ALA A CA 1
ATOM 3314 C C . ALA A 1 450 ? -24.059 19.254 16.027 1.00 46.34 450 ALA A C 1
ATOM 3316 O O . ALA A 1 450 ? -24.639 19.454 14.957 1.00 46.34 450 ALA A O 1
ATOM 3317 N N . ALA A 1 451 ? -22.732 19.117 16.100 1.00 44.00 451 ALA A N 1
ATOM 3318 C CA . ALA A 1 451 ? -21.862 19.068 14.930 1.00 44.00 451 ALA A CA 1
ATOM 3319 C C . ALA A 1 451 ? -22.014 17.748 14.153 1.00 44.00 451 ALA A C 1
ATOM 3321 O O . ALA A 1 451 ? -22.138 17.785 12.930 1.00 44.00 451 ALA A O 1
ATOM 3322 N N . ALA A 1 452 ? -22.088 16.608 14.850 1.00 42.41 452 ALA A N 1
ATOM 3323 C CA . ALA A 1 452 ? -22.270 15.290 14.235 1.00 42.41 452 ALA A CA 1
ATOM 3324 C C . ALA A 1 452 ? -23.593 15.182 13.447 1.00 42.41 452 ALA A C 1
ATOM 3326 O O . ALA A 1 452 ? -23.594 14.818 12.273 1.00 42.41 452 ALA A O 1
ATOM 3327 N N . ALA A 1 453 ? -24.710 15.627 14.035 1.00 40.16 453 ALA A N 1
ATOM 3328 C CA . ALA A 1 453 ? -26.036 15.528 13.414 1.00 40.16 453 ALA A CA 1
ATOM 3329 C C . ALA A 1 453 ? -26.195 16.341 12.108 1.00 40.16 453 ALA A C 1
ATOM 3331 O O . ALA A 1 453 ? -27.025 16.017 11.257 1.00 40.16 453 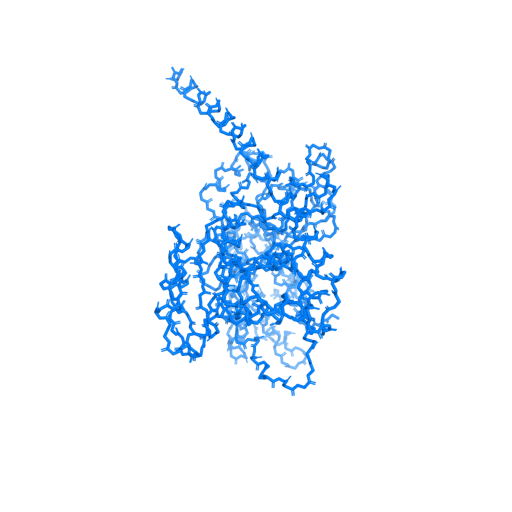ALA A O 1
ATOM 3332 N N . LYS A 1 454 ? -25.418 17.418 11.924 1.00 38.59 454 LYS A N 1
ATOM 3333 C CA . LYS A 1 454 ? -25.453 18.235 10.695 1.00 38.59 454 LYS A CA 1
ATOM 3334 C C . LYS A 1 454 ? -24.715 17.576 9.528 1.00 38.59 454 LYS A C 1
ATOM 3336 O O . LYS A 1 454 ? -25.040 17.856 8.373 1.00 38.59 454 LYS A O 1
ATOM 3341 N N . THR A 1 455 ? -23.752 16.711 9.824 1.00 35.62 455 THR A N 1
ATOM 3342 C CA . THR A 1 455 ? -22.956 15.986 8.831 1.00 35.62 455 THR A CA 1
ATOM 3343 C C . THR A 1 455 ? -23.790 14.882 8.170 1.00 35.62 455 THR A C 1
ATOM 3345 O O . THR A 1 455 ? -23.841 14.825 6.940 1.00 35.62 455 THR A O 1
ATOM 3348 N N . ASP A 1 456 ? -24.577 14.133 8.950 1.00 35.03 456 ASP A N 1
ATOM 3349 C CA . ASP A 1 456 ? -25.486 13.073 8.469 1.00 35.03 456 ASP A CA 1
ATOM 3350 C C . ASP A 1 456 ? -26.510 13.548 7.429 1.00 35.03 456 ASP A C 1
ATOM 3352 O O . ASP A 1 456 ? -26.758 12.901 6.407 1.00 35.03 456 ASP A O 1
ATOM 3356 N N . VAL A 1 457 ? -27.122 14.712 7.668 1.00 36.16 457 VAL A N 1
ATOM 3357 C CA . VAL A 1 457 ? -28.136 15.278 6.761 1.00 36.16 457 VAL A CA 1
ATOM 3358 C C . VAL A 1 457 ? -27.524 15.634 5.405 1.00 36.16 457 VAL A C 1
ATOM 3360 O O . VAL A 1 457 ? -28.183 15.499 4.372 1.00 36.16 457 VAL A O 1
ATOM 3363 N N . ARG A 1 458 ? -26.258 16.061 5.392 1.00 41.38 458 ARG A N 1
ATOM 3364 C CA . ARG A 1 458 ? -25.542 16.438 4.170 1.00 41.38 458 ARG A CA 1
ATOM 3365 C C . ARG A 1 458 ? -25.100 15.210 3.371 1.00 41.38 458 ARG A C 1
ATOM 3367 O O . ARG A 1 458 ? -25.254 15.208 2.151 1.00 41.38 458 ARG A O 1
ATOM 3374 N N . ILE A 1 459 ? -24.645 14.154 4.050 1.00 37.78 459 ILE A N 1
ATOM 3375 C CA . ILE A 1 459 ? -24.232 12.882 3.430 1.00 37.78 459 ILE A CA 1
ATOM 3376 C C . ILE A 1 459 ? -25.394 12.262 2.639 1.00 37.78 459 ILE A C 1
ATOM 3378 O O . ILE A 1 459 ? -25.253 11.979 1.447 1.00 37.78 459 ILE A O 1
ATOM 3382 N N . ARG A 1 460 ? -26.596 12.196 3.230 1.00 40.41 460 ARG A N 1
ATOM 3383 C CA . ARG A 1 460 ? -27.801 11.684 2.540 1.00 40.41 460 ARG A CA 1
ATOM 3384 C C . ARG A 1 460 ? -28.150 12.463 1.265 1.00 40.41 460 ARG A C 1
ATOM 3386 O O . ARG A 1 460 ? -28.662 11.896 0.293 1.00 40.41 460 ARG A O 1
ATOM 3393 N N . GLN A 1 461 ? -27.889 13.770 1.241 1.00 38.66 461 GLN A N 1
ATOM 3394 C CA . GLN A 1 461 ? -28.160 14.613 0.072 1.00 38.66 461 GLN A CA 1
ATOM 3395 C C . GLN A 1 461 ? -27.156 14.370 -1.064 1.00 38.66 461 GLN A C 1
ATOM 3397 O O . GLN A 1 461 ? -27.544 14.371 -2.238 1.00 38.66 461 GLN A O 1
ATOM 3402 N N . GLU A 1 462 ? -25.888 14.118 -0.738 1.00 42.12 462 GLU A N 1
ATOM 3403 C CA . GLU A 1 462 ? -24.845 13.820 -1.722 1.00 42.12 462 GLU A CA 1
ATOM 3404 C C . GLU A 1 462 ? -24.991 12.420 -2.322 1.00 42.12 462 GLU A C 1
ATOM 3406 O O . GLU A 1 462 ? -24.885 12.273 -3.542 1.00 42.12 462 GLU A O 1
ATOM 3411 N N . GLU A 1 463 ? -25.341 11.411 -1.522 1.00 42.31 463 GLU A N 1
ATOM 3412 C CA . GLU A 1 463 ? -25.660 10.066 -2.017 1.00 42.31 463 GLU A CA 1
ATOM 3413 C C . GLU A 1 463 ? -26.836 10.091 -2.995 1.00 42.31 463 GLU A C 1
ATOM 3415 O O . GLU A 1 463 ? -26.747 9.569 -4.109 1.00 42.31 463 GLU A O 1
ATOM 3420 N N . THR A 1 464 ? -27.912 10.801 -2.641 1.00 46.88 464 THR A N 1
ATOM 3421 C CA . THR A 1 464 ? -29.075 10.986 -3.522 1.00 46.88 464 THR A CA 1
ATOM 3422 C C . THR A 1 464 ? -28.674 11.623 -4.860 1.00 46.88 464 THR A C 1
ATOM 3424 O O . THR A 1 464 ? -29.238 11.308 -5.913 1.00 46.88 464 THR A O 1
ATOM 3427 N N . ARG A 1 465 ? -27.687 12.526 -4.853 1.00 48.22 465 ARG A N 1
ATOM 3428 C CA . ARG A 1 465 ? -27.174 13.186 -6.059 1.00 48.22 465 ARG A CA 1
ATOM 3429 C C . ARG A 1 465 ? -26.294 12.252 -6.895 1.00 48.22 465 ARG A C 1
ATOM 3431 O O . ARG A 1 465 ? -26.456 12.228 -8.115 1.00 48.22 465 ARG A O 1
ATOM 3438 N N . LYS A 1 466 ? -25.430 11.452 -6.260 1.00 44.50 466 LYS A N 1
ATOM 3439 C CA . LYS A 1 466 ? -24.584 10.437 -6.916 1.00 44.50 466 LYS A CA 1
ATOM 3440 C C . LYS A 1 466 ? -25.430 9.358 -7.599 1.00 44.50 466 LYS A C 1
ATOM 3442 O O . LYS A 1 466 ? -25.238 9.093 -8.785 1.00 44.50 466 LYS A O 1
ATOM 3447 N N . TRP A 1 467 ? -26.451 8.834 -6.919 1.00 48.50 467 TRP A N 1
ATOM 3448 C CA . TRP A 1 467 ? -27.373 7.842 -7.487 1.00 48.50 467 TRP A CA 1
ATOM 3449 C C . TRP A 1 467 ? -28.152 8.363 -8.699 1.00 48.50 467 TRP A C 1
ATOM 3451 O O . TRP A 1 467 ? -28.359 7.631 -9.668 1.00 48.50 467 TRP A O 1
ATOM 3461 N N . LYS A 1 468 ? -28.518 9.652 -8.714 1.00 47.97 468 LYS A N 1
ATOM 3462 C CA . LYS A 1 468 ? -29.140 10.288 -9.889 1.00 47.97 468 LYS A CA 1
ATOM 3463 C C . LYS A 1 468 ? -28.202 10.353 -11.096 1.00 47.97 468 LYS A C 1
ATOM 3465 O O . LYS A 1 468 ? -28.670 10.213 -12.225 1.00 47.97 468 LYS A O 1
ATOM 3470 N N . ILE A 1 469 ? -26.903 10.561 -10.876 1.00 51.12 469 ILE A N 1
ATOM 3471 C CA . ILE A 1 469 ? -25.896 10.605 -11.946 1.00 51.12 469 ILE A CA 1
ATOM 3472 C C . ILE A 1 469 ? -25.671 9.198 -12.510 1.00 51.12 469 ILE A C 1
ATOM 3474 O O . ILE A 1 469 ? -25.766 9.013 -13.721 1.00 51.12 469 ILE A O 1
ATOM 3478 N N . ILE A 1 470 ? -25.495 8.198 -11.642 1.00 49.50 470 ILE A N 1
ATOM 3479 C CA . ILE A 1 470 ? -25.321 6.789 -12.037 1.00 49.50 470 ILE A CA 1
ATOM 3480 C C . ILE A 1 470 ? -26.540 6.289 -12.825 1.00 49.50 470 ILE A C 1
ATOM 3482 O O . ILE A 1 470 ? -26.393 5.732 -13.913 1.00 49.50 470 ILE A O 1
ATOM 3486 N N . ALA A 1 471 ? -27.756 6.569 -12.346 1.00 50.69 471 ALA A N 1
ATOM 3487 C CA . ALA A 1 471 ? -28.986 6.193 -13.043 1.00 50.69 471 ALA A CA 1
ATOM 3488 C C . ALA A 1 471 ? -29.126 6.869 -14.420 1.00 50.69 471 ALA A C 1
ATOM 3490 O O . ALA A 1 471 ? -29.710 6.294 -15.342 1.00 50.69 471 ALA A O 1
ATOM 3491 N N . LYS A 1 472 ? -28.595 8.088 -14.582 1.00 54.47 472 LYS A N 1
ATOM 3492 C CA . LYS A 1 472 ? -28.595 8.809 -15.860 1.00 54.47 472 LYS A CA 1
ATOM 3493 C C . LYS A 1 472 ? -27.593 8.197 -16.844 1.00 54.47 472 LYS A C 1
ATOM 3495 O O . LYS A 1 472 ? -27.957 7.977 -17.997 1.00 54.47 472 LYS A O 1
ATOM 3500 N N . SER A 1 473 ? -26.389 7.861 -16.384 1.00 49.75 473 SER A N 1
ATOM 3501 C CA . SER A 1 473 ? -25.358 7.210 -17.202 1.00 49.75 473 SER A CA 1
ATOM 3502 C C . SER A 1 473 ? -25.764 5.796 -17.632 1.00 49.75 473 SER A C 1
ATOM 3504 O O . SER A 1 473 ? -25.618 5.448 -18.800 1.00 49.75 473 SER A O 1
ATOM 3506 N N . ALA A 1 474 ? -26.383 5.013 -16.741 1.00 48.38 474 ALA A N 1
ATOM 3507 C CA . ALA A 1 474 ? -26.895 3.679 -17.065 1.00 48.38 474 ALA A CA 1
ATOM 3508 C C . ALA A 1 474 ? -28.022 3.712 -18.118 1.00 48.38 474 ALA A C 1
ATOM 3510 O O . ALA A 1 474 ? -28.076 2.874 -19.018 1.00 48.38 474 ALA A O 1
ATOM 3511 N N . LYS A 1 475 ? -28.913 4.713 -18.052 1.00 56.72 475 LYS A N 1
ATOM 3512 C CA . LYS A 1 475 ? -29.952 4.923 -19.076 1.00 56.72 475 LYS A CA 1
ATOM 3513 C C . LYS A 1 475 ? -29.369 5.322 -20.431 1.00 56.72 475 LYS A C 1
ATOM 3515 O O . LYS A 1 475 ? -29.901 4.897 -21.453 1.00 56.72 475 LYS A O 1
ATOM 3520 N N . GLN A 1 476 ? -28.307 6.126 -20.438 1.00 57.06 476 GLN A N 1
ATOM 3521 C CA . GLN A 1 476 ? -27.623 6.536 -21.663 1.00 57.06 476 GLN A CA 1
ATOM 3522 C C . GLN A 1 476 ? -26.951 5.331 -22.339 1.00 57.06 476 GLN A C 1
ATOM 3524 O O . GLN A 1 476 ? -27.212 5.065 -23.507 1.00 57.06 476 GLN A O 1
ATOM 3529 N N . PHE A 1 477 ? -26.223 4.523 -21.567 1.00 50.91 477 PHE A N 1
ATOM 3530 C CA . PHE A 1 477 ? -25.566 3.303 -22.043 1.00 50.91 477 PHE A CA 1
ATOM 3531 C C . PHE A 1 477 ? -26.542 2.291 -22.675 1.00 50.91 477 PHE A C 1
ATOM 3533 O O . PHE A 1 477 ? -26.293 1.761 -23.758 1.00 50.91 477 PHE A O 1
ATOM 3540 N N . ASN A 1 478 ? -27.705 2.066 -22.051 1.00 57.72 478 ASN A N 1
ATOM 3541 C CA . ASN A 1 478 ? -28.730 1.172 -22.606 1.00 57.72 478 ASN A CA 1
ATOM 3542 C C . ASN A 1 478 ? -29.375 1.712 -23.893 1.00 57.72 478 ASN A C 1
ATOM 3544 O O . ASN A 1 478 ? -29.811 0.935 -24.740 1.00 57.72 478 ASN A O 1
ATOM 3548 N N . LYS A 1 479 ? -29.431 3.038 -24.059 1.00 58.62 479 LYS A N 1
ATOM 3549 C CA . LYS A 1 479 ? -29.955 3.677 -25.271 1.00 58.62 479 LYS A CA 1
ATOM 3550 C C . LYS A 1 479 ? -28.995 3.527 -26.454 1.00 58.62 479 LYS A C 1
ATOM 3552 O O . LYS A 1 479 ? -29.459 3.371 -27.582 1.00 58.62 479 LYS A O 1
ATOM 3557 N N . ASP A 1 480 ? -27.694 3.524 -26.183 1.00 56.75 480 ASP A N 1
ATOM 3558 C CA . ASP A 1 480 ? -26.653 3.399 -27.203 1.00 56.75 480 ASP A CA 1
ATOM 3559 C C . ASP A 1 480 ? -26.498 1.941 -27.684 1.00 56.75 480 ASP A C 1
ATOM 3561 O O . ASP A 1 480 ? -26.311 1.713 -28.876 1.00 56.75 480 ASP A O 1
ATOM 3565 N N . ARG A 1 481 ? -26.732 0.935 -26.820 1.00 50.91 481 ARG A N 1
ATOM 3566 C CA . ARG A 1 481 ? -26.830 -0.486 -27.237 1.00 50.91 481 ARG A CA 1
ATOM 3567 C C . ARG A 1 481 ? -28.097 -0.836 -28.022 1.00 50.91 481 ARG A C 1
ATOM 3569 O O . ARG A 1 481 ? -28.100 -1.830 -28.735 1.00 50.91 481 ARG A O 1
ATOM 3576 N N . GLY A 1 482 ? -29.172 -0.057 -27.899 1.00 49.34 482 GLY A N 1
ATOM 3577 C CA . GLY A 1 482 ? -30.431 -0.293 -28.622 1.00 49.34 482 GLY A CA 1
ATOM 3578 C C . GLY A 1 482 ? -30.449 0.217 -30.069 1.00 49.34 482 GLY A C 1
ATOM 3579 O O . GLY A 1 482 ? -31.486 0.138 -30.723 1.00 49.34 482 GLY A O 1
ATOM 3580 N N . ARG A 1 483 ? -29.342 0.799 -30.550 1.00 50.41 483 ARG A N 1
ATOM 3581 C CA . ARG A 1 483 ? -29.195 1.373 -31.899 1.00 50.41 483 ARG A CA 1
ATOM 3582 C C . ARG A 1 483 ? -28.107 0.698 -32.749 1.00 50.41 483 ARG A C 1
ATOM 3584 O O . ARG A 1 483 ? -27.837 1.199 -33.838 1.00 50.41 483 ARG A O 1
ATOM 3591 N N . GLY A 1 484 ? -27.502 -0.382 -32.250 1.00 40.09 484 GLY A N 1
ATOM 3592 C CA . GLY A 1 484 ? -26.497 -1.190 -32.949 1.00 40.09 484 GLY A CA 1
ATOM 3593 C C . GLY A 1 484 ? -27.101 -2.387 -33.659 1.00 40.09 484 GLY A C 1
ATOM 3594 O O . GLY A 1 484 ? -27.988 -3.024 -33.046 1.00 40.09 484 GLY A O 1
#

Sequence (484 aa):
MQQSDYILRLIEQVGTVLRRALKARGEEPGAALLSADEALRLTVSAEPSLIDALTPESLVAFLAAGGELDVARAVLLARVLEARADAFDGVGQPAEADAQREKADALMLAARLAAPDVVDETLARLDRLDLEHLGLNDRVRALAAPHEEAGLRLARVMRADRGSVLANSEDGVVRIEPSPRLYRELTPDQLPAVGDWVMYDPASTHEIPFVEAVLPRTSAFMRGDPGKMTSAQVLAANIDTVFIVHPIADGPNLRRIERELSLAWESGAVPVVVLTKSDLSEDAEAAREAVVEIALGVDVLVTSAVDGTGTVALDAYVGPGRTVALVGPSGAGKSTLINLLTGTDSQATAEVRAADGRGRHKTVAREIVPLPGGGVLVDTPGLRAVAMTDAEQGVATAFADIAELAADCRFSDCTHAGEPGCAVAAAVEAGTLPAERLESYRKLQLEARAAAAKTDVRIRQEETRKWKIIAKSAKQFNKDRGRG

Secondary structure (DSSP, 8-state):
--HHHHHHHHHHHHHHHHHHHHHHTTT-HHHHHHHHHHHHHHHHSS-HHHHHHS-HHHHHHHHTTTSS--HHHHHHHHHHHHHHHHHHHHTT-HHHHHHHHHHHHHHHHHHHHH-HHHHHHHHHHHHTTSTTTTT--HHHHHHHHHHHTTT-EEEEEEEE-SS-EEEEETTEEEEEEE-TTHHHHS-TTTS--TT-EEEE-TT--SSSPEEEEEPPPS-EEEEEETTEEEEEEEEEE---EEEEEEESTT---HHHHHHHHHHHHHHTPEEEEEEE-GGG-S-HHHHHHHHHHHSTTS-EEE--TTT-TTGGGGGGT-STT-EEEEE--TTSSHHHHHHHHHT---S------TT-S---------EEEE-TTSSEEEE-TTHHHHTS-HHHHHHHHHTHHHHHHHHT-SSTT--SSS-TT-HHHHHHHTTSS-HHHHHHHHHHHHHHHHHHHHHHHHHHHHHHHHHHHHHHHHHHHHHHHTT-